Protein AF-A0AAF3J5X8-F1 (afdb_monomer)

InterPro domains:
  IPR011084 DNA repair metallo-beta-lactamase [PF07522] (373-407)
  IPR036866 Ribonuclease Z/Hydroxyacylglutathione hydrolase-like [G3DSA:3.60.15.10] (97-407)
  IPR036866 Ribonuclease Z/Hydroxyacylglutathione hydrolase-like [SSF56281] (106-408)

Structure (mmCIF, N/CA/C/O backbone):
data_AF-A0AAF3J5X8-F1
#
_entry.id   AF-A0AAF3J5X8-F1
#
loop_
_atom_site.group_PDB
_atom_site.id
_atom_site.type_symbol
_atom_site.label_atom_id
_atom_site.label_alt_id
_atom_site.label_comp_id
_atom_site.label_asym_id
_atom_site.label_entity_id
_atom_site.label_seq_id
_atom_site.pdbx_PDB_ins_code
_atom_site.Cartn_x
_atom_site.Cartn_y
_atom_site.Cartn_z
_atom_site.occupancy
_atom_site.B_iso_or_equiv
_atom_site.auth_seq_id
_atom_site.auth_comp_id
_atom_site.auth_asym_id
_atom_site.auth_atom_id
_atom_site.pdbx_PDB_model_num
ATOM 1 N N . MET A 1 1 ? 16.297 60.019 14.787 1.00 38.19 1 MET A N 1
ATOM 2 C CA . MET A 1 1 ? 15.269 59.016 15.141 1.00 38.19 1 MET A CA 1
ATOM 3 C C . MET A 1 1 ? 14.040 59.343 14.317 1.00 38.19 1 MET A C 1
ATOM 5 O O . MET A 1 1 ? 13.458 60.397 14.514 1.00 38.19 1 MET A O 1
ATOM 9 N N . SER A 1 2 ? 13.823 58.562 13.260 1.00 30.33 2 SER A N 1
ATOM 10 C CA . SER A 1 2 ? 13.188 58.989 12.009 1.00 30.33 2 SER A CA 1
ATOM 11 C C . SER A 1 2 ? 11.674 58.804 11.974 1.00 30.33 2 SER A C 1
ATOM 13 O O . SER A 1 2 ? 11.161 57.719 12.242 1.00 30.33 2 SER A O 1
ATOM 15 N N . GLU A 1 3 ? 11.017 59.877 11.551 1.00 29.19 3 GLU A N 1
ATOM 16 C CA . GLU A 1 3 ? 9.594 60.039 11.285 1.00 29.19 3 GLU A CA 1
ATOM 17 C C . GLU A 1 3 ? 9.043 59.167 10.146 1.00 29.19 3 GLU A C 1
ATOM 19 O O . GLU A 1 3 ? 9.672 58.927 9.114 1.00 29.19 3 GLU A O 1
ATOM 24 N N . THR A 1 4 ? 7.774 58.811 10.329 1.00 38.28 4 THR A N 1
ATOM 25 C CA . THR A 1 4 ? 6.735 58.576 9.320 1.00 38.28 4 THR A CA 1
ATOM 26 C C . THR A 1 4 ? 6.914 59.355 8.012 1.00 38.28 4 THR A C 1
ATOM 28 O O . THR A 1 4 ? 6.941 60.585 8.013 1.00 38.28 4 THR A O 1
ATOM 31 N N . ARG A 1 5 ? 6.844 58.665 6.862 1.00 30.94 5 ARG A N 1
ATOM 32 C CA . ARG A 1 5 ? 6.510 59.313 5.582 1.00 30.94 5 ARG A CA 1
ATOM 33 C C . ARG A 1 5 ? 5.699 58.419 4.642 1.00 30.94 5 ARG A C 1
ATOM 35 O O . ARG A 1 5 ? 6.165 57.403 4.139 1.00 30.94 5 ARG A O 1
ATOM 42 N N . LYS A 1 6 ? 4.474 58.892 4.385 1.00 34.12 6 LYS A N 1
ATOM 43 C CA . LYS A 1 6 ? 3.586 58.566 3.260 1.00 34.12 6 LYS A CA 1
ATOM 44 C C . LYS A 1 6 ? 4.365 58.521 1.937 1.00 34.12 6 LYS A C 1
ATOM 46 O O . LYS A 1 6 ? 5.122 59.450 1.652 1.00 34.12 6 LYS A O 1
ATOM 51 N N . ARG A 1 7 ? 4.078 57.544 1.071 1.00 29.84 7 ARG A N 1
ATOM 52 C CA . ARG A 1 7 ? 4.354 57.650 -0.371 1.00 29.84 7 ARG A CA 1
ATOM 53 C C . ARG A 1 7 ? 3.063 57.564 -1.180 1.00 29.84 7 ARG A C 1
ATOM 55 O O . ARG A 1 7 ? 2.207 56.718 -0.947 1.00 29.84 7 ARG A O 1
ATOM 62 N N . LYS A 1 8 ? 2.947 58.557 -2.062 1.00 28.30 8 LYS A N 1
ATOM 63 C CA . LYS A 1 8 ? 1.851 58.876 -2.973 1.00 28.30 8 LYS A CA 1
ATOM 64 C C . LYS A 1 8 ? 1.726 57.834 -4.086 1.00 28.30 8 LYS A C 1
ATOM 66 O O . LYS A 1 8 ? 2.724 57.306 -4.563 1.00 28.30 8 LYS A O 1
ATOM 71 N N . ARG A 1 9 ? 0.478 57.647 -4.521 1.00 28.97 9 ARG A N 1
ATOM 72 C CA . ARG A 1 9 ? 0.075 57.108 -5.824 1.00 28.97 9 ARG A CA 1
ATOM 73 C C . ARG A 1 9 ? 0.667 57.933 -6.970 1.00 28.97 9 ARG A C 1
ATOM 75 O O . ARG A 1 9 ? 0.574 59.157 -6.931 1.00 28.97 9 ARG A O 1
ATOM 82 N N . THR A 1 10 ? 1.057 57.242 -8.032 1.00 26.69 10 THR A N 1
ATOM 83 C CA . THR A 1 10 ? 0.904 57.692 -9.420 1.00 26.69 10 THR A CA 1
ATOM 84 C C . THR A 1 10 ? 0.449 56.490 -10.250 1.00 26.69 10 THR A C 1
ATOM 86 O O . THR A 1 10 ? 1.137 55.478 -10.326 1.00 26.69 10 THR A O 1
ATOM 89 N N . ARG A 1 11 ? -0.767 56.588 -10.797 1.00 29.30 11 ARG A N 1
ATOM 90 C CA . ARG A 1 11 ? -1.261 55.802 -11.934 1.00 29.30 11 ARG A CA 1
ATOM 91 C C . ARG A 1 11 ? -0.995 56.651 -13.171 1.00 29.30 11 ARG A C 1
ATOM 93 O O . ARG A 1 11 ? -1.380 57.814 -13.137 1.00 29.30 11 ARG A O 1
ATOM 100 N N . PHE A 1 12 ? -0.448 56.060 -14.221 1.00 25.45 12 PHE A N 1
ATOM 101 C CA . PHE A 1 12 ? -0.810 56.393 -15.595 1.00 25.45 12 PHE A CA 1
ATOM 102 C C . PHE A 1 12 ? -0.823 55.095 -16.403 1.00 25.45 12 PHE A C 1
ATOM 104 O O . PHE A 1 12 ? 0.057 54.250 -16.250 1.00 25.45 12 PHE A O 1
ATOM 111 N N . SER A 1 13 ? -1.932 54.922 -17.112 1.00 28.53 13 SER A N 1
ATOM 112 C CA . SER A 1 13 ? -2.243 53.889 -18.093 1.00 28.53 13 SER A CA 1
ATOM 113 C C . SER A 1 13 ? -1.417 54.077 -19.355 1.00 28.53 13 SER A C 1
ATOM 115 O O . SER A 1 13 ? -1.148 55.225 -19.685 1.00 28.53 13 SER A O 1
ATOM 117 N N . GLU A 1 14 ? -1.146 52.992 -20.079 1.00 27.33 14 GLU A N 1
ATOM 118 C CA . GLU A 1 14 ? -1.367 52.905 -21.529 1.00 27.33 14 GLU A CA 1
ATOM 119 C C . GLU A 1 14 ? -1.200 51.447 -21.999 1.00 27.33 14 GLU A C 1
ATOM 121 O O . GLU A 1 14 ? -0.239 50.763 -21.656 1.00 27.33 14 GLU A O 1
ATOM 126 N N . ASP A 1 15 ? -2.249 51.011 -22.690 1.00 25.41 15 ASP A N 1
ATOM 127 C CA . ASP A 1 15 ? -2.331 50.113 -23.838 1.00 25.41 15 ASP A CA 1
ATOM 128 C C . ASP A 1 15 ? -1.997 48.615 -23.737 1.00 25.41 15 ASP A C 1
ATOM 130 O O . ASP A 1 15 ? -0.882 48.143 -23.532 1.00 25.41 15 ASP A O 1
ATOM 134 N N . VAL A 1 16 ? -3.085 47.870 -23.946 1.00 28.53 16 VAL A N 1
ATOM 135 C CA . VAL A 1 16 ? -3.204 46.435 -24.155 1.00 28.53 16 VAL A CA 1
ATOM 136 C C . VAL A 1 16 ? -3.114 46.197 -25.662 1.00 28.53 16 VAL A C 1
ATOM 138 O O . VAL A 1 16 ? -4.064 46.501 -26.378 1.00 28.53 16 VAL A O 1
ATOM 141 N N . GLU A 1 17 ? -2.016 45.614 -26.135 1.00 25.47 17 GLU A N 1
ATOM 142 C CA . GLU A 1 17 ? -1.996 44.910 -27.420 1.00 25.47 17 GLU A CA 1
ATOM 143 C C . GLU A 1 17 ? -2.057 43.402 -27.165 1.00 25.47 17 GLU A C 1
ATOM 145 O O . GLU A 1 17 ? -1.186 42.801 -26.532 1.00 25.47 17 GLU A O 1
ATOM 150 N N . PHE A 1 18 ? -3.145 42.805 -27.646 1.00 27.53 18 PHE A N 1
ATOM 151 C CA . PHE A 1 18 ? -3.304 41.370 -27.808 1.00 27.53 18 PHE A CA 1
ATOM 152 C C . PHE A 1 18 ? -2.342 40.887 -28.898 1.00 27.53 18 PHE A C 1
ATOM 154 O O . PHE A 1 18 ? -2.490 41.270 -30.054 1.00 27.53 18 PHE A O 1
ATOM 161 N N . TYR A 1 19 ? -1.424 39.988 -28.548 1.00 24.09 19 TYR A N 1
ATOM 162 C CA . TYR A 1 19 ? -0.856 39.044 -29.506 1.00 24.09 19 TYR A CA 1
ATOM 163 C C . TYR A 1 19 ? -1.231 37.632 -29.063 1.00 24.09 19 TYR A C 1
ATOM 165 O O . TYR A 1 19 ? -0.707 37.098 -28.085 1.00 24.09 19 TYR A O 1
ATOM 173 N N . GLU A 1 20 ? -2.184 37.051 -29.791 1.00 28.33 20 GLU A N 1
ATOM 174 C CA . GLU A 1 20 ? -2.318 35.606 -29.932 1.00 28.33 20 GLU A CA 1
ATOM 175 C C . GLU A 1 20 ? -0.970 35.049 -30.400 1.00 28.33 20 GLU A C 1
ATOM 177 O O . GLU A 1 20 ? -0.498 35.384 -31.485 1.00 28.33 20 GLU A O 1
ATOM 182 N N . TYR A 1 21 ? -0.347 34.195 -29.588 1.00 24.34 21 TYR A N 1
ATOM 183 C CA . TYR A 1 21 ? 0.696 33.303 -30.076 1.00 24.34 21 TYR A CA 1
ATOM 184 C C . TYR A 1 21 ? 0.126 31.892 -30.066 1.00 24.34 21 TYR A C 1
ATOM 186 O O . TYR A 1 21 ? 0.015 31.246 -29.020 1.00 24.34 21 TYR A O 1
ATOM 194 N N . GLN A 1 22 ? -0.313 31.471 -31.251 1.00 25.97 22 GLN A N 1
ATOM 195 C CA . GLN A 1 22 ? -0.616 30.084 -31.551 1.00 25.97 22 GLN A CA 1
ATOM 196 C C . GLN A 1 22 ? 0.615 29.210 -31.297 1.00 25.97 22 GLN A C 1
ATOM 198 O O . GLN A 1 22 ? 1.767 29.614 -31.444 1.00 25.97 22 GLN A O 1
ATOM 203 N N . SER A 1 23 ? 0.300 28.004 -30.854 1.00 38.03 23 SER A N 1
ATOM 204 C CA . SER A 1 23 ? 1.177 26.893 -30.546 1.00 38.03 23 SER A CA 1
ATOM 205 C C . SER A 1 23 ? 2.068 26.492 -31.721 1.00 38.03 23 SER A C 1
ATOM 207 O O . SER A 1 23 ? 1.571 25.907 -32.674 1.00 38.03 23 SER A O 1
ATOM 209 N N . ASP A 1 24 ? 3.373 26.686 -31.561 1.00 27.28 24 ASP A N 1
ATOM 210 C CA . ASP A 1 24 ? 4.403 25.829 -32.152 1.00 27.28 24 ASP A CA 1
ATOM 211 C C . ASP A 1 24 ? 5.335 25.390 -31.014 1.00 27.28 24 ASP A C 1
ATOM 213 O O . ASP A 1 24 ? 6.405 25.944 -30.756 1.00 27.28 24 ASP A O 1
ATOM 217 N N . PHE A 1 25 ? 4.851 24.421 -30.244 1.00 36.12 25 PHE A N 1
ATOM 218 C CA . PHE A 1 25 ? 5.665 23.603 -29.358 1.00 36.12 25 PHE A CA 1
ATOM 219 C C . P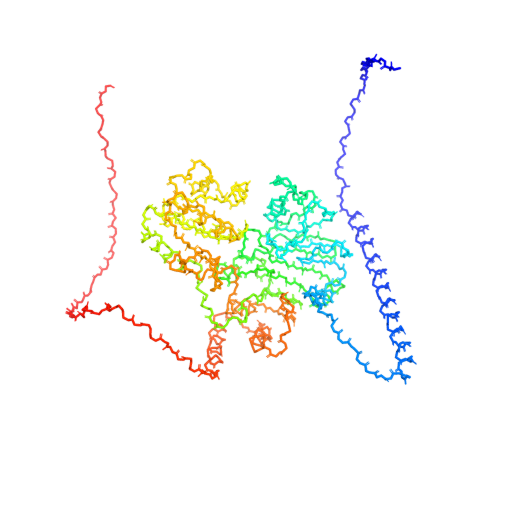HE A 1 25 ? 5.667 22.200 -29.955 1.00 36.12 25 PHE A C 1
ATOM 221 O O . PHE A 1 25 ? 4.598 21.716 -30.313 1.00 36.12 25 PHE A O 1
ATOM 228 N N . ASP A 1 26 ? 6.842 21.567 -29.975 1.00 45.47 26 ASP A N 1
ATOM 229 C CA . ASP A 1 26 ? 7.049 20.202 -29.454 1.00 45.47 26 ASP A CA 1
ATOM 230 C C . ASP A 1 26 ? 7.925 19.285 -30.325 1.00 45.47 26 ASP A C 1
ATOM 232 O O . ASP A 1 26 ? 7.467 18.274 -30.834 1.00 45.47 26 ASP A O 1
ATOM 236 N N . GLU A 1 27 ? 9.221 19.598 -30.449 1.00 35.16 27 GLU A N 1
ATOM 237 C CA . GLU A 1 27 ? 10.224 18.578 -30.828 1.00 35.16 27 GLU A CA 1
ATOM 238 C C . GLU A 1 27 ? 11.638 18.980 -30.359 1.00 35.16 27 GLU A C 1
ATOM 240 O O . GLU A 1 27 ? 12.339 18.226 -29.684 1.00 35.16 27 GLU A O 1
ATOM 245 N N . SER A 1 28 ? 12.025 20.247 -30.553 1.00 33.44 28 SER A N 1
ATOM 246 C CA . SER A 1 28 ? 13.399 20.712 -30.282 1.00 33.44 28 SER A CA 1
ATOM 247 C C . SER A 1 28 ? 13.811 20.743 -28.799 1.00 33.44 28 SER A C 1
ATOM 249 O O . SER A 1 28 ? 14.988 20.560 -28.478 1.00 33.44 28 SER A O 1
ATOM 251 N N . ARG A 1 29 ? 12.870 20.947 -27.862 1.00 37.72 29 ARG A N 1
ATOM 252 C CA . ARG A 1 29 ? 13.153 20.921 -26.409 1.00 37.72 29 ARG A CA 1
ATOM 253 C C . ARG A 1 29 ? 13.337 19.502 -25.868 1.00 37.72 29 ARG A C 1
ATOM 255 O O . ARG A 1 29 ? 14.165 19.314 -24.976 1.00 37.72 29 ARG A O 1
ATOM 262 N N . GLY A 1 30 ? 12.610 18.525 -26.413 1.00 38.06 30 GLY A N 1
ATOM 263 C CA . GLY A 1 30 ? 12.768 17.111 -26.069 1.00 38.06 30 GLY A CA 1
ATOM 264 C C . GLY A 1 30 ? 14.147 16.596 -26.472 1.00 38.06 30 GLY A C 1
ATOM 265 O O . GLY A 1 30 ? 14.839 15.981 -25.661 1.00 38.06 30 GLY A O 1
ATOM 266 N N . ASP A 1 31 ? 14.604 16.958 -27.669 1.00 38.00 31 ASP A N 1
ATOM 267 C CA . ASP A 1 31 ? 15.909 16.544 -28.190 1.00 38.00 31 ASP A CA 1
ATOM 268 C C . ASP A 1 31 ? 17.088 17.203 -27.469 1.00 38.00 31 ASP A C 1
ATOM 270 O O . ASP A 1 31 ? 18.079 16.538 -27.168 1.00 38.00 31 ASP A O 1
ATOM 274 N N . LEU A 1 32 ? 16.971 18.479 -27.087 1.00 37.12 32 LEU A N 1
ATOM 275 C CA . LEU A 1 32 ? 17.969 19.156 -26.249 1.00 37.12 32 LEU A CA 1
ATOM 276 C C . LEU A 1 32 ? 18.082 18.521 -24.854 1.00 37.12 32 LEU A C 1
ATOM 278 O O . LEU A 1 32 ? 19.190 18.371 -24.332 1.00 37.12 32 LEU A O 1
ATOM 282 N N . GLN A 1 33 ? 16.961 18.104 -24.260 1.00 41.09 33 GLN A N 1
ATOM 283 C CA . GLN A 1 33 ? 16.954 17.440 -22.956 1.00 41.09 33 GLN A CA 1
ATOM 284 C C . GLN A 1 33 ? 17.479 15.998 -23.044 1.00 41.09 33 GLN A C 1
ATOM 286 O O . GLN A 1 33 ? 18.269 15.587 -22.187 1.00 41.09 33 GLN A O 1
ATOM 291 N N . ARG A 1 34 ? 17.126 15.255 -24.105 1.00 43.41 34 ARG A N 1
ATOM 292 C CA . ARG A 1 34 ? 17.665 13.920 -24.425 1.00 43.41 34 ARG A CA 1
ATOM 293 C C . ARG A 1 34 ? 19.176 13.975 -24.659 1.00 43.41 34 ARG A C 1
ATOM 295 O O . ARG A 1 34 ? 19.918 13.248 -24.001 1.00 43.41 34 ARG A O 1
ATOM 302 N N . TYR A 1 35 ? 19.653 14.899 -25.493 1.00 39.81 35 TYR A N 1
ATOM 303 C CA . TYR A 1 35 ? 21.077 15.083 -25.790 1.00 39.81 35 TYR A CA 1
ATOM 304 C C . TYR A 1 35 ? 21.878 15.516 -24.554 1.00 39.81 35 TYR A C 1
ATOM 306 O O . TYR A 1 35 ? 22.894 14.900 -24.228 1.00 39.81 35 TYR A O 1
ATOM 314 N N . SER A 1 36 ? 21.393 16.507 -23.794 1.00 42.22 36 SER A N 1
ATOM 315 C CA . SER A 1 36 ? 22.040 16.949 -22.549 1.00 42.22 36 SER A CA 1
ATOM 316 C C . SER A 1 36 ? 22.119 15.830 -21.508 1.00 42.22 36 SER A C 1
ATOM 318 O O . SER A 1 36 ? 23.104 15.740 -20.773 1.00 42.22 36 SER A O 1
ATOM 320 N N . THR A 1 37 ? 21.100 14.973 -21.435 1.00 45.34 37 THR A N 1
ATOM 321 C CA . THR A 1 37 ? 21.064 13.853 -20.488 1.00 45.34 37 THR A CA 1
ATOM 322 C C . THR A 1 37 ? 21.961 12.706 -20.951 1.00 45.34 37 THR A C 1
ATOM 324 O O . THR A 1 37 ? 22.679 12.144 -20.131 1.00 45.34 37 THR A O 1
ATOM 327 N N . MET A 1 38 ? 22.007 12.390 -22.251 1.00 47.78 38 MET A N 1
ATOM 328 C CA . MET A 1 38 ? 22.928 11.385 -22.797 1.00 47.78 38 MET A CA 1
ATOM 329 C C . MET A 1 38 ? 24.396 11.783 -22.627 1.00 47.78 38 MET A C 1
ATOM 331 O O . MET A 1 38 ? 25.211 10.957 -22.217 1.00 47.78 38 MET A O 1
ATOM 335 N N . VAL A 1 39 ? 24.737 13.052 -22.875 1.00 49.22 39 VAL A N 1
ATOM 336 C CA . VAL A 1 39 ? 26.092 13.574 -22.643 1.00 49.22 39 VAL A CA 1
ATOM 337 C C . VAL A 1 39 ? 26.448 13.496 -21.157 1.00 49.22 39 VAL A C 1
ATOM 339 O O . VAL A 1 39 ? 27.537 13.034 -20.821 1.00 49.22 39 VAL A O 1
ATOM 342 N N . ALA A 1 40 ? 25.516 13.847 -20.265 1.00 46.38 40 ALA A N 1
ATOM 343 C CA . ALA A 1 40 ? 25.712 13.702 -18.825 1.00 46.38 40 ALA A CA 1
ATOM 344 C C . ALA A 1 40 ? 25.894 12.230 -18.407 1.00 46.38 40 ALA A C 1
ATOM 346 O O . ALA A 1 40 ? 26.815 11.927 -17.656 1.00 46.38 40 ALA A O 1
ATOM 347 N N . ILE A 1 41 ? 25.086 11.297 -18.927 1.00 47.06 41 ILE A N 1
ATOM 348 C CA . ILE A 1 41 ? 25.211 9.855 -18.648 1.00 47.06 41 ILE A CA 1
ATOM 349 C C . ILE A 1 41 ? 26.560 9.323 -19.143 1.00 47.06 41 ILE A C 1
ATOM 351 O O . ILE A 1 41 ? 27.217 8.576 -18.418 1.00 47.06 41 ILE A O 1
ATOM 355 N N . ARG A 1 42 ? 27.003 9.721 -20.341 1.00 52.69 42 ARG A N 1
ATOM 356 C CA . ARG A 1 42 ? 28.296 9.313 -20.903 1.00 52.69 42 ARG A CA 1
ATOM 357 C C . ARG A 1 42 ? 29.465 9.838 -20.070 1.00 52.69 42 ARG A C 1
ATOM 359 O O . ARG A 1 42 ? 30.300 9.046 -19.646 1.00 52.69 42 ARG A O 1
ATOM 366 N N . GLN A 1 43 ? 29.473 11.133 -19.753 1.00 51.59 43 GLN A N 1
ATOM 367 C CA . GLN A 1 43 ? 30.499 11.745 -18.900 1.00 51.59 43 GLN A CA 1
ATOM 368 C C . GLN A 1 43 ? 30.526 11.115 -17.498 1.00 51.59 43 GLN A C 1
ATOM 370 O O . GLN A 1 43 ? 31.596 10.889 -16.937 1.00 51.59 43 GLN A O 1
ATOM 375 N N . MET A 1 44 ? 29.361 10.765 -16.944 1.00 54.69 44 MET A N 1
ATOM 376 C CA . MET A 1 44 ? 29.263 10.121 -15.632 1.00 54.69 44 MET A CA 1
ATOM 377 C C . MET A 1 44 ? 29.692 8.648 -15.651 1.00 54.69 44 MET A C 1
ATOM 379 O O . MET A 1 44 ? 30.311 8.201 -14.687 1.00 54.69 44 MET A O 1
ATOM 383 N N . ARG A 1 45 ? 29.411 7.893 -16.727 1.00 50.97 45 ARG A N 1
ATOM 384 C CA . ARG A 1 45 ? 29.924 6.521 -16.922 1.00 50.97 45 ARG A CA 1
ATOM 385 C C . ARG A 1 45 ? 31.451 6.524 -17.019 1.00 50.97 45 ARG A C 1
ATOM 387 O O . ARG A 1 45 ? 32.101 5.713 -16.364 1.00 50.97 45 ARG A O 1
ATOM 394 N N . GLU A 1 46 ? 32.017 7.478 -17.754 1.00 57.12 46 GLU A N 1
ATOM 395 C CA . GLU A 1 46 ? 33.468 7.662 -17.868 1.00 57.12 46 GLU A CA 1
ATOM 396 C C . GLU A 1 46 ? 34.105 8.057 -16.518 1.00 57.12 46 GLU A C 1
ATOM 398 O O . GLU A 1 46 ? 35.169 7.551 -16.161 1.00 57.12 46 GLU A O 1
ATOM 403 N N . GLU A 1 47 ? 33.448 8.905 -15.715 1.00 55.44 47 GLU A N 1
ATOM 404 C CA . GLU A 1 47 ? 33.928 9.276 -14.374 1.00 55.44 47 GLU A CA 1
ATOM 405 C C . GLU A 1 47 ? 33.843 8.108 -13.372 1.00 55.44 47 GLU A C 1
ATOM 407 O O . GLU A 1 47 ? 34.747 7.930 -12.552 1.00 55.44 47 GLU A O 1
ATOM 412 N N . ALA A 1 48 ? 32.788 7.289 -13.442 1.00 49.16 48 ALA A N 1
ATOM 413 C CA . ALA A 1 48 ? 32.632 6.099 -12.605 1.00 49.16 48 ALA A CA 1
ATOM 414 C C . ALA A 1 48 ? 33.708 5.046 -12.914 1.00 49.16 48 ALA A C 1
ATOM 416 O O . ALA A 1 48 ? 34.385 4.587 -11.995 1.00 49.16 48 ALA A O 1
ATOM 417 N N . GLN A 1 49 ? 33.952 4.758 -14.198 1.00 57.84 49 GLN A N 1
ATOM 418 C CA . GLN A 1 49 ? 35.019 3.848 -14.630 1.00 57.84 49 GLN A CA 1
ATOM 419 C C . GLN A 1 49 ? 36.409 4.348 -14.215 1.00 57.84 49 GLN A C 1
ATOM 421 O O . GLN A 1 49 ? 37.243 3.562 -13.767 1.00 57.84 49 GLN A O 1
ATOM 426 N N . ARG A 1 50 ? 36.663 5.664 -14.294 1.00 66.38 50 ARG A N 1
ATOM 427 C CA . ARG A 1 50 ? 37.919 6.258 -13.803 1.00 66.38 50 ARG A CA 1
ATOM 428 C C . ARG A 1 50 ? 38.106 6.058 -12.300 1.00 66.38 50 ARG A C 1
ATOM 430 O O . ARG A 1 50 ? 39.214 5.746 -11.878 1.00 66.38 50 ARG A O 1
ATOM 437 N N . LYS A 1 51 ? 37.048 6.205 -11.498 1.00 55.19 51 LYS A N 1
ATOM 438 C CA . LYS A 1 51 ? 37.121 6.021 -10.039 1.00 55.19 51 LYS A CA 1
ATOM 439 C C . LYS A 1 51 ? 37.250 4.558 -9.635 1.00 55.19 51 LYS A C 1
ATOM 441 O O . LYS A 1 51 ? 37.984 4.270 -8.697 1.00 55.19 51 LYS A O 1
ATOM 446 N N . GLU A 1 52 ? 36.606 3.636 -10.344 1.00 59.47 52 GLU A N 1
ATOM 447 C CA . GLU A 1 52 ? 36.829 2.199 -10.146 1.00 59.47 52 GLU A CA 1
ATOM 448 C C . GLU A 1 52 ? 38.266 1.806 -10.491 1.00 59.47 52 GLU A C 1
ATOM 450 O O . GLU A 1 52 ? 38.907 1.091 -9.722 1.00 59.47 52 GLU A O 1
ATOM 455 N N . ALA A 1 53 ? 38.818 2.345 -11.582 1.00 61.47 53 ALA A N 1
ATOM 456 C CA . ALA A 1 53 ? 40.223 2.157 -11.927 1.00 61.47 53 ALA A CA 1
ATOM 457 C C . ALA A 1 53 ? 41.166 2.762 -10.869 1.00 61.47 53 ALA A C 1
ATOM 459 O O . ALA A 1 53 ? 42.172 2.144 -10.527 1.00 61.47 53 ALA A O 1
ATOM 460 N N . GLU A 1 54 ? 40.828 3.927 -10.305 1.00 64.94 54 GLU A N 1
ATOM 461 C CA . GLU A 1 54 ? 41.598 4.582 -9.241 1.00 64.94 54 GLU A CA 1
ATOM 462 C C . GLU A 1 54 ? 41.559 3.783 -7.930 1.00 64.94 54 GLU A C 1
ATOM 464 O O . GLU A 1 54 ? 42.598 3.582 -7.307 1.00 64.94 54 GLU A O 1
ATOM 469 N N . VAL A 1 55 ? 40.394 3.257 -7.532 1.00 60.62 55 VAL A N 1
ATOM 470 C CA . VAL A 1 55 ? 40.243 2.383 -6.354 1.00 60.62 55 VAL A CA 1
ATOM 471 C C . VAL A 1 55 ? 40.966 1.053 -6.565 1.00 60.62 55 VAL A C 1
ATOM 473 O O . VAL A 1 55 ? 41.685 0.604 -5.675 1.00 60.62 55 VAL A O 1
ATOM 476 N N . ALA A 1 56 ? 40.869 0.454 -7.753 1.00 63.09 56 ALA A N 1
ATOM 477 C CA . ALA A 1 56 ? 41.603 -0.762 -8.097 1.00 63.09 56 ALA A CA 1
ATOM 478 C C . ALA A 1 56 ? 43.126 -0.536 -8.155 1.00 63.09 56 ALA A C 1
ATOM 480 O O . ALA A 1 56 ? 43.895 -1.450 -7.865 1.00 63.09 56 ALA A O 1
ATOM 481 N N . ALA A 1 57 ? 43.590 0.662 -8.522 1.00 65.81 57 ALA A N 1
ATOM 482 C CA . ALA A 1 57 ? 45.003 1.035 -8.453 1.00 65.81 57 ALA A CA 1
ATOM 483 C C . ALA A 1 57 ? 45.460 1.264 -7.002 1.00 65.81 57 ALA A C 1
ATOM 485 O O . ALA A 1 57 ? 46.539 0.818 -6.618 1.00 65.81 57 ALA A O 1
ATOM 486 N N . ARG A 1 58 ? 44.614 1.888 -6.172 1.00 64.06 58 ARG A N 1
ATOM 487 C CA . ARG A 1 58 ? 44.871 2.112 -4.740 1.00 64.06 58 ARG A CA 1
ATOM 488 C C . ARG A 1 58 ? 44.936 0.808 -3.951 1.00 64.06 58 ARG A C 1
ATOM 490 O O . ARG A 1 58 ? 45.814 0.663 -3.109 1.00 64.06 58 ARG A O 1
ATOM 497 N N . ASN A 1 59 ? 44.058 -0.144 -4.260 1.00 56.41 59 ASN A N 1
ATOM 498 C CA . ASN A 1 59 ? 44.054 -1.467 -3.637 1.00 56.41 59 ASN A CA 1
ATOM 499 C C . ASN A 1 59 ? 45.273 -2.290 -4.073 1.00 56.41 59 ASN A C 1
ATOM 501 O O . ASN A 1 59 ? 45.910 -2.896 -3.222 1.00 56.41 59 ASN A O 1
ATOM 505 N N . ARG A 1 60 ? 45.689 -2.198 -5.345 1.00 57.94 60 ARG A N 1
ATOM 506 C CA . ARG A 1 60 ? 46.949 -2.803 -5.816 1.00 57.94 60 ARG A CA 1
ATOM 507 C C . ARG A 1 60 ? 48.190 -2.200 -5.148 1.00 57.94 60 ARG A C 1
ATOM 509 O O . ARG A 1 60 ? 49.104 -2.937 -4.804 1.00 57.94 60 ARG A O 1
ATOM 516 N N . MET A 1 61 ? 48.209 -0.886 -4.901 1.00 53.09 61 MET A N 1
ATOM 517 C CA . MET A 1 61 ? 49.274 -0.241 -4.114 1.00 53.09 61 MET A CA 1
ATOM 518 C C . MET A 1 61 ? 49.236 -0.634 -2.628 1.00 53.09 61 MET A C 1
ATOM 520 O O . MET A 1 61 ? 50.286 -0.728 -1.996 1.00 53.09 61 MET A O 1
ATOM 524 N N . SER A 1 62 ? 48.044 -0.868 -2.070 1.00 49.78 62 SER A N 1
ATOM 525 C CA . SER A 1 62 ? 47.863 -1.333 -0.690 1.00 49.78 62 SER A CA 1
ATOM 526 C C . SER A 1 62 ? 48.341 -2.775 -0.511 1.00 49.78 62 SER A C 1
ATOM 528 O O . SER A 1 62 ? 49.009 -3.057 0.475 1.00 49.78 62 SER A O 1
ATOM 530 N N . GLU A 1 63 ? 48.075 -3.664 -1.471 1.00 48.75 63 GLU A N 1
ATOM 531 C CA . GLU A 1 63 ? 48.549 -5.057 -1.452 1.00 48.75 63 GLU A CA 1
ATOM 532 C C . GLU A 1 63 ? 50.079 -5.142 -1.568 1.00 48.75 63 GLU A C 1
ATOM 534 O O . GLU A 1 63 ? 50.701 -5.919 -0.851 1.00 48.75 63 GLU A O 1
ATOM 539 N N . THR A 1 64 ? 50.722 -4.257 -2.344 1.00 47.03 64 THR A N 1
ATOM 540 C CA . THR A 1 64 ? 52.198 -4.165 -2.381 1.00 47.03 64 THR A CA 1
ATOM 541 C C . THR A 1 64 ? 52.832 -3.597 -1.104 1.00 47.03 64 THR A C 1
ATOM 543 O O . THR A 1 64 ? 54.041 -3.708 -0.922 1.00 47.03 64 THR A O 1
ATOM 546 N N . LEU A 1 65 ? 52.046 -2.975 -0.218 1.00 44.69 65 LEU A N 1
ATOM 547 C CA . LEU A 1 65 ? 52.518 -2.422 1.059 1.00 44.69 65 LEU A CA 1
ATOM 548 C C . LEU A 1 65 ? 52.203 -3.331 2.262 1.00 44.69 65 LEU A C 1
ATOM 550 O O . LEU A 1 65 ? 52.774 -3.116 3.332 1.00 44.69 65 LEU A O 1
ATOM 554 N N . ASP A 1 66 ? 51.351 -4.349 2.091 1.00 38.03 66 ASP A N 1
ATOM 555 C CA . ASP A 1 66 ? 50.870 -5.222 3.175 1.00 38.03 66 ASP A CA 1
ATOM 556 C C . ASP A 1 66 ? 51.533 -6.617 3.206 1.00 38.03 66 ASP A C 1
ATOM 558 O O . ASP A 1 66 ? 51.396 -7.351 4.182 1.00 38.03 66 ASP A O 1
ATOM 562 N N . GLU A 1 67 ? 52.390 -6.954 2.231 1.00 38.16 67 GLU A N 1
ATOM 563 C CA . GLU A 1 67 ? 53.278 -8.137 2.310 1.00 38.16 67 GLU A CA 1
ATOM 564 C C . GLU A 1 67 ? 54.385 -8.008 3.383 1.00 38.16 67 GLU A C 1
ATOM 566 O O . GLU A 1 67 ? 55.186 -8.920 3.578 1.00 38.16 67 GLU A O 1
ATOM 571 N N . SER A 1 68 ? 54.441 -6.895 4.125 1.00 40.25 68 SER A N 1
ATOM 572 C CA . SER A 1 68 ? 55.485 -6.640 5.129 1.00 40.25 68 SER A CA 1
ATOM 573 C C . SER A 1 68 ? 55.032 -6.696 6.592 1.00 40.25 68 SER A C 1
ATOM 575 O O . SER A 1 68 ? 55.896 -6.610 7.468 1.00 40.25 68 SER A O 1
ATOM 577 N N . ARG A 1 69 ? 53.735 -6.809 6.927 1.00 32.69 69 ARG A N 1
ATOM 578 C CA . ARG A 1 69 ? 53.300 -6.751 8.341 1.00 32.69 69 ARG A CA 1
ATOM 579 C C . ARG A 1 69 ? 52.055 -7.580 8.661 1.00 32.69 69 ARG A C 1
ATOM 581 O O . ARG A 1 69 ? 50.986 -7.053 8.946 1.00 32.69 69 ARG A O 1
ATOM 588 N N . THR A 1 70 ? 52.226 -8.890 8.806 1.00 35.84 70 THR A N 1
ATOM 589 C CA . THR A 1 70 ? 51.289 -9.683 9.613 1.00 35.84 70 THR A CA 1
ATOM 590 C C . THR A 1 70 ? 51.436 -9.371 11.108 1.00 35.84 70 THR A C 1
ATOM 592 O O . THR A 1 70 ? 52.543 -9.458 11.644 1.00 35.84 70 THR A O 1
ATOM 595 N N . SER A 1 71 ? 50.313 -9.122 11.799 1.00 30.16 71 SER A N 1
ATOM 596 C CA . SER A 1 71 ? 49.830 -9.900 12.966 1.00 30.16 71 SER A CA 1
ATOM 597 C C . SER A 1 71 ? 49.141 -9.080 14.095 1.00 30.16 71 SER A C 1
ATOM 599 O O . SER A 1 71 ? 49.673 -8.106 14.616 1.00 30.16 71 SER A O 1
ATOM 601 N N . VAL A 1 72 ? 47.964 -9.589 14.504 1.00 29.86 72 VAL A N 1
ATOM 602 C CA . VAL A 1 72 ? 47.288 -9.529 15.829 1.00 29.86 72 VAL A CA 1
ATOM 603 C C . VAL A 1 72 ? 46.456 -8.287 16.268 1.00 29.86 72 VAL A C 1
ATOM 605 O O . VAL A 1 72 ? 46.973 -7.250 16.662 1.00 29.86 72 VAL A O 1
ATOM 608 N N . ASN A 1 73 ? 45.136 -8.545 16.380 1.00 28.33 73 ASN A N 1
ATOM 609 C CA . ASN A 1 73 ? 44.070 -8.023 17.275 1.00 28.33 73 ASN A CA 1
ATOM 610 C C . ASN A 1 73 ? 43.694 -6.523 17.341 1.00 28.33 73 ASN A C 1
ATOM 612 O O . ASN A 1 73 ? 44.398 -5.735 17.964 1.00 28.33 73 ASN A O 1
ATOM 616 N N . LYS A 1 74 ? 42.421 -6.205 17.018 1.00 26.95 74 LYS A N 1
ATOM 617 C CA . LYS A 1 74 ? 41.364 -5.864 18.016 1.00 26.95 74 LYS A CA 1
ATOM 618 C C . LYS A 1 74 ? 40.006 -5.497 17.379 1.00 26.95 74 LYS A C 1
ATOM 620 O O . LYS A 1 74 ? 39.885 -4.500 16.687 1.00 26.95 74 LYS A O 1
ATOM 625 N N . SER A 1 75 ? 38.995 -6.289 17.736 1.00 25.55 75 SER A N 1
ATOM 626 C CA . SER A 1 75 ? 37.726 -5.911 18.389 1.00 25.55 75 SER A CA 1
ATOM 627 C C . SER A 1 75 ? 36.911 -4.675 17.943 1.00 25.55 75 SER A C 1
ATOM 629 O O . SER A 1 75 ? 37.374 -3.541 18.010 1.00 25.55 75 SER A O 1
ATOM 631 N N . LEU A 1 76 ? 35.612 -4.947 17.733 1.00 32.31 76 LEU A N 1
ATOM 632 C CA . LEU A 1 76 ? 34.426 -4.092 17.921 1.00 32.31 76 LEU A CA 1
ATOM 633 C C . LEU A 1 76 ? 34.270 -2.851 17.027 1.00 32.31 76 LEU A C 1
ATOM 635 O O . LEU A 1 76 ? 34.736 -1.764 17.355 1.00 32.31 76 LEU A O 1
ATOM 639 N N . LYS A 1 77 ? 33.410 -2.992 16.010 1.00 25.33 77 LYS A N 1
ATOM 640 C CA . LYS A 1 77 ? 32.366 -2.015 15.655 1.00 25.33 77 LYS A CA 1
ATOM 641 C C . LYS A 1 77 ? 31.231 -2.741 14.932 1.00 25.33 77 LYS A C 1
ATOM 643 O O . LYS A 1 77 ? 31.424 -3.340 13.884 1.00 25.33 77 LYS A O 1
ATOM 648 N N . THR A 1 78 ? 30.058 -2.731 15.550 1.00 25.05 78 THR A N 1
ATOM 649 C CA . THR A 1 78 ? 28.804 -3.211 14.970 1.00 25.05 78 THR A CA 1
ATOM 650 C C . THR A 1 78 ? 28.301 -2.171 13.975 1.00 25.05 78 THR A C 1
ATOM 652 O O . THR A 1 78 ? 27.842 -1.102 14.389 1.00 25.05 78 THR A O 1
ATOM 655 N N . ASP A 1 79 ? 28.392 -2.472 12.684 1.00 25.27 79 ASP A N 1
ATOM 656 C CA . ASP A 1 79 ? 27.794 -1.649 11.639 1.00 25.27 79 ASP A CA 1
ATOM 657 C C . ASP A 1 79 ? 26.289 -1.918 11.514 1.00 25.27 79 ASP A C 1
ATOM 659 O O . ASP A 1 79 ? 25.806 -3.049 11.494 1.00 25.27 79 ASP A O 1
ATOM 663 N N . SER A 1 80 ? 25.535 -0.824 11.450 1.00 25.12 80 SER A N 1
ATOM 664 C CA . SER A 1 80 ? 24.085 -0.781 11.258 1.00 25.12 80 SER A CA 1
ATOM 665 C C . SER A 1 80 ? 23.642 -1.330 9.883 1.00 25.12 80 SER A C 1
ATOM 667 O O . SER A 1 80 ? 24.298 -1.029 8.883 1.00 25.12 80 SER A O 1
ATOM 669 N N . PRO A 1 81 ? 22.481 -2.008 9.764 1.00 25.91 81 PRO A N 1
ATOM 670 C CA . PRO A 1 81 ? 22.088 -2.791 8.581 1.00 25.91 81 PRO A CA 1
ATOM 671 C C . PRO A 1 81 ? 21.479 -1.962 7.423 1.00 25.91 81 PRO A C 1
ATOM 673 O O . PRO A 1 81 ? 20.508 -2.372 6.798 1.00 25.91 81 PRO A O 1
ATOM 676 N N . SER A 1 82 ? 22.011 -0.770 7.118 1.00 31.03 82 SER A N 1
ATOM 677 C CA . SER A 1 82 ? 21.444 0.135 6.087 1.00 31.03 82 SER A CA 1
ATOM 678 C C . SER A 1 82 ? 22.242 0.220 4.773 1.00 31.03 82 SER A C 1
ATOM 680 O O . SER A 1 82 ? 21.924 1.029 3.892 1.00 31.03 82 SER A O 1
ATOM 682 N N . SER A 1 83 ? 23.300 -0.582 4.627 1.00 33.62 83 SER A N 1
ATOM 683 C CA . SER A 1 83 ? 24.227 -0.540 3.487 1.00 33.62 83 SER A CA 1
ATOM 684 C C . SER A 1 83 ? 23.986 -1.621 2.427 1.00 33.62 83 SER A C 1
ATOM 686 O O . SER A 1 83 ? 24.463 -1.452 1.308 1.00 33.62 83 SER A O 1
ATOM 688 N N . SER A 1 84 ? 23.219 -2.678 2.719 1.00 40.41 84 SER A N 1
ATOM 689 C CA . SER A 1 84 ? 23.124 -3.857 1.844 1.00 40.41 84 SER A CA 1
ATOM 690 C C . SER A 1 84 ? 22.135 -3.733 0.683 1.00 40.41 84 SER A C 1
ATOM 692 O O . SER A 1 84 ? 22.374 -4.348 -0.343 1.00 40.41 84 SER A O 1
ATOM 694 N N . LYS A 1 85 ? 21.080 -2.904 0.755 1.00 45.56 85 LYS A N 1
ATOM 695 C CA . LYS A 1 85 ? 20.100 -2.734 -0.351 1.00 45.56 85 LYS A CA 1
ATOM 696 C C . LYS A 1 85 ? 20.685 -2.120 -1.644 1.00 45.56 85 LYS A C 1
ATOM 698 O O . LYS A 1 85 ? 19.977 -1.989 -2.633 1.00 45.56 85 LYS A O 1
ATOM 703 N N . ARG A 1 86 ? 21.947 -1.672 -1.627 1.00 50.84 86 ARG A N 1
ATOM 704 C CA . ARG A 1 86 ? 22.521 -0.758 -2.631 1.00 50.84 86 ARG A CA 1
ATOM 705 C C . ARG A 1 86 ? 23.136 -1.432 -3.862 1.00 50.84 86 ARG A C 1
ATOM 707 O O . ARG A 1 86 ? 23.239 -0.758 -4.869 1.00 50.84 86 ARG A O 1
ATOM 714 N N . SER A 1 87 ? 23.549 -2.704 -3.839 1.00 58.88 87 SER A N 1
ATOM 715 C CA . SER A 1 87 ? 24.399 -3.226 -4.932 1.00 58.88 87 SER A CA 1
ATOM 716 C C . SER A 1 87 ? 23.638 -3.669 -6.188 1.00 58.88 87 SER A C 1
ATOM 718 O O . SER A 1 87 ? 24.100 -3.403 -7.291 1.00 58.88 87 SER A O 1
ATOM 720 N N . LEU A 1 88 ? 22.477 -4.314 -6.048 1.00 59.56 88 LEU A N 1
ATOM 721 C CA . LEU A 1 88 ? 21.796 -4.977 -7.167 1.00 59.56 88 LEU A CA 1
ATOM 722 C C . LEU A 1 88 ? 20.957 -4.013 -8.013 1.00 59.56 88 LEU A C 1
ATOM 724 O O . LEU A 1 88 ? 21.066 -3.996 -9.236 1.00 59.56 88 LEU A O 1
ATOM 728 N N . LEU A 1 89 ? 20.167 -3.157 -7.360 1.00 63.00 89 LEU A N 1
ATOM 729 C CA . LEU A 1 89 ? 19.378 -2.135 -8.047 1.00 63.00 89 LEU A CA 1
ATOM 730 C C . LEU A 1 89 ? 20.278 -1.112 -8.753 1.00 63.00 89 LEU A C 1
ATOM 732 O O . LEU A 1 89 ? 19.995 -0.717 -9.881 1.00 63.00 89 LEU A O 1
ATOM 736 N N . ASP A 1 90 ? 21.388 -0.724 -8.117 1.00 63.56 90 ASP A N 1
ATOM 737 C CA . ASP A 1 90 ? 22.370 0.173 -8.729 1.00 63.56 90 ASP A CA 1
ATOM 738 C C . ASP A 1 90 ? 23.128 -0.511 -9.879 1.00 63.56 90 ASP A C 1
ATOM 740 O O . ASP A 1 90 ? 23.466 0.170 -10.844 1.00 63.56 90 ASP A O 1
ATOM 744 N N . ALA A 1 91 ? 23.343 -1.832 -9.830 1.00 61.69 91 ALA A N 1
ATOM 745 C CA . ALA A 1 91 ? 23.935 -2.588 -10.936 1.00 61.69 91 ALA A CA 1
ATOM 746 C C . ALA A 1 91 ? 22.989 -2.716 -12.143 1.00 61.69 91 ALA A C 1
ATOM 748 O O . ALA A 1 91 ? 23.433 -2.581 -13.279 1.00 61.69 91 ALA A O 1
ATOM 749 N N . VAL A 1 92 ? 21.691 -2.942 -11.910 1.00 62.16 92 VAL A N 1
ATOM 750 C CA . VAL A 1 92 ? 20.690 -3.124 -12.979 1.00 62.16 92 VAL A CA 1
ATOM 751 C C . VAL A 1 92 ? 20.232 -1.787 -13.571 1.00 62.16 92 VAL A C 1
ATOM 753 O O . VAL A 1 92 ? 20.138 -1.648 -14.785 1.00 62.16 92 VAL A O 1
ATOM 756 N N . CYS A 1 93 ? 19.953 -0.789 -12.729 1.00 64.62 93 CYS A N 1
ATOM 757 C CA . CYS A 1 93 ? 19.379 0.496 -13.155 1.00 64.62 93 CYS A CA 1
ATOM 758 C C . CYS A 1 93 ? 20.422 1.625 -13.260 1.00 64.62 93 CYS A C 1
ATOM 760 O O . CYS A 1 93 ? 20.101 2.741 -13.683 1.00 64.62 93 CYS A O 1
ATOM 762 N N . GLY A 1 94 ? 21.679 1.370 -12.877 1.00 64.25 94 GLY A N 1
ATOM 763 C CA . GLY A 1 94 ? 22.771 2.339 -12.964 1.00 64.25 94 GLY A CA 1
ATOM 764 C C . GLY A 1 94 ? 22.467 3.644 -12.226 1.00 64.25 94 GLY A C 1
ATOM 765 O O . GLY A 1 94 ? 21.710 3.691 -11.262 1.00 64.25 94 GLY A O 1
ATOM 766 N N . MET A 1 95 ? 23.029 4.755 -12.703 1.00 62.28 95 MET A N 1
ATOM 767 C CA . MET A 1 95 ? 22.767 6.113 -12.201 1.00 62.28 95 MET A CA 1
ATOM 768 C C . MET A 1 95 ? 21.403 6.702 -12.624 1.00 62.28 95 MET A C 1
ATOM 770 O O . MET A 1 95 ? 21.124 7.855 -12.297 1.00 62.28 95 MET A O 1
ATOM 774 N N . LEU A 1 96 ? 20.551 5.960 -13.341 1.00 77.88 96 LEU A N 1
ATOM 775 C CA . LEU A 1 96 ? 19.376 6.527 -14.006 1.00 77.88 96 LEU A CA 1
ATOM 776 C C . LEU A 1 96 ? 18.260 6.884 -13.017 1.00 77.88 96 LEU A C 1
ATOM 778 O O . LEU A 1 96 ? 17.846 8.042 -12.944 1.00 77.88 96 LEU A O 1
ATOM 782 N N . PHE A 1 97 ? 17.811 5.929 -12.205 1.00 86.88 97 PHE A N 1
ATOM 783 C CA . PHE A 1 97 ? 16.722 6.167 -11.261 1.00 86.88 97 PHE A CA 1
ATOM 784 C C . PHE A 1 97 ? 16.866 5.414 -9.938 1.00 86.88 97 PHE A C 1
ATOM 786 O O . PHE A 1 97 ? 17.724 4.551 -9.773 1.00 86.88 97 PHE A O 1
ATOM 793 N N . SER A 1 98 ? 16.041 5.813 -8.973 1.00 89.69 98 SER A N 1
ATOM 794 C CA . SER A 1 98 ? 15.862 5.179 -7.668 1.00 89.69 98 SER A CA 1
ATOM 795 C C . SER A 1 98 ? 14.392 4.817 -7.490 1.00 89.69 98 SER A C 1
ATOM 797 O O . SER A 1 98 ? 13.539 5.627 -7.847 1.00 89.69 98 SER A O 1
ATOM 799 N N . VAL A 1 99 ? 14.096 3.666 -6.891 1.00 92.81 99 VAL A N 1
ATOM 800 C CA . VAL A 1 99 ? 12.738 3.277 -6.480 1.00 92.81 99 VAL A CA 1
ATOM 801 C C . VAL A 1 99 ? 12.734 3.134 -4.960 1.00 92.81 99 VAL A C 1
ATOM 803 O O . VAL A 1 99 ? 13.617 2.476 -4.413 1.00 92.81 99 VAL A O 1
ATOM 806 N N . ASP A 1 100 ? 11.807 3.808 -4.274 1.00 94.19 100 ASP A N 1
ATOM 807 C CA . ASP A 1 100 ? 11.612 3.767 -2.809 1.00 94.19 100 ASP A CA 1
ATOM 808 C C . ASP A 1 100 ? 12.870 4.053 -1.969 1.00 94.19 100 ASP A C 1
ATOM 810 O O . ASP A 1 100 ? 13.001 3.673 -0.805 1.00 94.19 100 ASP A O 1
ATOM 814 N N . ASN A 1 101 ? 13.834 4.754 -2.559 1.00 90.00 101 ASN A N 1
ATOM 815 C CA . ASN A 1 101 ? 15.078 5.111 -1.900 1.00 90.00 101 ASN A CA 1
ATOM 816 C C . ASN A 1 101 ? 15.406 6.582 -2.157 1.00 90.00 101 ASN A C 1
ATOM 818 O O . ASN A 1 101 ? 15.911 6.981 -3.211 1.00 90.00 101 ASN A O 1
ATOM 822 N N . PHE A 1 102 ? 15.141 7.397 -1.139 1.00 90.81 102 PHE A N 1
ATOM 823 C CA . PHE A 1 102 ? 15.263 8.854 -1.177 1.00 90.81 102 PHE A CA 1
ATOM 824 C C . PHE A 1 102 ? 16.527 9.330 -0.462 1.00 90.81 102 PHE A C 1
ATOM 826 O O . PHE A 1 102 ? 16.491 10.117 0.489 1.00 90.81 102 PHE A O 1
ATOM 833 N N . ASN A 1 103 ? 17.682 8.841 -0.915 1.00 87.06 103 ASN A N 1
ATOM 834 C CA . ASN A 1 103 ? 18.970 9.348 -0.459 1.00 87.06 103 ASN A CA 1
ATOM 835 C C . ASN A 1 103 ? 19.265 10.718 -1.098 1.00 87.06 103 ASN A C 1
ATOM 837 O O . ASN A 1 103 ? 19.514 10.816 -2.301 1.00 87.06 103 ASN A O 1
ATOM 841 N N . ARG A 1 104 ? 19.297 11.769 -0.269 1.00 84.25 104 ARG A N 1
ATOM 842 C CA . ARG A 1 104 ? 19.570 13.158 -0.687 1.00 84.25 104 ARG A CA 1
ATOM 843 C C . ARG A 1 104 ? 20.960 13.375 -1.295 1.00 84.25 104 ARG A C 1
ATOM 845 O O . ARG A 1 104 ? 21.159 14.358 -1.995 1.00 84.25 104 ARG A O 1
ATOM 852 N N . TYR A 1 105 ? 21.911 12.492 -0.991 1.00 85.62 105 TYR A N 1
ATOM 853 C CA . TYR A 1 105 ? 23.280 12.550 -1.508 1.00 85.62 105 TYR A CA 1
ATOM 854 C C . TYR A 1 105 ? 23.441 11.762 -2.811 1.00 85.62 105 TYR A C 1
ATOM 856 O O . TYR A 1 105 ? 24.492 11.827 -3.444 1.00 85.62 105 TYR A O 1
ATOM 864 N N . SER A 1 106 ? 22.417 11.005 -3.210 1.00 82.44 106 SER A N 1
ATOM 865 C CA . SER A 1 106 ? 22.442 10.264 -4.462 1.00 82.44 106 SER A CA 1
ATOM 866 C C . SER A 1 106 ? 22.296 11.204 -5.656 1.00 82.44 106 SER A C 1
ATOM 868 O O . SER A 1 106 ? 21.518 12.159 -5.620 1.00 82.44 106 SER A O 1
ATOM 870 N N . ARG A 1 107 ? 23.022 10.904 -6.736 1.00 77.75 107 ARG A N 1
ATOM 871 C CA . ARG A 1 107 ? 22.970 11.642 -8.006 1.00 77.75 107 ARG A CA 1
ATOM 872 C C . ARG A 1 107 ? 22.023 11.002 -9.035 1.00 77.75 107 ARG A C 1
ATOM 874 O O . ARG A 1 107 ? 22.139 11.329 -10.208 1.00 77.75 107 ARG A O 1
ATOM 881 N N . LYS A 1 108 ? 21.101 10.103 -8.635 1.00 85.69 108 LYS A N 1
ATOM 882 C CA . LYS A 1 108 ? 20.114 9.517 -9.577 1.00 85.69 108 LYS A CA 1
ATOM 883 C C . LYS A 1 108 ? 19.326 10.610 -10.287 1.00 85.69 108 LYS A C 1
ATOM 885 O O . LYS A 1 108 ? 19.045 11.613 -9.639 1.00 85.69 108 LYS A O 1
ATOM 890 N N . ALA A 1 109 ? 18.949 10.439 -11.552 1.00 85.12 109 ALA A N 1
ATOM 891 C CA . ALA A 1 109 ? 18.163 11.441 -12.278 1.00 85.12 109 ALA A CA 1
ATOM 892 C C . ALA A 1 109 ? 16.687 11.438 -11.842 1.00 85.12 109 ALA A C 1
ATOM 894 O O . ALA A 1 109 ? 16.152 12.499 -11.517 1.00 85.12 109 ALA A O 1
ATOM 895 N N . PHE A 1 110 ? 16.077 10.254 -11.730 1.00 91.12 110 PHE A N 1
ATOM 896 C CA . PHE A 1 110 ? 14.666 10.090 -11.362 1.00 91.12 110 PHE A CA 1
ATOM 897 C C . PHE A 1 110 ? 14.495 9.386 -10.008 1.00 91.12 110 PHE A C 1
ATOM 899 O O . PHE A 1 110 ? 15.300 8.537 -9.624 1.00 91.12 110 PHE A O 1
ATOM 906 N N . TYR A 1 111 ? 13.430 9.735 -9.285 1.00 94.56 111 TYR A N 1
ATOM 907 C CA . TYR A 1 111 ? 13.033 9.078 -8.038 1.00 94.56 111 TYR A CA 1
ATOM 908 C C . TYR A 1 111 ? 11.582 8.651 -8.146 1.00 94.56 111 TYR A C 1
ATOM 910 O O . TYR A 1 111 ? 10.705 9.502 -8.273 1.00 94.56 111 TYR A O 1
ATOM 918 N N . PHE A 1 112 ? 11.341 7.354 -8.054 1.00 96.75 112 PHE A N 1
ATOM 919 C CA . PHE A 1 112 ? 10.014 6.770 -8.070 1.00 96.75 112 PHE A CA 1
ATOM 920 C C . PHE A 1 112 ? 9.614 6.336 -6.662 1.00 96.75 112 PHE A C 1
ATOM 922 O O . PHE A 1 112 ? 10.448 5.844 -5.897 1.00 96.75 112 PHE A O 1
ATOM 929 N N . LEU A 1 113 ? 8.345 6.541 -6.320 1.00 98.25 113 LEU A N 1
ATOM 930 C CA . LEU A 1 113 ? 7.731 6.031 -5.098 1.00 98.25 113 LEU A CA 1
ATOM 931 C C . LEU A 1 113 ? 6.595 5.083 -5.483 1.00 98.25 113 LEU A C 1
ATOM 933 O O . LEU A 1 113 ? 5.645 5.512 -6.140 1.00 98.25 113 LEU A O 1
ATOM 937 N N . THR A 1 114 ? 6.682 3.828 -5.050 1.00 98.19 114 THR A N 1
ATOM 938 C CA . THR A 1 114 ? 5.654 2.811 -5.312 1.00 98.19 114 THR A CA 1
ATOM 939 C C . THR A 1 114 ? 4.377 3.113 -4.534 1.00 98.19 114 THR A C 1
ATOM 941 O O . THR A 1 114 ? 3.283 3.016 -5.089 1.00 98.19 114 THR A O 1
ATOM 944 N N . HIS A 1 115 ? 4.496 3.505 -3.258 1.00 97.94 115 HIS A N 1
ATOM 945 C CA . HIS A 1 115 ? 3.348 3.766 -2.390 1.00 97.94 115 HIS A CA 1
ATOM 946 C C . HIS A 1 115 ? 3.681 4.563 -1.111 1.00 97.94 115 HIS A C 1
ATOM 948 O O . HIS A 1 115 ? 4.827 4.882 -0.796 1.00 97.94 115 HIS A O 1
ATOM 954 N N . GLY A 1 116 ? 2.639 4.902 -0.347 1.00 96.50 116 GLY A N 1
ATOM 955 C CA . GLY A 1 116 ? 2.697 5.788 0.817 1.00 96.50 116 GLY A CA 1
ATOM 956 C C . GLY A 1 116 ? 3.032 5.149 2.176 1.00 96.50 116 GLY A C 1
ATOM 957 O O . GLY A 1 116 ? 2.565 5.673 3.191 1.00 96.50 116 GLY A O 1
ATOM 958 N N . HIS A 1 117 ? 3.793 4.050 2.264 1.00 95.56 117 HIS A N 1
ATOM 959 C CA . HIS A 1 117 ? 4.257 3.529 3.568 1.00 95.56 117 HIS A CA 1
ATOM 960 C C . HIS A 1 117 ? 5.634 4.058 3.968 1.00 95.56 117 HIS A C 1
ATOM 962 O O . HIS A 1 117 ? 6.469 4.444 3.149 1.00 95.56 117 HIS A O 1
ATOM 968 N N . SER A 1 118 ? 5.854 4.137 5.283 1.00 92.69 118 SER A N 1
ATOM 969 C CA . SER A 1 118 ? 6.978 4.872 5.875 1.00 92.69 118 SER A CA 1
ATOM 970 C C . SER A 1 118 ? 8.350 4.266 5.646 1.00 92.69 118 SER A C 1
ATOM 972 O O . SER A 1 118 ? 9.345 4.979 5.699 1.00 92.69 118 SER A O 1
ATOM 974 N N . ASP A 1 119 ? 8.410 2.968 5.427 1.00 91.06 119 ASP A N 1
ATOM 975 C CA . ASP A 1 119 ? 9.598 2.207 5.070 1.00 91.06 119 ASP A CA 1
ATOM 976 C C . ASP A 1 119 ? 9.995 2.373 3.596 1.00 91.06 119 ASP A C 1
ATOM 978 O O . ASP A 1 119 ? 11.170 2.188 3.284 1.00 91.06 119 ASP A O 1
ATOM 982 N N . HIS A 1 120 ? 9.082 2.855 2.744 1.00 93.81 120 HIS A N 1
ATOM 983 C CA . HIS A 1 120 ? 9.329 3.156 1.327 1.00 93.81 120 HIS A CA 1
ATOM 984 C C . HIS A 1 120 ? 9.624 4.641 1.104 1.00 93.81 120 HIS A C 1
ATOM 986 O O . HIS A 1 120 ? 10.659 5.010 0.554 1.00 93.81 120 HIS A O 1
ATOM 992 N N . TYR A 1 121 ? 8.782 5.545 1.620 1.00 93.44 121 TYR A N 1
ATOM 993 C CA . TYR A 1 121 ? 9.084 6.982 1.544 1.00 93.44 121 TYR A CA 1
ATOM 994 C C . TYR A 1 121 ? 10.198 7.403 2.521 1.00 93.44 121 TYR A C 1
ATOM 996 O O . TYR A 1 121 ? 10.765 8.495 2.411 1.00 93.44 121 TYR A O 1
ATOM 1004 N N . GLY A 1 122 ? 10.517 6.563 3.510 1.00 88.62 122 GLY A N 1
ATOM 1005 C CA . GLY A 1 122 ? 11.645 6.710 4.424 1.00 88.62 122 GLY A CA 1
ATOM 1006 C C . GLY A 1 122 ? 11.764 8.099 5.058 1.00 88.62 122 GLY A C 1
ATOM 1007 O O . GLY A 1 122 ? 10.955 8.545 5.880 1.00 88.62 122 GLY A O 1
ATOM 1008 N N . SER A 1 123 ? 12.838 8.800 4.690 1.00 83.44 123 SER A N 1
ATOM 1009 C CA . SER A 1 123 ? 13.190 10.106 5.259 1.00 83.44 123 SER A CA 1
ATOM 1010 C C . SER A 1 123 ? 12.582 11.311 4.533 1.00 83.44 123 SER A C 1
ATOM 1012 O O . SER A 1 123 ? 12.895 12.450 4.902 1.00 83.44 123 SER A O 1
ATOM 1014 N N . LEU A 1 124 ? 11.703 11.088 3.545 1.00 92.00 124 LEU A N 1
ATOM 1015 C CA . LEU A 1 124 ? 11.013 12.177 2.859 1.00 92.00 124 LEU A CA 1
ATOM 1016 C C . LEU A 1 124 ? 10.310 13.104 3.858 1.00 92.00 124 LEU A C 1
ATOM 1018 O O . LEU A 1 124 ? 9.705 12.688 4.851 1.00 92.00 124 LEU A O 1
ATOM 1022 N N . SER A 1 125 ? 10.479 14.397 3.607 1.00 89.81 125 SER A N 1
ATOM 1023 C CA . SER A 1 125 ? 9.986 15.501 4.427 1.00 89.81 125 SER A CA 1
ATOM 1024 C C . SER A 1 125 ? 10.001 16.790 3.603 1.00 89.81 125 SER A C 1
ATOM 1026 O O . SER A 1 125 ? 10.497 16.805 2.475 1.00 89.81 125 SER A O 1
ATOM 1028 N N . TYR A 1 126 ? 9.553 17.898 4.195 1.00 91.12 126 TYR A N 1
ATOM 1029 C CA . TYR A 1 126 ? 9.601 19.242 3.599 1.00 91.12 126 TYR A CA 1
ATOM 1030 C C . TYR A 1 126 ? 10.998 19.701 3.130 1.00 91.12 126 TYR A C 1
ATOM 1032 O O . TYR A 1 126 ? 11.127 20.668 2.376 1.00 91.12 126 TYR A O 1
ATOM 1040 N N . THR A 1 127 ? 12.064 19.038 3.590 1.00 91.44 127 THR A N 1
ATOM 1041 C CA . THR A 1 127 ? 13.446 19.356 3.204 1.00 91.44 127 THR A CA 1
ATOM 1042 C C . THR A 1 127 ? 13.864 18.751 1.866 1.00 91.44 127 THR A C 1
ATOM 1044 O O . THR A 1 127 ? 14.884 19.167 1.324 1.00 91.44 127 THR A O 1
ATOM 1047 N N . TRP A 1 128 ? 13.092 17.809 1.313 1.00 94.31 128 TRP A N 1
ATOM 1048 C CA . TRP A 1 128 ? 13.346 17.249 -0.013 1.00 94.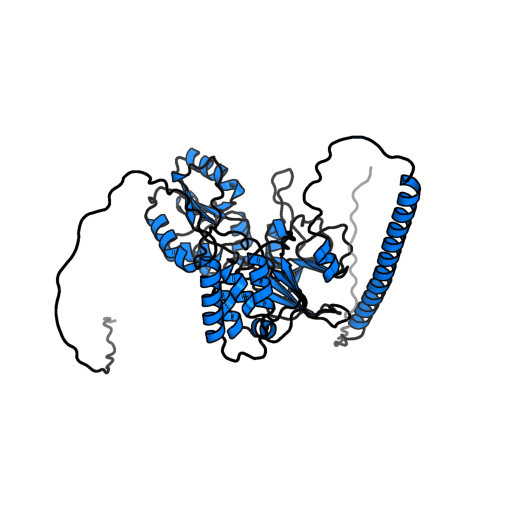31 128 TRP A CA 1
ATOM 1049 C C . TRP A 1 128 ? 13.206 18.325 -1.099 1.00 94.31 128 TRP A C 1
ATOM 1051 O O . TRP A 1 128 ? 12.379 19.228 -0.972 1.00 94.31 128 TRP A O 1
ATOM 1061 N N . LYS A 1 129 ? 14.039 18.255 -2.146 1.00 92.06 129 LYS A N 1
ATOM 1062 C CA . LYS A 1 129 ? 14.140 19.288 -3.201 1.00 92.06 129 LYS A CA 1
ATOM 1063 C C . LYS A 1 129 ? 14.102 18.745 -4.627 1.00 92.06 129 LYS A C 1
ATOM 1065 O O . LYS A 1 129 ? 14.278 19.513 -5.563 1.00 92.06 129 LYS A O 1
ATOM 1070 N N . ARG A 1 130 ? 13.920 17.437 -4.803 1.00 93.06 130 ARG A N 1
ATOM 1071 C CA . ARG A 1 130 ? 13.956 16.785 -6.119 1.00 93.06 130 ARG A CA 1
ATOM 1072 C C . ARG A 1 130 ? 12.567 16.286 -6.493 1.00 93.06 130 ARG A C 1
ATOM 1074 O O . ARG A 1 130 ? 11.749 16.048 -5.610 1.00 93.06 130 ARG A O 1
ATOM 1081 N N . GLN A 1 131 ? 12.311 16.133 -7.784 1.00 95.38 131 GLN A N 1
ATOM 1082 C CA . GLN A 1 131 ? 11.037 15.604 -8.252 1.00 95.38 131 GLN A CA 1
ATOM 1083 C C . GLN A 1 131 ? 10.870 14.133 -7.843 1.00 95.38 131 GLN A C 1
ATOM 1085 O O . GLN A 1 131 ? 11.855 13.392 -7.789 1.00 95.38 131 GLN A O 1
ATOM 1090 N N . ILE A 1 132 ? 9.638 13.735 -7.531 1.00 97.25 132 ILE A N 1
ATOM 1091 C CA . ILE A 1 132 ? 9.244 12.362 -7.207 1.00 97.25 132 ILE A CA 1
ATOM 1092 C C . ILE A 1 132 ? 8.101 11.963 -8.125 1.00 97.25 132 ILE A C 1
ATOM 1094 O O . ILE A 1 132 ? 7.099 12.667 -8.200 1.00 97.25 132 ILE A O 1
ATOM 1098 N N . TYR A 1 133 ? 8.256 10.821 -8.772 1.00 98.25 133 TYR A N 1
ATOM 1099 C CA . TYR A 1 133 ? 7.297 10.230 -9.688 1.00 98.25 133 TYR A CA 1
ATOM 1100 C C . TYR A 1 133 ? 6.516 9.146 -8.946 1.00 98.25 133 TYR A C 1
ATOM 1102 O O . TYR A 1 133 ? 7.109 8.256 -8.335 1.00 98.25 133 TYR A O 1
ATOM 1110 N N . CYS A 1 134 ? 5.192 9.241 -8.932 1.00 98.62 134 CYS A N 1
ATOM 1111 C CA . CYS A 1 134 ? 4.331 8.303 -8.209 1.00 98.62 134 CYS A CA 1
ATOM 1112 C C . CYS A 1 134 ? 2.906 8.338 -8.764 1.00 98.62 134 CYS A C 1
ATOM 1114 O O . CYS A 1 134 ? 2.598 9.169 -9.617 1.00 98.62 134 CYS A O 1
ATOM 1116 N N . SER A 1 135 ? 2.031 7.452 -8.288 1.00 98.69 135 SER A N 1
ATOM 1117 C CA . SER A 1 135 ? 0.619 7.482 -8.681 1.00 98.69 135 SER A CA 1
ATOM 1118 C C . SER A 1 135 ? -0.061 8.775 -8.222 1.00 98.69 135 SER A C 1
ATOM 1120 O O . SER A 1 135 ? 0.351 9.392 -7.236 1.00 98.69 135 SER A O 1
ATOM 1122 N N . GLU A 1 136 ? -1.145 9.168 -8.890 1.00 98.19 136 GLU A N 1
ATOM 1123 C CA . GLU A 1 136 ? -1.953 10.337 -8.506 1.00 98.19 136 GLU A CA 1
ATOM 1124 C C . GLU A 1 136 ? -2.395 10.282 -7.040 1.00 98.19 136 GLU A C 1
ATOM 1126 O O . GLU A 1 136 ? -2.238 11.249 -6.293 1.00 98.19 136 GLU A O 1
ATOM 1131 N N . LYS A 1 137 ? -2.862 9.111 -6.593 1.00 97.94 137 LYS A N 1
ATOM 1132 C CA . LYS A 1 137 ? -3.295 8.908 -5.209 1.00 97.94 137 LYS A CA 1
ATOM 1133 C C . LYS A 1 137 ? -2.134 9.034 -4.219 1.00 97.94 137 LYS A C 1
ATOM 1135 O O . LYS A 1 137 ? -2.290 9.643 -3.162 1.00 97.94 137 LYS A O 1
ATOM 1140 N N . THR A 1 138 ? -0.953 8.516 -4.559 1.00 98.25 138 THR A N 1
ATOM 1141 C CA . THR A 1 138 ? 0.240 8.711 -3.725 1.00 98.25 138 THR A CA 1
ATOM 1142 C C . THR A 1 138 ? 0.637 10.187 -3.686 1.00 98.25 138 THR A C 1
ATOM 1144 O O . THR A 1 138 ? 0.885 10.708 -2.600 1.00 98.25 138 THR A O 1
ATOM 1147 N N . ALA A 1 139 ? 0.624 10.898 -4.818 1.00 97.94 139 ALA A N 1
ATOM 1148 C CA . ALA A 1 139 ? 0.937 12.327 -4.877 1.00 97.94 139 ALA A CA 1
ATOM 1149 C C . ALA A 1 139 ? -0.024 13.180 -4.024 1.00 97.94 139 ALA A C 1
ATOM 1151 O O . ALA A 1 139 ? 0.392 14.132 -3.360 1.00 97.94 139 ALA A O 1
ATOM 1152 N N . GLU A 1 140 ? -1.302 12.810 -3.995 1.00 97.12 140 GLU A N 1
ATOM 1153 C CA . GLU A 1 140 ? -2.326 13.447 -3.171 1.00 97.12 140 GLU A CA 1
ATOM 1154 C C . GLU A 1 140 ? -2.052 13.277 -1.666 1.00 97.12 140 GLU A C 1
ATOM 1156 O O . GLU A 1 140 ? -2.103 14.247 -0.902 1.00 97.12 140 GLU A O 1
ATOM 1161 N N . LEU A 1 141 ? -1.711 12.055 -1.245 1.00 97.12 141 LEU A N 1
ATOM 1162 C CA . LEU A 1 141 ? -1.573 11.677 0.164 1.00 97.12 141 LEU A CA 1
ATOM 1163 C C . LEU A 1 141 ? -0.188 11.991 0.754 1.00 97.12 141 LEU A C 1
ATOM 1165 O O . LEU A 1 141 ? -0.061 12.238 1.958 1.00 97.12 141 LEU A O 1
ATOM 1169 N N . LEU A 1 142 ? 0.873 11.993 -0.058 1.00 96.69 142 LEU A N 1
ATOM 1170 C CA . LEU A 1 142 ? 2.260 12.064 0.414 1.00 96.69 142 LEU A CA 1
ATOM 1171 C C . LEU A 1 142 ? 2.597 13.311 1.256 1.00 96.69 142 LEU A C 1
ATOM 1173 O O . LEU A 1 142 ? 3.314 13.157 2.256 1.00 96.69 142 LEU A O 1
ATOM 1177 N N . PRO A 1 143 ? 2.092 14.528 0.954 1.00 95.56 143 PRO A N 1
ATOM 1178 C CA . PRO A 1 143 ? 2.285 15.693 1.819 1.00 95.56 143 PRO A CA 1
ATOM 1179 C C . PRO A 1 143 ? 1.787 15.442 3.246 1.00 95.56 143 PRO A C 1
ATOM 1181 O O . PRO A 1 143 ? 2.475 15.756 4.216 1.00 95.56 143 PRO A O 1
ATOM 1184 N N . TYR A 1 144 ? 0.629 14.804 3.402 1.00 93.50 144 TYR A N 1
ATOM 1185 C CA . TYR A 1 144 ? 0.102 14.442 4.713 1.00 93.50 144 TYR A CA 1
ATOM 1186 C C . TYR A 1 144 ? 0.933 13.323 5.371 1.00 93.50 144 TYR A C 1
ATOM 1188 O O . TYR A 1 144 ? 1.360 13.442 6.523 1.00 93.50 144 TYR A O 1
ATOM 1196 N N . LEU A 1 145 ? 1.243 12.252 4.635 1.00 94.25 145 LEU A N 1
ATOM 1197 C CA . LEU A 1 145 ? 1.949 11.082 5.174 1.00 94.25 145 LEU A CA 1
ATOM 1198 C C . LEU A 1 145 ? 3.355 11.424 5.693 1.00 94.25 145 LEU A C 1
ATOM 1200 O O . LEU A 1 145 ? 3.779 10.918 6.742 1.00 94.25 145 LEU A O 1
ATOM 1204 N N . THR A 1 146 ? 4.037 12.345 5.009 1.00 94.69 146 THR A N 1
ATOM 1205 C CA . THR A 1 146 ? 5.382 12.835 5.354 1.00 94.69 146 THR A CA 1
ATOM 1206 C C . THR A 1 146 ? 5.379 14.002 6.344 1.00 94.69 146 THR A C 1
ATOM 1208 O O . THR A 1 146 ? 6.449 14.417 6.801 1.00 94.69 146 THR A O 1
ATOM 1211 N N . SER A 1 147 ? 4.203 14.504 6.733 1.00 91.56 147 SER A N 1
ATOM 1212 C CA . SER A 1 147 ? 4.079 15.529 7.768 1.00 91.56 147 SER A CA 1
ATOM 1213 C C . SER A 1 147 ? 4.470 14.961 9.136 1.00 91.56 147 SER A C 1
ATOM 1215 O O . SER A 1 147 ? 4.100 13.843 9.524 1.00 91.56 147 SER A O 1
ATOM 1217 N N . ARG A 1 148 ? 5.253 15.737 9.888 1.00 85.56 148 ARG A N 1
ATOM 1218 C CA . ARG A 1 148 ? 5.776 15.358 11.209 1.00 85.56 148 ARG A CA 1
ATOM 1219 C C . ARG A 1 148 ? 5.460 16.453 12.208 1.00 85.56 148 ARG A C 1
ATOM 1221 O O . ARG A 1 148 ? 5.532 17.633 11.876 1.00 85.56 148 ARG A O 1
ATOM 1228 N N . LYS A 1 149 ? 5.138 16.067 13.443 1.00 83.81 149 LYS A N 1
ATOM 1229 C CA . LYS A 1 149 ? 5.008 17.040 14.529 1.00 83.81 149 LYS A CA 1
ATOM 1230 C C . LYS A 1 149 ? 6.359 17.714 14.760 1.00 83.81 149 LYS A C 1
ATOM 1232 O O . LYS A 1 149 ? 7.386 17.040 14.825 1.00 83.81 149 LYS A O 1
ATOM 1237 N N . ASN A 1 150 ? 6.350 19.036 14.848 1.00 78.06 150 ASN A N 1
ATOM 1238 C CA . ASN A 1 150 ? 7.515 19.817 15.230 1.00 78.06 150 ASN A CA 1
ATOM 1239 C C . ASN A 1 150 ? 7.756 19.710 16.754 1.00 78.06 150 ASN A C 1
ATOM 1241 O O . ASN A 1 150 ? 7.030 19.020 17.474 1.00 78.06 150 ASN A O 1
ATOM 1245 N N . ARG A 1 151 ? 8.770 20.422 17.263 1.00 76.25 151 ARG A N 1
ATOM 1246 C CA . ARG A 1 151 ? 9.114 20.428 18.698 1.00 76.25 151 ARG A CA 1
ATOM 1247 C C . ARG A 1 151 ? 7.993 20.954 19.606 1.00 76.25 151 ARG A C 1
ATOM 1249 O O . ARG A 1 151 ? 7.985 20.617 20.781 1.00 76.25 151 ARG A O 1
ATOM 1256 N N . THR A 1 152 ? 7.056 21.743 19.076 1.00 76.75 152 THR A N 1
ATOM 1257 C CA . THR A 1 152 ? 5.907 22.289 19.820 1.00 76.75 152 THR A CA 1
ATOM 1258 C C . THR A 1 152 ? 4.667 21.395 19.729 1.00 76.75 152 THR A C 1
ATOM 1260 O O . THR A 1 152 ? 3.609 21.761 20.224 1.00 76.75 152 THR A O 1
ATOM 1263 N N . GLY A 1 153 ? 4.769 20.224 19.088 1.00 74.00 153 GLY A N 1
ATOM 1264 C CA . GLY A 1 153 ? 3.661 19.280 18.923 1.00 74.00 153 GLY A CA 1
ATOM 1265 C C . GLY A 1 153 ? 2.698 19.610 17.776 1.00 74.00 153 GLY A C 1
ATOM 1266 O O . GLY A 1 153 ? 1.795 18.814 17.505 1.00 74.00 153 GLY A O 1
ATOM 1267 N N . THR A 1 154 ? 2.909 20.723 17.070 1.00 79.06 154 THR A N 1
ATOM 1268 C CA . THR A 1 154 ? 2.126 21.149 15.903 1.00 79.06 154 THR A CA 1
ATOM 1269 C C . THR A 1 154 ? 2.537 20.343 14.676 1.00 79.06 154 THR A C 1
ATOM 1271 O O . THR A 1 154 ? 3.723 20.072 14.475 1.00 79.06 154 THR A O 1
ATOM 1274 N N . LEU A 1 155 ? 1.578 19.943 13.839 1.00 80.62 155 LEU A N 1
ATOM 1275 C CA . LEU A 1 155 ? 1.881 19.235 12.598 1.00 80.62 155 LEU A CA 1
ATOM 1276 C C . LEU A 1 155 ? 2.623 20.180 11.639 1.00 80.62 155 LEU A C 1
ATOM 1278 O O . LEU A 1 155 ? 2.081 21.197 11.218 1.00 80.62 155 LEU A O 1
ATOM 1282 N N . GLY A 1 156 ? 3.885 19.870 11.350 1.00 82.75 156 GLY A N 1
ATOM 1283 C CA . GLY A 1 156 ? 4.686 20.591 10.369 1.00 82.75 156 GLY A CA 1
ATOM 1284 C C . GLY A 1 156 ? 4.377 20.137 8.947 1.00 82.75 156 GLY A C 1
ATOM 1285 O O . GLY A 1 156 ? 3.774 19.084 8.740 1.00 82.75 156 GLY A O 1
ATOM 1286 N N . ALA A 1 157 ? 4.840 20.916 7.970 1.00 88.38 157 ALA A N 1
ATOM 1287 C CA . ALA A 1 157 ? 4.682 20.589 6.560 1.00 88.38 157 ALA A CA 1
ATOM 1288 C C . ALA A 1 157 ? 5.363 19.256 6.204 1.00 88.38 157 ALA A C 1
ATOM 1290 O O . ALA A 1 157 ? 6.474 18.957 6.659 1.00 88.38 157 ALA A O 1
ATOM 1291 N N . GLY A 1 158 ? 4.703 18.467 5.361 1.00 93.31 158 GLY A N 1
ATOM 1292 C CA . GLY A 1 158 ? 5.332 17.363 4.650 1.00 93.31 158 GLY A CA 1
ATOM 1293 C C . GLY A 1 158 ? 6.016 17.829 3.372 1.00 93.31 158 GLY A C 1
ATOM 1294 O O . GLY A 1 158 ? 6.370 18.999 3.213 1.00 93.31 158 GLY A O 1
ATOM 1295 N N . ILE A 1 159 ? 6.232 16.893 2.457 1.00 95.25 159 ILE A N 1
ATOM 1296 C CA . ILE A 1 159 ? 6.801 17.191 1.147 1.00 95.25 159 ILE A CA 1
ATOM 1297 C C . ILE A 1 159 ? 5.925 18.179 0.360 1.00 95.25 159 ILE A C 1
ATOM 1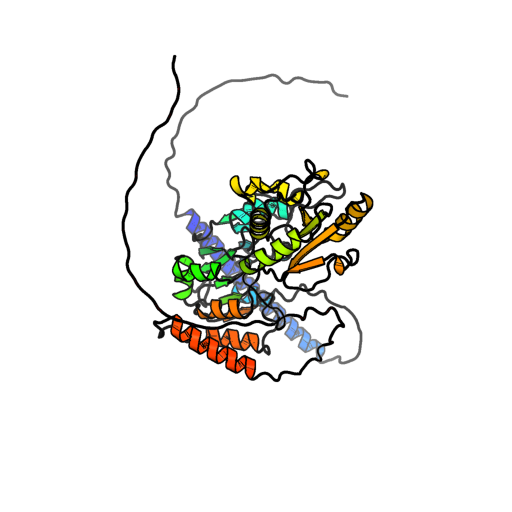299 O O . ILE A 1 159 ? 4.697 18.152 0.447 1.00 95.25 159 ILE A O 1
ATOM 1303 N N . SER A 1 160 ? 6.566 19.062 -0.410 1.00 95.31 160 SER A N 1
ATOM 1304 C CA . SER A 1 160 ? 5.858 20.014 -1.269 1.00 95.31 160 SER A CA 1
ATOM 1305 C C . SER A 1 160 ? 5.161 19.290 -2.418 1.00 95.31 160 SER A C 1
ATOM 1307 O O . SER A 1 160 ? 5.807 18.530 -3.138 1.00 95.31 160 SER A O 1
ATOM 1309 N N . LYS A 1 161 ? 3.877 19.602 -2.647 1.00 94.75 161 LYS A N 1
ATOM 1310 C CA . LYS A 1 161 ? 3.107 19.104 -3.800 1.00 94.75 161 LYS A CA 1
ATOM 1311 C C . LYS A 1 161 ? 3.764 19.440 -5.144 1.00 94.75 161 LYS A C 1
ATOM 1313 O O . LYS A 1 161 ? 3.670 18.655 -6.071 1.00 94.75 161 LYS A O 1
ATOM 1318 N N . GLN A 1 162 ? 4.489 20.557 -5.231 1.00 96.19 162 GLN A N 1
ATOM 1319 C CA . GLN A 1 162 ? 5.182 20.989 -6.456 1.00 96.19 162 GLN A CA 1
ATOM 1320 C C . GLN A 1 162 ? 6.328 20.057 -6.876 1.00 96.19 162 GLN A C 1
ATOM 1322 O O . GLN A 1 162 ? 6.784 20.114 -8.011 1.00 96.19 162 GLN A O 1
ATOM 1327 N N . LEU A 1 163 ? 6.824 19.222 -5.958 1.00 96.62 163 LEU A N 1
ATOM 1328 C CA . LEU A 1 163 ? 7.854 18.228 -6.256 1.00 96.62 163 LEU A CA 1
ATOM 1329 C C . LEU A 1 163 ? 7.257 16.893 -6.712 1.00 96.62 163 LEU A C 1
ATOM 1331 O O . LEU A 1 163 ? 8.015 15.985 -7.039 1.00 96.62 163 LEU A O 1
ATOM 1335 N N . LEU A 1 164 ? 5.933 16.746 -6.701 1.00 98.06 164 LEU A N 1
ATOM 1336 C CA . LEU A 1 164 ? 5.262 15.493 -7.020 1.00 98.06 164 LEU A CA 1
ATOM 1337 C C . LEU A 1 164 ? 4.828 15.522 -8.480 1.00 98.06 164 LEU A C 1
ATOM 1339 O O . LEU A 1 164 ? 4.057 16.380 -8.897 1.00 98.06 164 LEU A O 1
ATOM 1343 N N . HIS A 1 165 ? 5.357 14.579 -9.246 1.00 97.75 165 HIS A N 1
ATOM 1344 C CA . HIS A 1 165 ? 4.932 14.284 -10.598 1.00 97.75 165 HIS A CA 1
ATOM 1345 C C . HIS A 1 165 ? 4.018 13.061 -10.539 1.00 97.75 165 HIS A C 1
ATOM 1347 O O . HIS A 1 165 ? 4.474 11.938 -10.311 1.00 97.75 165 HIS A O 1
ATOM 1353 N N . SER A 1 166 ? 2.717 13.297 -10.662 1.00 97.81 166 SER A N 1
ATOM 1354 C CA . SER A 1 166 ? 1.712 12.242 -10.648 1.00 97.81 166 SER A CA 1
ATOM 1355 C C . SER A 1 166 ? 1.592 11.590 -12.021 1.00 97.81 166 SER A C 1
ATOM 1357 O O . SER A 1 166 ? 1.404 12.291 -13.011 1.00 97.81 166 SER A O 1
ATOM 1359 N N . ILE A 1 167 ? 1.650 10.261 -12.060 1.00 98.25 167 ILE A N 1
ATOM 1360 C CA . ILE A 1 167 ? 1.429 9.455 -13.262 1.00 98.25 167 ILE A CA 1
ATOM 1361 C C . ILE A 1 167 ? 0.114 8.680 -13.078 1.00 98.25 167 ILE A C 1
ATOM 1363 O O . ILE A 1 167 ? -0.013 7.959 -12.078 1.00 98.25 167 ILE A O 1
ATOM 1367 N N . PRO A 1 168 ? -0.867 8.823 -13.988 1.00 98.25 168 PRO A N 1
ATOM 1368 C CA . PRO A 1 168 ? -2.091 8.029 -13.952 1.00 98.25 168 PRO A CA 1
ATOM 1369 C C . PRO A 1 168 ? -1.803 6.531 -14.101 1.00 98.25 168 PRO A C 1
ATOM 1371 O O . PRO A 1 168 ? -0.886 6.119 -14.814 1.00 98.25 168 PRO A O 1
ATOM 1374 N N . LEU A 1 169 ? -2.598 5.699 -13.429 1.00 97.88 169 LEU A N 1
ATOM 1375 C CA . LEU A 1 169 ? -2.471 4.247 -13.546 1.00 97.88 169 LEU A CA 1
ATOM 1376 C C . LEU A 1 169 ? -2.817 3.784 -14.967 1.00 97.88 169 LEU A C 1
ATOM 1378 O O . LEU A 1 169 ? -3.774 4.267 -15.566 1.00 97.88 169 LEU A O 1
ATOM 1382 N N . GLY A 1 170 ? -2.048 2.831 -15.488 1.00 97.25 170 GLY A N 1
ATOM 1383 C CA . GLY A 1 170 ? -2.253 2.224 -16.803 1.00 97.25 170 GLY A CA 1
ATOM 1384 C C . GLY A 1 170 ? -1.912 3.121 -17.995 1.00 97.25 170 GLY A C 1
ATOM 1385 O O . GLY A 1 170 ? -2.107 2.693 -19.130 1.00 97.25 170 GLY A O 1
ATOM 1386 N N . ILE A 1 171 ? -1.401 4.337 -17.763 1.00 97.56 171 ILE A N 1
ATOM 1387 C CA . ILE A 1 171 ? -0.985 5.267 -18.817 1.00 97.56 171 ILE A CA 1
ATOM 1388 C C . ILE A 1 171 ? 0.541 5.312 -18.879 1.00 97.56 171 ILE A C 1
ATOM 1390 O O . ILE A 1 171 ? 1.211 5.589 -17.882 1.00 97.56 171 ILE A O 1
ATOM 1394 N N . ALA A 1 172 ? 1.091 5.041 -20.063 1.00 96.88 172 ALA A N 1
ATOM 1395 C CA . ALA A 1 172 ? 2.522 5.134 -20.305 1.00 96.88 172 ALA A CA 1
ATOM 1396 C C . ALA A 1 172 ? 2.969 6.604 -20.337 1.00 96.88 172 ALA A C 1
ATOM 1398 O O . ALA A 1 172 ? 2.473 7.402 -21.131 1.00 96.88 172 ALA A O 1
ATOM 1399 N N . GLN A 1 173 ? 3.937 6.947 -19.493 1.00 97.12 173 GLN A N 1
ATOM 1400 C CA . GLN A 1 173 ? 4.572 8.257 -19.434 1.00 97.12 173 GLN A CA 1
ATOM 1401 C C . GLN A 1 173 ? 5.968 8.178 -20.055 1.00 97.12 173 GLN A C 1
ATOM 1403 O O . GLN A 1 173 ? 6.825 7.448 -19.553 1.00 97.12 173 GLN A O 1
ATOM 1408 N N . ASP A 1 174 ? 6.216 8.950 -21.115 1.00 94.50 174 ASP A N 1
ATOM 1409 C CA . ASP A 1 174 ? 7.561 9.128 -21.670 1.00 94.50 174 ASP A CA 1
ATOM 1410 C C . ASP A 1 174 ? 8.381 10.067 -20.770 1.00 94.50 174 ASP A C 1
ATOM 1412 O O . ASP A 1 174 ? 7.925 11.156 -20.409 1.00 94.50 174 ASP A O 1
ATOM 1416 N N . LEU A 1 175 ? 9.580 9.623 -20.385 1.00 90.12 175 LEU A N 1
ATOM 1417 C CA . LEU A 1 175 ? 10.573 10.375 -19.612 1.00 90.12 175 LEU A CA 1
ATOM 1418 C C . LEU A 1 175 ? 11.859 10.619 -20.423 1.00 90.12 175 LEU A C 1
ATOM 1420 O O . LEU A 1 175 ? 12.943 10.829 -19.871 1.00 90.12 175 LEU A O 1
ATOM 1424 N N . GLY A 1 176 ? 11.739 10.596 -21.750 1.00 84.44 176 GLY A N 1
ATOM 1425 C CA . GLY A 1 176 ? 12.772 10.913 -22.724 1.00 84.44 176 GLY A CA 1
ATOM 1426 C C . GLY A 1 176 ? 13.439 9.664 -23.283 1.00 84.44 176 GLY A C 1
ATOM 1427 O O . GLY A 1 176 ? 13.306 9.387 -24.470 1.00 84.44 176 GLY A O 1
ATOM 1428 N N . ASN A 1 177 ? 14.181 8.942 -22.439 1.00 78.81 177 ASN A N 1
ATOM 1429 C CA . ASN A 1 177 ? 14.965 7.765 -22.849 1.00 78.81 177 ASN A CA 1
ATOM 1430 C C . ASN A 1 177 ? 14.255 6.434 -22.553 1.00 78.81 177 ASN A C 1
ATOM 1432 O O . ASN A 1 177 ? 14.697 5.372 -22.983 1.00 78.81 177 ASN A O 1
ATOM 1436 N N . PHE A 1 178 ? 13.191 6.482 -21.758 1.00 90.94 178 PHE A N 1
ATOM 1437 C CA . PHE A 1 178 ? 12.400 5.328 -21.371 1.00 90.94 178 PHE A CA 1
ATOM 1438 C C . PHE A 1 178 ? 10.981 5.781 -21.035 1.00 90.94 178 PHE A C 1
ATOM 1440 O O . PHE A 1 178 ? 10.760 6.920 -20.619 1.00 90.94 178 PHE A O 1
ATOM 1447 N N . THR A 1 179 ? 10.033 4.865 -21.169 1.00 95.25 179 THR A N 1
ATOM 1448 C CA . THR A 1 179 ? 8.657 5.041 -20.712 1.00 95.25 179 THR A CA 1
ATOM 1449 C C . THR A 1 179 ? 8.442 4.301 -19.401 1.00 95.25 179 THR A C 1
ATOM 1451 O O . THR A 1 179 ? 9.011 3.224 -19.195 1.00 95.25 179 THR A O 1
ATOM 1454 N N . ILE A 1 180 ? 7.580 4.837 -18.547 1.00 97.25 180 ILE A N 1
ATOM 1455 C CA . ILE A 1 180 ? 7.101 4.170 -17.338 1.00 97.25 180 ILE A CA 1
ATOM 1456 C C . ILE A 1 180 ? 5.577 4.051 -17.377 1.00 97.25 180 ILE A C 1
ATOM 1458 O O . ILE A 1 180 ? 4.887 5.004 -17.717 1.00 97.25 180 ILE A O 1
ATOM 1462 N N . THR A 1 181 ? 5.047 2.892 -16.996 1.00 98.50 181 THR A N 1
ATOM 1463 C CA . THR A 1 181 ? 3.614 2.680 -16.754 1.00 98.50 181 THR A CA 1
ATOM 1464 C C . THR A 1 181 ? 3.422 2.227 -15.311 1.00 98.50 181 THR A C 1
ATOM 1466 O O . THR A 1 181 ? 4.115 1.319 -14.850 1.00 98.50 181 THR A O 1
ATOM 1469 N N . LEU A 1 182 ? 2.509 2.867 -14.578 1.00 98.69 182 LEU A N 1
ATOM 1470 C CA . LEU A 1 182 ? 2.170 2.472 -13.209 1.00 98.69 182 LEU A CA 1
ATOM 1471 C C . LEU A 1 182 ? 0.970 1.528 -13.237 1.00 98.69 182 LEU A C 1
ATOM 1473 O O . LEU A 1 182 ? -0.091 1.902 -13.725 1.00 98.69 182 LEU A O 1
ATOM 1477 N N . LEU A 1 183 ? 1.117 0.326 -12.691 1.00 98.44 183 LEU A N 1
ATOM 1478 C CA . LEU A 1 183 ? 0.047 -0.672 -12.610 1.00 98.44 183 LEU A CA 1
ATOM 1479 C C . LEU A 1 183 ? -0.383 -0.799 -11.157 1.00 98.44 183 LEU A C 1
ATOM 1481 O O . LEU A 1 183 ? 0.473 -0.913 -10.292 1.00 98.44 183 LEU A O 1
ATOM 1485 N N . ASP A 1 184 ? -1.676 -0.784 -10.848 1.00 97.69 184 ASP A N 1
ATOM 1486 C CA . ASP A 1 184 ? -2.088 -0.886 -9.443 1.00 97.69 184 ASP A CA 1
ATOM 1487 C C . ASP A 1 184 ? -1.690 -2.243 -8.837 1.00 97.69 184 ASP A C 1
ATOM 1489 O O . ASP A 1 184 ? -1.930 -3.297 -9.428 1.00 97.69 184 ASP A O 1
ATOM 1493 N N . ALA A 1 185 ? -1.026 -2.167 -7.680 1.00 97.94 185 ALA A N 1
ATOM 1494 C CA . ALA A 1 185 ? -0.388 -3.275 -6.971 1.00 97.94 185 ALA A CA 1
ATOM 1495 C C . ALA A 1 185 ? -1.324 -4.006 -5.991 1.00 97.94 185 ALA A C 1
ATOM 1497 O O . ALA A 1 185 ? -0.921 -4.975 -5.347 1.00 97.94 185 ALA A O 1
ATOM 1498 N N . ASN A 1 186 ? -2.575 -3.555 -5.840 1.00 97.38 186 ASN A N 1
ATOM 1499 C CA . ASN A 1 186 ? -3.565 -4.167 -4.954 1.00 97.38 186 ASN A CA 1
ATOM 1500 C C . ASN A 1 186 ? -3.084 -4.286 -3.486 1.00 97.38 186 ASN A C 1
ATOM 1502 O O . ASN A 1 186 ? -3.425 -5.239 -2.781 1.00 97.38 186 ASN A O 1
ATOM 1506 N N . HIS A 1 187 ? -2.282 -3.327 -3.009 1.00 97.25 187 HIS A N 1
ATOM 1507 C CA . HIS A 1 187 ? -1.696 -3.322 -1.664 1.00 97.25 187 HIS A CA 1
ATOM 1508 C C . HIS A 1 187 ? -2.333 -2.261 -0.750 1.00 97.25 187 HIS A C 1
ATOM 1510 O O . HIS A 1 187 ? -2.943 -2.587 0.269 1.00 97.25 187 HIS A O 1
ATOM 1516 N N . CYS A 1 188 ? -2.254 -0.980 -1.119 1.00 97.31 188 CYS A N 1
ATOM 1517 C CA . CYS A 1 188 ? -2.915 0.118 -0.406 1.00 97.31 188 CYS A CA 1
ATOM 1518 C C . CYS A 1 188 ? -3.332 1.241 -1.376 1.00 97.31 188 CYS A C 1
ATOM 1520 O O . CYS A 1 188 ? -2.925 1.217 -2.537 1.00 97.31 188 CYS A O 1
ATOM 1522 N N . PRO A 1 189 ? -4.144 2.237 -0.964 1.00 97.62 189 PRO A N 1
ATOM 1523 C CA . PRO A 1 189 ? -4.547 3.308 -1.873 1.00 97.62 189 PRO A CA 1
ATOM 1524 C C . PRO A 1 189 ? -3.341 4.017 -2.500 1.00 97.62 189 PRO A C 1
ATOM 1526 O O . PRO A 1 189 ? -2.520 4.615 -1.805 1.00 97.62 189 PRO A O 1
ATOM 1529 N N . GLY A 1 190 ? -3.249 3.949 -3.828 1.00 97.56 190 GLY A N 1
ATOM 1530 C CA . GLY A 1 190 ? -2.150 4.524 -4.601 1.00 97.56 190 GLY A CA 1
ATOM 1531 C C . GLY A 1 190 ? -0.916 3.642 -4.762 1.00 97.56 190 GLY A C 1
ATOM 1532 O O . GLY A 1 190 ? 0.033 4.103 -5.396 1.00 97.56 190 GLY A O 1
ATOM 1533 N N . SER A 1 191 ? -0.906 2.410 -4.246 1.00 98.50 191 SER A N 1
ATOM 1534 C CA . SER A 1 191 ? 0.195 1.478 -4.490 1.00 98.50 191 SER A CA 1
ATOM 1535 C C . SER A 1 191 ? 0.279 1.075 -5.955 1.00 98.50 191 SER A C 1
ATOM 1537 O O . SER A 1 191 ? -0.724 0.638 -6.523 1.00 98.50 191 SER A O 1
ATOM 1539 N N . ALA A 1 192 ? 1.468 1.183 -6.542 1.00 98.56 192 ALA A N 1
ATOM 1540 C CA . ALA A 1 192 ? 1.699 0.830 -7.932 1.00 98.56 192 ALA A CA 1
ATOM 1541 C C . ALA A 1 192 ? 2.969 -0.006 -8.125 1.00 98.56 192 ALA A C 1
ATOM 1543 O O . ALA A 1 192 ? 4.033 0.325 -7.596 1.00 98.56 192 ALA A O 1
ATOM 1544 N N . MET A 1 193 ? 2.849 -1.032 -8.965 1.00 98.62 193 MET A N 1
ATOM 1545 C CA . MET A 1 193 ? 3.965 -1.645 -9.665 1.00 98.62 193 MET A CA 1
ATOM 1546 C C . MET A 1 193 ? 4.463 -0.675 -10.741 1.00 98.62 193 MET A C 1
ATOM 1548 O O . MET A 1 193 ? 3.674 0.045 -11.358 1.00 98.62 193 MET A O 1
ATOM 1552 N N . LEU A 1 194 ? 5.768 -0.656 -10.982 1.00 98.38 194 LEU A N 1
ATOM 1553 C CA . LEU A 1 194 ? 6.416 0.238 -11.936 1.00 98.38 194 LEU A CA 1
ATOM 1554 C C . LEU A 1 194 ? 6.955 -0.582 -13.105 1.00 98.38 194 LEU A C 1
ATOM 1556 O O . LEU A 1 194 ? 7.885 -1.373 -12.931 1.00 98.38 194 LEU A O 1
ATOM 1560 N N . TYR A 1 195 ? 6.370 -0.388 -14.283 1.00 98.06 195 TYR A N 1
ATOM 1561 C CA . TYR A 1 195 ? 6.754 -1.076 -15.507 1.00 98.06 195 TYR A CA 1
ATOM 1562 C C . TYR A 1 195 ? 7.539 -0.137 -16.427 1.00 98.06 195 TYR A C 1
ATOM 1564 O O . TYR A 1 195 ? 6.994 0.834 -16.952 1.00 98.06 195 TYR A O 1
ATOM 1572 N N . PHE A 1 196 ? 8.829 -0.412 -16.603 1.00 95.94 196 PHE A N 1
ATOM 1573 C CA . PHE A 1 196 ? 9.763 0.398 -17.380 1.00 95.94 196 PHE A CA 1
ATOM 1574 C C . PHE A 1 196 ? 10.073 -0.257 -18.726 1.00 95.94 196 PHE A C 1
ATOM 1576 O O . PHE A 1 196 ? 10.475 -1.420 -18.777 1.00 95.94 196 PHE A O 1
ATOM 1583 N N . LYS A 1 197 ? 9.967 0.521 -19.806 1.00 93.56 197 LYS A N 1
ATOM 1584 C CA . LYS A 1 197 ? 10.369 0.128 -21.166 1.00 93.56 197 LYS A CA 1
ATOM 1585 C C . LYS A 1 197 ? 11.335 1.153 -21.742 1.00 93.56 197 LYS A C 1
ATOM 1587 O O . LYS A 1 197 ? 11.162 2.348 -21.535 1.00 93.56 197 LYS A O 1
ATOM 1592 N N . GLY A 1 198 ? 12.337 0.694 -22.471 1.00 88.06 198 GLY A N 1
ATOM 1593 C CA . GLY A 1 198 ? 13.383 1.513 -23.076 1.00 88.06 198 GLY A CA 1
ATOM 1594 C C . GLY A 1 198 ? 14.138 0.680 -24.103 1.00 88.06 198 GLY A C 1
ATOM 1595 O O . GLY A 1 198 ? 13.928 -0.530 -24.179 1.00 88.06 198 GLY A O 1
ATOM 1596 N N . ASN A 1 199 ? 14.984 1.323 -24.902 1.00 82.50 199 ASN A N 1
ATOM 1597 C CA . ASN A 1 199 ? 15.829 0.608 -25.855 1.00 82.50 199 ASN A CA 1
ATOM 1598 C C . ASN A 1 199 ? 16.946 -0.179 -25.135 1.00 82.50 199 ASN A C 1
ATOM 1600 O O . ASN A 1 199 ? 17.187 0.003 -23.936 1.00 82.50 199 ASN 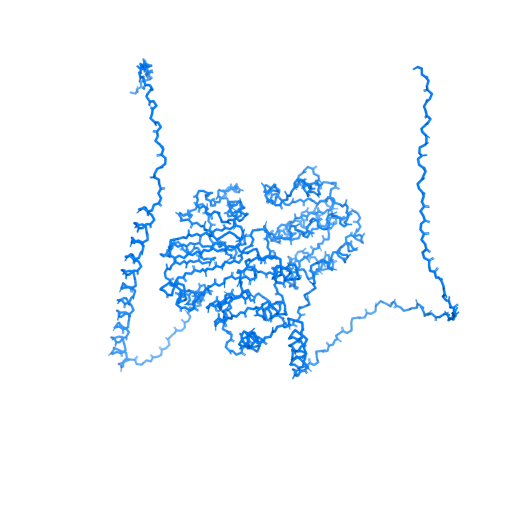A O 1
ATOM 1604 N N . ASP A 1 200 ? 17.671 -1.010 -25.882 1.00 76.75 200 ASP A N 1
ATOM 1605 C CA . ASP A 1 200 ? 18.749 -1.848 -25.339 1.00 76.75 200 ASP A CA 1
ATOM 1606 C C . ASP A 1 200 ? 19.938 -1.036 -24.781 1.00 76.75 200 ASP A C 1
ATOM 1608 O O . ASP A 1 200 ? 20.718 -1.541 -23.976 1.00 76.75 200 ASP A O 1
ATOM 1612 N N . GLU A 1 201 ? 20.078 0.246 -25.140 1.00 75.62 201 GLU A N 1
ATOM 1613 C CA . GLU A 1 201 ? 21.102 1.125 -24.553 1.00 75.62 201 GLU A CA 1
ATOM 1614 C C . GLU A 1 201 ? 20.781 1.515 -23.101 1.00 75.62 201 GLU A C 1
ATOM 1616 O O . GLU A 1 201 ? 21.688 1.772 -22.293 1.00 75.62 201 GLU A O 1
ATOM 1621 N N . ILE A 1 202 ? 19.486 1.575 -22.777 1.00 77.31 202 ILE A N 1
ATOM 1622 C CA . ILE A 1 202 ? 18.967 1.937 -21.458 1.00 77.31 202 ILE A CA 1
ATOM 1623 C C . ILE A 1 202 ? 18.692 0.686 -20.625 1.00 77.31 202 ILE A C 1
ATOM 1625 O O . ILE A 1 202 ? 19.129 0.623 -19.475 1.00 77.31 202 ILE A O 1
ATOM 1629 N N . PHE A 1 203 ? 18.029 -0.318 -21.205 1.00 83.25 203 PHE A N 1
ATOM 1630 C CA . PHE A 1 203 ? 17.697 -1.584 -20.551 1.00 83.25 203 PHE A CA 1
ATOM 1631 C C . PHE A 1 203 ? 18.145 -2.777 -21.403 1.00 83.25 203 PHE A C 1
ATOM 1633 O O . PHE A 1 203 ? 17.331 -3.473 -21.997 1.00 83.25 203 PHE A O 1
ATOM 1640 N N . ALA A 1 204 ? 19.452 -3.050 -21.415 1.00 76.12 204 ALA A N 1
ATOM 1641 C CA . ALA A 1 204 ? 20.083 -4.070 -22.266 1.00 76.12 204 ALA A CA 1
ATOM 1642 C C . ALA A 1 204 ? 19.489 -5.489 -22.172 1.00 76.12 204 ALA A C 1
ATOM 1644 O O . ALA A 1 204 ? 19.674 -6.299 -23.074 1.00 76.12 204 ALA A O 1
ATOM 1645 N N . GLN A 1 205 ? 18.806 -5.823 -21.075 1.00 83.44 205 GLN A N 1
ATOM 1646 C CA . GLN A 1 205 ? 18.202 -7.145 -20.879 1.00 83.44 205 GLN A CA 1
ATOM 16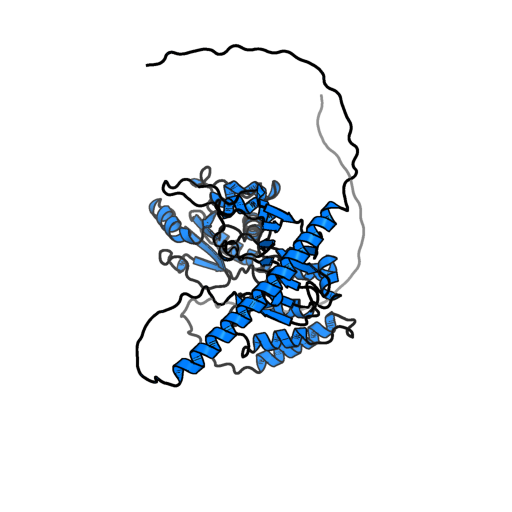47 C C . GLN A 1 205 ? 16.694 -7.167 -21.170 1.00 83.44 205 GLN A C 1
ATOM 1649 O O . GLN A 1 205 ? 16.092 -8.239 -21.121 1.00 83.44 205 GLN A O 1
ATOM 1654 N N . GLY A 1 206 ? 16.101 -6.028 -21.531 1.00 90.25 206 GLY A N 1
ATOM 1655 C CA . GLY A 1 206 ? 14.673 -5.852 -21.783 1.00 90.25 206 GLY A CA 1
ATOM 1656 C C . GLY A 1 206 ? 13.948 -5.084 -20.667 1.00 90.25 206 GLY A C 1
ATOM 1657 O O . GLY A 1 206 ? 14.585 -4.591 -19.732 1.00 90.25 206 GLY A O 1
ATOM 1658 N N . PRO A 1 207 ? 12.608 -4.985 -20.747 1.00 94.25 207 PRO A N 1
ATOM 1659 C CA . PRO A 1 207 ? 11.787 -4.223 -19.807 1.00 94.25 207 PRO A CA 1
ATOM 1660 C C . PRO A 1 207 ? 11.957 -4.648 -18.342 1.00 94.25 207 PRO A C 1
ATOM 1662 O O . PRO A 1 207 ? 12.232 -5.813 -18.047 1.00 94.25 207 PRO A O 1
ATOM 1665 N N . ILE A 1 208 ? 11.748 -3.707 -17.419 1.00 94.75 208 ILE A N 1
ATOM 1666 C CA . ILE A 1 208 ? 11.908 -3.925 -15.975 1.00 94.75 208 ILE A CA 1
ATOM 1667 C C . ILE A 1 208 ? 10.561 -3.759 -15.273 1.00 94.75 208 ILE A C 1
ATOM 1669 O O . ILE A 1 208 ? 9.873 -2.764 -15.487 1.00 94.75 208 ILE A O 1
ATOM 1673 N N . LEU A 1 209 ? 10.208 -4.695 -14.395 1.00 97.25 209 LEU A N 1
ATOM 1674 C CA . LEU A 1 209 ? 9.034 -4.603 -13.531 1.00 97.25 209 LEU A CA 1
ATOM 1675 C C . LEU A 1 209 ? 9.460 -4.560 -12.062 1.00 97.25 209 LEU A C 1
ATOM 1677 O O . LEU A 1 209 ? 10.129 -5.468 -11.571 1.00 97.25 209 LEU A O 1
ATOM 1681 N N . PHE A 1 210 ? 9.032 -3.528 -11.345 1.00 96.94 210 PHE A N 1
ATOM 1682 C CA . PHE A 1 210 ? 9.077 -3.486 -9.885 1.00 96.94 210 PHE A CA 1
ATOM 1683 C C . PHE A 1 210 ? 7.675 -3.686 -9.354 1.00 96.94 210 PHE A C 1
ATOM 1685 O O . PHE A 1 210 ? 6.805 -2.884 -9.677 1.00 96.94 210 PHE A O 1
ATOM 1692 N N . THR A 1 211 ? 7.441 -4.688 -8.513 1.00 97.81 211 THR A N 1
ATOM 1693 C CA . THR A 1 211 ? 6.109 -4.839 -7.916 1.00 97.81 211 THR A CA 1
ATOM 1694 C C . THR A 1 211 ? 5.846 -3.813 -6.816 1.00 97.81 211 THR A C 1
ATOM 1696 O O . THR A 1 211 ? 4.692 -3.505 -6.537 1.00 97.81 211 THR A O 1
ATOM 1699 N N . GLY A 1 212 ? 6.903 -3.275 -6.190 1.00 96.38 212 GLY A N 1
ATOM 1700 C CA . GLY A 1 212 ? 6.758 -2.655 -4.872 1.00 96.38 212 GLY A CA 1
ATOM 1701 C C . GLY A 1 212 ? 6.144 -3.666 -3.905 1.00 96.38 212 GLY A C 1
ATOM 1702 O O . GLY A 1 212 ? 6.304 -4.869 -4.112 1.00 96.38 212 GLY A O 1
ATOM 1703 N N . ASP A 1 213 ? 5.394 -3.186 -2.921 1.00 97.56 213 ASP A N 1
ATOM 1704 C CA . ASP A 1 213 ? 4.540 -4.052 -2.110 1.00 97.56 213 ASP A CA 1
ATOM 1705 C C . ASP A 1 213 ? 3.238 -4.325 -2.867 1.00 97.56 213 ASP A C 1
ATOM 1707 O O . ASP A 1 213 ? 2.580 -3.389 -3.338 1.00 97.56 213 ASP A O 1
ATOM 1711 N N . PHE A 1 214 ? 2.865 -5.599 -3.000 1.00 97.81 214 PHE A N 1
ATOM 1712 C CA . PHE A 1 214 ? 1.722 -5.998 -3.827 1.00 97.81 214 PHE A CA 1
ATOM 1713 C C . PHE A 1 214 ? 1.012 -7.247 -3.295 1.00 97.81 214 PHE A C 1
ATOM 1715 O O . PHE A 1 214 ? 1.617 -8.109 -2.649 1.00 97.81 214 PHE A O 1
ATOM 1722 N N . ARG A 1 215 ? -0.280 -7.383 -3.622 1.00 97.12 215 ARG A N 1
ATOM 1723 C CA . ARG A 1 215 ? -1.033 -8.621 -3.382 1.00 97.12 215 ARG A CA 1
ATOM 1724 C C . ARG A 1 215 ? -1.632 -9.181 -4.664 1.00 97.12 215 ARG A C 1
ATOM 1726 O O . ARG A 1 215 ? -2.645 -8.685 -5.155 1.00 97.12 215 ARG A O 1
ATOM 1733 N N . ALA A 1 216 ? -1.069 -10.280 -5.146 1.00 96.19 216 ALA A N 1
ATOM 1734 C CA . ALA A 1 216 ? -1.569 -11.047 -6.278 1.00 96.19 216 ALA A CA 1
ATOM 1735 C C . ALA A 1 216 ? -2.739 -11.966 -5.881 1.00 96.19 216 ALA A C 1
ATOM 1737 O O . ALA A 1 216 ? -2.728 -13.160 -6.158 1.00 96.19 216 ALA A O 1
ATOM 1738 N N . ASP A 1 217 ? -3.759 -11.425 -5.210 1.00 94.00 217 ASP A N 1
ATOM 1739 C CA . ASP A 1 217 ? -4.993 -12.176 -4.964 1.00 94.00 217 ASP A CA 1
ATOM 1740 C C . ASP A 1 217 ? -5.836 -12.298 -6.248 1.00 94.00 217 ASP A C 1
ATOM 1742 O O . ASP A 1 217 ? -5.487 -11.765 -7.306 1.00 94.00 217 ASP A O 1
ATOM 1746 N N . ARG A 1 218 ? -6.976 -12.996 -6.160 1.00 92.75 218 ARG A N 1
ATOM 1747 C CA . ARG A 1 218 ? -7.885 -13.206 -7.299 1.00 92.75 218 ARG A CA 1
ATOM 1748 C C . ARG A 1 218 ? -8.231 -11.906 -8.042 1.00 92.75 218 ARG A C 1
ATOM 1750 O O . ARG A 1 218 ? -8.273 -11.919 -9.265 1.00 92.75 218 ARG A O 1
ATOM 1757 N N . THR A 1 219 ? -8.406 -10.799 -7.322 1.00 91.44 219 THR A N 1
ATOM 1758 C CA . THR A 1 219 ? -8.778 -9.493 -7.891 1.00 91.44 219 THR A CA 1
ATOM 1759 C C . THR A 1 219 ? -7.688 -8.941 -8.806 1.00 91.44 219 THR A C 1
ATOM 1761 O O . THR A 1 219 ? -7.979 -8.381 -9.859 1.00 91.44 219 THR A O 1
ATOM 1764 N N . LEU A 1 220 ? -6.416 -9.085 -8.418 1.00 94.94 220 LEU A N 1
ATOM 1765 C CA . LEU A 1 220 ? -5.299 -8.699 -9.282 1.00 94.94 220 LEU A CA 1
ATOM 1766 C C . LEU A 1 220 ? -5.172 -9.678 -10.452 1.00 94.94 220 LEU A C 1
ATOM 1768 O O . LEU A 1 220 ? -4.935 -9.253 -11.577 1.00 94.94 220 LEU A O 1
ATOM 1772 N N . PHE A 1 221 ? -5.383 -10.974 -10.212 1.00 92.31 221 PHE A N 1
ATOM 1773 C CA . PHE A 1 221 ? -5.308 -11.992 -11.261 1.00 92.31 221 PHE A CA 1
ATOM 1774 C C . PHE A 1 221 ? -6.301 -11.789 -12.402 1.00 92.31 221 PHE A C 1
ATOM 1776 O O . PHE A 1 221 ? -5.930 -12.014 -13.551 1.00 92.31 221 PHE A O 1
ATOM 1783 N N . GLU A 1 222 ? -7.520 -11.343 -12.103 1.00 93.56 222 GLU A N 1
ATOM 1784 C CA . GLU A 1 222 ? -8.544 -11.025 -13.108 1.00 93.56 222 GLU A CA 1
ATOM 1785 C C . GLU A 1 222 ? -8.056 -9.966 -14.120 1.00 93.56 222 GLU A C 1
ATOM 1787 O O . GLU A 1 222 ? -8.486 -9.959 -15.273 1.00 93.56 222 GLU A O 1
ATOM 1792 N N . ARG A 1 223 ? -7.073 -9.130 -13.751 1.00 95.00 223 ARG A N 1
ATOM 1793 C CA . ARG A 1 223 ? -6.501 -8.115 -14.649 1.00 95.00 223 ARG A CA 1
ATOM 1794 C C . ARG A 1 223 ? -5.697 -8.692 -15.800 1.00 95.00 223 ARG A C 1
ATOM 1796 O O . ARG A 1 223 ? -5.634 -8.054 -16.841 1.00 95.00 223 ARG A O 1
ATOM 1803 N N . PHE A 1 224 ? -5.138 -9.893 -15.665 1.00 93.75 224 PHE A N 1
ATOM 1804 C CA . PHE A 1 224 ? -4.499 -10.559 -16.804 1.00 93.75 224 PHE A CA 1
ATOM 1805 C C . PHE A 1 224 ? -5.476 -10.828 -17.952 1.00 93.75 224 PHE A C 1
ATOM 1807 O O . PHE A 1 224 ? -5.038 -10.942 -19.092 1.00 93.75 224 PHE A O 1
ATOM 1814 N N . ASP A 1 225 ? -6.777 -10.886 -17.663 1.00 92.19 225 ASP A N 1
ATOM 1815 C CA . ASP A 1 225 ? -7.813 -11.107 -18.666 1.00 92.19 225 ASP A CA 1
ATOM 1816 C C . ASP A 1 225 ? -8.492 -9.790 -19.087 1.00 92.19 225 ASP A C 1
ATOM 1818 O O . ASP A 1 225 ? -8.917 -9.669 -20.235 1.00 92.19 225 ASP A O 1
ATOM 1822 N N . SER A 1 226 ? -8.563 -8.784 -18.203 1.00 93.75 226 SER A N 1
ATOM 1823 C CA . SER A 1 226 ? -9.333 -7.551 -18.436 1.00 93.75 226 SER A CA 1
ATOM 1824 C C . SER A 1 226 ? -8.521 -6.271 -18.683 1.00 93.75 226 SER A C 1
ATOM 1826 O O . SER A 1 226 ? -9.085 -5.301 -19.186 1.00 93.75 226 SER A O 1
ATOM 1828 N N . ASP A 1 227 ? -7.248 -6.210 -18.285 1.00 95.19 227 ASP A N 1
ATOM 1829 C CA . ASP A 1 227 ? -6.407 -5.005 -18.365 1.00 95.19 227 ASP A CA 1
ATOM 1830 C C . ASP A 1 227 ? -5.327 -5.173 -19.454 1.00 95.19 227 ASP A C 1
ATOM 1832 O O . ASP A 1 227 ? -4.459 -6.044 -19.323 1.00 95.19 227 ASP A O 1
ATOM 1836 N N . PRO A 1 228 ? -5.324 -4.332 -20.509 1.00 95.88 228 PRO A N 1
ATOM 1837 C CA . PRO A 1 228 ? -4.349 -4.415 -21.596 1.00 95.88 228 PRO A CA 1
ATOM 1838 C C . PRO A 1 228 ? -2.887 -4.355 -21.141 1.00 95.88 228 PRO A C 1
ATOM 1840 O O . PRO A 1 228 ? -2.035 -5.009 -21.737 1.00 95.88 228 PRO A O 1
ATOM 1843 N N . ASN A 1 229 ? -2.578 -3.618 -20.070 1.00 95.94 229 ASN A N 1
ATOM 1844 C CA . ASN A 1 229 ? -1.206 -3.526 -19.573 1.00 95.94 229 ASN A CA 1
ATOM 1845 C C . ASN A 1 229 ? -0.756 -4.837 -18.915 1.00 95.94 229 ASN A C 1
ATOM 1847 O O . ASN A 1 229 ? 0.389 -5.254 -19.070 1.00 95.94 229 ASN A O 1
ATOM 1851 N N . TYR A 1 230 ? -1.655 -5.514 -18.196 1.00 95.56 230 TYR A N 1
ATOM 1852 C CA . TYR A 1 230 ? -1.370 -6.834 -17.630 1.00 95.56 230 TYR A CA 1
ATOM 1853 C C . TYR A 1 230 ? -1.303 -7.912 -18.717 1.00 95.56 230 TYR A C 1
ATOM 1855 O O . TYR A 1 230 ? -0.485 -8.824 -18.615 1.00 95.56 230 TYR A O 1
ATOM 1863 N N . GLN A 1 231 ? -2.109 -7.795 -19.775 1.00 94.81 231 GLN A N 1
ATOM 1864 C CA . GLN A 1 231 ? -1.994 -8.648 -20.959 1.00 94.81 231 GLN A CA 1
ATOM 1865 C C . GLN A 1 231 ? -0.630 -8.464 -21.642 1.00 94.81 231 GLN A C 1
ATOM 1867 O O . GLN A 1 231 ? 0.036 -9.459 -21.930 1.00 94.81 231 GLN A O 1
ATOM 1872 N N . GLU A 1 232 ? -0.164 -7.221 -21.822 1.00 94.94 232 GLU A N 1
ATOM 1873 C CA . GLU A 1 232 ? 1.164 -6.917 -22.380 1.00 94.94 232 GLU A CA 1
ATOM 1874 C C . GLU A 1 232 ? 2.283 -7.606 -21.581 1.00 94.94 232 GLU A C 1
ATOM 1876 O O . GLU A 1 232 ? 3.163 -8.227 -22.178 1.00 94.94 232 GLU A O 1
ATOM 1881 N N . LEU A 1 233 ? 2.217 -7.599 -20.240 1.00 95.31 233 LEU A N 1
ATOM 1882 C CA . LEU A 1 233 ? 3.207 -8.276 -19.384 1.00 95.31 233 LEU A CA 1
ATOM 1883 C C . LEU A 1 233 ? 3.360 -9.780 -19.683 1.00 95.31 233 LEU A C 1
ATOM 1885 O O . LEU A 1 233 ? 4.425 -10.342 -19.432 1.00 95.31 233 LEU A O 1
ATOM 1889 N N . THR A 1 234 ? 2.323 -10.437 -20.211 1.00 92.50 234 THR A N 1
ATOM 1890 C CA . THR A 1 234 ? 2.379 -11.861 -20.598 1.00 92.50 234 THR A CA 1
ATOM 1891 C C . THR A 1 234 ? 2.965 -12.088 -21.993 1.00 92.50 234 THR A C 1
ATOM 1893 O O . THR A 1 234 ? 3.405 -13.193 -22.309 1.00 92.50 234 THR A O 1
ATOM 1896 N N . GLN A 1 235 ? 2.980 -11.048 -22.828 1.00 92.50 235 GLN A N 1
ATOM 1897 C CA . GLN A 1 235 ? 3.405 -11.104 -24.229 1.00 92.50 235 GLN A CA 1
ATOM 1898 C C . GLN A 1 235 ? 4.878 -10.723 -24.405 1.00 92.50 235 GLN A C 1
ATOM 1900 O O . GLN A 1 235 ? 5.524 -11.161 -25.358 1.00 92.50 235 GLN A O 1
ATOM 1905 N N . VAL A 1 236 ? 5.420 -9.928 -23.482 1.00 92.75 236 VAL A N 1
ATOM 1906 C CA . VAL A 1 236 ? 6.813 -9.474 -23.493 1.00 92.75 236 VAL A CA 1
ATOM 1907 C C . VAL A 1 236 ? 7.709 -10.365 -22.638 1.00 92.75 236 VAL A C 1
ATOM 1909 O O . VAL A 1 236 ? 7.280 -10.971 -21.658 1.00 92.75 236 VAL A O 1
ATOM 1912 N N . GLU A 1 237 ? 8.993 -10.405 -22.980 1.00 93.62 237 GLU A N 1
ATOM 1913 C CA . GLU A 1 237 ? 10.017 -10.998 -22.126 1.00 93.62 237 GLU A CA 1
ATOM 1914 C C . GLU A 1 237 ? 10.640 -9.920 -21.234 1.00 93.62 237 GLU A C 1
ATOM 1916 O O . GLU A 1 237 ? 11.349 -9.030 -21.707 1.00 93.62 237 GLU A O 1
ATOM 1921 N N . LEU A 1 238 ? 10.353 -9.987 -19.935 1.00 94.62 238 LEU A N 1
ATOM 1922 C CA . LEU A 1 238 ? 10.865 -9.063 -18.931 1.00 94.62 238 LEU A CA 1
ATOM 1923 C C . LEU A 1 238 ? 12.341 -9.361 -18.659 1.00 94.62 238 LEU A C 1
ATOM 1925 O O . LEU A 1 238 ? 12.715 -10.475 -18.283 1.00 94.62 238 LEU A O 1
ATOM 1929 N N . GLY A 1 239 ? 13.181 -8.340 -18.800 1.00 92.69 239 GLY A N 1
ATOM 1930 C CA . GLY A 1 239 ? 14.600 -8.431 -18.486 1.00 92.69 239 GLY A CA 1
ATOM 1931 C C . GLY A 1 239 ? 14.839 -8.612 -16.993 1.00 92.69 239 GLY A C 1
ATOM 1932 O O . GLY A 1 239 ? 15.614 -9.479 -16.592 1.00 92.69 239 GLY A O 1
ATOM 1933 N N . HIS A 1 240 ? 14.149 -7.821 -16.168 1.00 92.75 240 HIS A N 1
ATOM 1934 C CA . HIS A 1 240 ? 14.286 -7.867 -14.713 1.00 92.75 240 HIS A CA 1
ATOM 1935 C C . HIS A 1 240 ? 12.933 -7.726 -14.017 1.00 92.75 240 HIS A C 1
ATOM 1937 O O . HIS A 1 240 ? 12.164 -6.820 -14.333 1.00 92.75 240 HIS A O 1
ATOM 1943 N N . VAL A 1 241 ? 12.675 -8.573 -13.022 1.00 95.25 241 VAL A N 1
ATOM 1944 C CA . VAL A 1 241 ? 11.526 -8.445 -12.118 1.00 95.25 241 VAL A CA 1
ATOM 1945 C C . VAL A 1 241 ? 12.018 -8.363 -10.681 1.00 95.25 241 VAL A C 1
ATOM 1947 O O . VAL A 1 241 ? 12.710 -9.264 -10.215 1.00 95.25 241 VAL A O 1
ATOM 1950 N N . PHE A 1 242 ? 11.653 -7.289 -9.985 1.00 94.25 242 PHE A N 1
ATOM 1951 C CA . PHE A 1 242 ? 11.890 -7.108 -8.555 1.00 94.25 242 PHE A CA 1
ATOM 1952 C C . PHE A 1 242 ? 10.582 -7.363 -7.803 1.00 94.25 242 PHE A C 1
ATOM 1954 O O . PHE A 1 242 ? 9.627 -6.602 -7.973 1.00 94.25 242 PHE A O 1
ATOM 1961 N N . ILE A 1 243 ? 10.544 -8.444 -7.021 1.00 95.25 243 ILE A N 1
ATOM 1962 C CA . ILE A 1 243 ? 9.321 -9.006 -6.429 1.00 95.25 243 ILE A CA 1
ATOM 1963 C C . ILE A 1 243 ? 9.235 -8.730 -4.924 1.00 95.25 243 ILE A C 1
ATOM 1965 O O . ILE A 1 243 ? 10.230 -8.890 -4.215 1.00 95.25 243 ILE A O 1
ATOM 1969 N N . ASP A 1 244 ? 8.050 -8.355 -4.433 1.00 95.38 244 ASP A N 1
ATOM 1970 C CA . ASP A 1 244 ? 7.735 -8.326 -2.997 1.00 95.38 244 ASP A CA 1
ATOM 1971 C C . ASP A 1 244 ? 7.992 -9.706 -2.390 1.00 95.38 244 ASP A C 1
ATOM 1973 O O . ASP A 1 244 ? 7.351 -10.691 -2.757 1.00 95.38 244 ASP A O 1
ATOM 1977 N N . ASP A 1 245 ? 8.930 -9.774 -1.454 1.00 91.94 245 ASP A N 1
ATOM 1978 C CA . ASP A 1 245 ? 9.337 -10.996 -0.780 1.00 91.94 245 ASP A CA 1
ATOM 1979 C C . ASP A 1 245 ? 8.936 -11.032 0.703 1.00 91.94 245 ASP A C 1
ATOM 1981 O O . ASP A 1 245 ? 9.483 -11.820 1.477 1.00 91.94 245 ASP A O 1
ATOM 1985 N N . THR A 1 246 ? 7.958 -10.208 1.108 1.00 91.19 246 THR A N 1
ATOM 1986 C CA . THR A 1 246 ? 7.532 -10.044 2.510 1.00 91.19 246 THR A CA 1
ATOM 1987 C C . THR A 1 246 ? 7.170 -11.365 3.192 1.00 91.19 246 THR A C 1
ATOM 1989 O O . THR A 1 246 ? 7.565 -11.588 4.339 1.00 91.19 246 THR A O 1
ATOM 1992 N N . TYR A 1 247 ? 6.431 -12.239 2.502 1.00 89.50 247 TYR A N 1
ATOM 1993 C CA . TYR A 1 247 ? 5.971 -13.526 3.039 1.00 89.50 247 TYR A CA 1
ATOM 1994 C C . TYR A 1 247 ? 6.464 -14.743 2.257 1.00 89.50 247 TYR A C 1
ATOM 1996 O O . TYR A 1 247 ? 6.000 -15.851 2.514 1.00 89.50 247 TYR A O 1
ATOM 2004 N N . LEU A 1 248 ? 7.430 -14.579 1.347 1.00 86.19 248 LEU A N 1
ATOM 2005 C CA . LEU A 1 248 ? 7.987 -15.723 0.612 1.00 86.19 248 LEU A CA 1
ATOM 2006 C C . LEU A 1 248 ? 8.543 -16.795 1.552 1.00 86.19 248 LEU A C 1
ATOM 2008 O O . LEU A 1 248 ? 8.385 -17.986 1.307 1.00 86.19 248 LEU A O 1
ATOM 2012 N N . TRP A 1 249 ? 9.120 -16.356 2.665 1.00 80.25 249 TRP A N 1
ATOM 2013 C CA . TRP A 1 249 ? 9.805 -17.202 3.640 1.00 80.25 249 TRP A CA 1
ATOM 2014 C C . TRP A 1 249 ? 8.904 -17.665 4.795 1.00 80.25 249 TRP A C 1
ATOM 2016 O O . TRP A 1 249 ? 9.400 -18.273 5.739 1.00 80.25 249 TRP A O 1
ATOM 2026 N N . ASP A 1 250 ? 7.612 -17.322 4.792 1.00 77.94 250 ASP A N 1
ATOM 2027 C CA . ASP A 1 250 ? 6.691 -17.739 5.851 1.00 77.94 250 ASP A CA 1
ATOM 2028 C C . ASP A 1 250 ? 5.992 -19.041 5.455 1.00 77.94 250 ASP A C 1
ATOM 2030 O O . ASP A 1 250 ? 5.196 -19.084 4.515 1.00 77.94 250 ASP A O 1
ATOM 2034 N N . GLU A 1 251 ? 6.312 -20.119 6.165 1.00 70.19 251 GLU A N 1
ATOM 2035 C CA . GLU A 1 251 ? 5.764 -21.455 5.902 1.00 70.19 251 GLU A CA 1
ATOM 2036 C C . GLU A 1 251 ? 4.539 -21.781 6.752 1.00 70.19 251 GLU A C 1
ATOM 2038 O O . GLU A 1 251 ? 3.854 -22.774 6.531 1.00 70.19 251 GLU A O 1
ATOM 2043 N N . THR A 1 252 ? 4.268 -20.945 7.748 1.00 68.62 252 THR A N 1
ATOM 2044 C CA . THR A 1 252 ? 3.326 -21.253 8.827 1.00 68.62 252 THR A CA 1
ATOM 2045 C C . THR A 1 252 ? 2.017 -20.486 8.700 1.00 68.62 252 THR A C 1
ATOM 2047 O O . THR A 1 252 ? 1.012 -20.830 9.328 1.00 68.62 252 THR A O 1
ATOM 2050 N N . SER A 1 253 ? 2.024 -19.422 7.900 1.00 74.12 253 SER A N 1
ATOM 2051 C CA . SER A 1 253 ? 0.898 -18.516 7.749 1.00 74.12 253 SER A CA 1
ATOM 2052 C C . SER A 1 253 ? -0.100 -19.013 6.705 1.00 74.12 253 SER A C 1
ATOM 2054 O O . SER A 1 253 ? 0.220 -19.187 5.536 1.00 74.12 253 SER A O 1
ATOM 2056 N N . SER A 1 254 ? -1.360 -19.164 7.117 1.00 78.88 254 SER A N 1
ATOM 2057 C CA . SER A 1 254 ? -2.486 -19.349 6.197 1.00 78.88 254 SER A CA 1
ATOM 2058 C C . SER A 1 254 ? -2.908 -17.997 5.617 1.00 78.88 254 SER A C 1
ATOM 2060 O O . SER A 1 254 ? -3.196 -17.076 6.384 1.00 78.88 254 SER A O 1
ATOM 2062 N N . PHE A 1 255 ? -2.970 -17.888 4.285 1.00 86.69 255 PHE A N 1
ATOM 2063 C CA . PHE A 1 255 ? -3.366 -16.680 3.547 1.00 86.69 255 PHE A CA 1
ATOM 2064 C C . PHE A 1 255 ? -4.775 -16.810 2.961 1.00 86.69 255 PHE A C 1
ATOM 2066 O O . PHE A 1 255 ? -4.930 -17.091 1.772 1.00 86.69 255 PHE A O 1
ATOM 2073 N N . PRO A 1 256 ? -5.835 -16.590 3.756 1.00 91.44 256 PRO A N 1
ATOM 2074 C CA . PRO A 1 256 ? -7.178 -16.590 3.208 1.00 91.44 256 PRO A CA 1
ATOM 2075 C C . PRO A 1 256 ? -7.384 -15.390 2.268 1.00 91.44 256 PRO A C 1
ATOM 2077 O O . PRO A 1 256 ? -6.789 -14.311 2.464 1.00 91.44 256 PRO A O 1
ATOM 2080 N N . PRO A 1 257 ? -8.271 -15.527 1.270 1.00 92.12 257 PRO A N 1
ATOM 2081 C CA . PRO A 1 257 ? -8.801 -14.388 0.538 1.00 92.12 257 PRO A CA 1
ATOM 2082 C C . PRO A 1 257 ? -9.337 -13.332 1.510 1.00 92.12 257 PRO A C 1
ATOM 2084 O O . PRO A 1 257 ? -10.012 -13.656 2.489 1.00 92.12 257 PRO A O 1
ATOM 2087 N N . ARG A 1 258 ? -9.048 -12.048 1.242 1.00 93.69 258 ARG A N 1
ATOM 2088 C CA . ARG A 1 258 ? -9.457 -10.929 2.119 1.00 93.69 258 ARG A CA 1
ATOM 2089 C C . ARG A 1 258 ? -10.945 -10.988 2.461 1.00 93.69 258 ARG A C 1
ATOM 2091 O O . ARG A 1 258 ? -11.325 -10.719 3.598 1.00 93.69 258 ARG A O 1
ATOM 2098 N N . ASP A 1 259 ? -11.759 -11.369 1.482 1.00 92.12 259 ASP A N 1
ATOM 2099 C CA . ASP A 1 259 ? -13.214 -11.317 1.574 1.00 92.12 259 ASP A CA 1
ATOM 2100 C C . ASP A 1 259 ? -13.818 -12.393 2.473 1.00 92.12 259 ASP A C 1
ATOM 2102 O O . ASP A 1 259 ? -14.832 -12.151 3.128 1.00 92.12 259 ASP A O 1
ATOM 2106 N N . GLU A 1 260 ? -13.143 -13.532 2.603 1.00 92.75 260 GLU A N 1
ATOM 2107 C CA . GLU A 1 260 ? -13.573 -14.635 3.467 1.00 92.75 260 GLU A CA 1
ATOM 2108 C C . GLU A 1 260 ? -13.397 -14.321 4.959 1.00 92.75 260 GLU A C 1
ATOM 2110 O O . GLU A 1 260 ? -13.982 -14.977 5.824 1.00 92.75 260 GLU A O 1
ATOM 2115 N N . LEU A 1 261 ? -12.623 -13.284 5.293 1.00 94.50 261 LEU A N 1
ATOM 2116 C CA . LEU A 1 261 ? -12.402 -12.871 6.676 1.00 94.50 261 LEU A CA 1
ATOM 2117 C C . LEU A 1 261 ? -13.560 -12.050 7.245 1.00 94.50 261 LEU A C 1
ATOM 2119 O O . LEU A 1 261 ? -13.785 -12.082 8.458 1.00 94.50 261 LEU A O 1
ATOM 2123 N N . PHE A 1 262 ? -14.297 -11.312 6.411 1.00 95.94 262 PHE A N 1
ATOM 2124 C CA . PHE A 1 262 ? -15.292 -10.356 6.904 1.00 95.94 262 PHE A CA 1
ATOM 2125 C C . PHE A 1 262 ? -16.462 -10.994 7.657 1.00 95.94 262 PHE A C 1
ATOM 2127 O O . PHE A 1 262 ? -16.804 -10.443 8.704 1.00 95.94 262 PHE A O 1
ATOM 2134 N N . PRO A 1 263 ? -17.022 -12.153 7.253 1.00 95.50 263 PRO A N 1
ATOM 2135 C CA . PRO A 1 263 ? -18.035 -12.837 8.058 1.00 95.50 263 PRO A CA 1
ATOM 2136 C C . PRO A 1 263 ? -17.539 -13.166 9.475 1.00 95.50 263 PRO A C 1
ATOM 2138 O O . PRO A 1 263 ? -18.231 -12.911 10.457 1.00 95.50 263 PRO A O 1
ATOM 2141 N N . ARG A 1 264 ? -16.293 -13.642 9.615 1.00 95.69 264 ARG A N 1
ATOM 2142 C CA . ARG A 1 264 ? -15.701 -13.969 10.926 1.00 95.69 264 ARG A CA 1
ATOM 2143 C C . ARG A 1 264 ? -15.413 -12.722 11.768 1.00 95.69 264 ARG A C 1
ATOM 2145 O O . ARG A 1 264 ? -15.612 -12.739 12.986 1.00 95.69 264 ARG A O 1
ATOM 2152 N N . ILE A 1 265 ? -14.947 -11.645 11.132 1.00 97.19 265 ILE A N 1
ATOM 2153 C CA . ILE A 1 265 ? -14.741 -10.345 11.787 1.00 97.19 265 ILE A CA 1
ATOM 2154 C C . ILE A 1 265 ? -16.084 -9.792 12.279 1.00 97.19 265 ILE A C 1
ATOM 2156 O O . ILE A 1 265 ? -16.181 -9.365 13.429 1.00 97.19 265 ILE A O 1
ATOM 2160 N N . TYR A 1 266 ? -17.120 -9.843 11.440 1.00 96.81 266 TYR A N 1
ATOM 2161 C CA . TYR A 1 266 ? -18.476 -9.416 11.776 1.00 96.81 266 TYR A CA 1
ATOM 2162 C C . TYR A 1 266 ? -19.028 -10.175 12.983 1.00 96.81 266 TYR A C 1
ATOM 2164 O O . TYR A 1 266 ? -19.445 -9.537 13.949 1.00 96.81 266 TYR A O 1
ATOM 2172 N N . GLU A 1 267 ? -18.967 -11.510 12.973 1.00 96.94 267 GLU A N 1
ATOM 2173 C CA . GLU A 1 267 ? -19.436 -12.319 14.102 1.00 96.94 267 GLU A CA 1
ATOM 2174 C C . GLU A 1 267 ? -18.709 -11.933 15.392 1.00 96.94 267 GLU A C 1
ATOM 2176 O O . GLU A 1 267 ? -19.332 -11.684 16.421 1.00 96.94 267 GLU A O 1
ATOM 2181 N N . THR A 1 268 ? -17.391 -11.752 15.331 1.00 97.44 268 THR A N 1
ATOM 2182 C CA . THR A 1 268 ? -16.613 -11.312 16.498 1.00 97.44 268 THR A CA 1
ATOM 2183 C C . THR A 1 268 ? -17.072 -9.947 17.017 1.00 97.44 268 THR A C 1
ATOM 2185 O O . THR A 1 268 ? -17.268 -9.779 18.219 1.00 97.44 268 THR A O 1
ATOM 2188 N N . ILE A 1 269 ? -17.312 -8.972 16.134 1.00 97.31 269 ILE A N 1
ATOM 2189 C CA . ILE A 1 269 ? -17.849 -7.652 16.511 1.00 97.31 269 ILE A CA 1
ATOM 2190 C C . ILE A 1 269 ? -19.247 -7.769 17.127 1.00 97.31 269 ILE A C 1
ATOM 2192 O O . ILE A 1 269 ? -19.567 -7.054 18.084 1.00 97.31 269 ILE A O 1
ATOM 2196 N N . ARG A 1 270 ? -20.085 -8.658 16.590 1.00 96.00 270 ARG A N 1
ATOM 2197 C CA . ARG A 1 270 ? -21.444 -8.917 17.070 1.00 96.00 270 ARG A CA 1
ATOM 2198 C C . ARG A 1 270 ? -21.440 -9.504 18.485 1.00 96.00 270 ARG A C 1
ATOM 2200 O O . ARG A 1 270 ? -22.263 -9.091 19.299 1.00 96.00 270 ARG A O 1
ATOM 2207 N N . TRP A 1 271 ? -20.504 -10.404 18.788 1.00 96.25 271 TRP A N 1
ATOM 2208 C CA . TRP A 1 271 ? -20.339 -11.011 20.116 1.00 96.25 271 TRP A CA 1
ATOM 2209 C C . TRP A 1 271 ? -19.749 -10.063 21.162 1.00 96.25 271 TRP A C 1
ATOM 2211 O O . TRP A 1 271 ? -19.988 -10.236 22.359 1.00 96.25 271 TRP A O 1
ATOM 2221 N N . ILE A 1 272 ? -19.002 -9.038 20.745 1.00 96.38 272 ILE A N 1
ATOM 2222 C CA . ILE A 1 272 ? -18.505 -8.014 21.667 1.00 96.38 272 ILE A CA 1
ATOM 2223 C C . ILE A 1 272 ? -19.698 -7.189 22.193 1.00 96.38 272 ILE A C 1
ATOM 2225 O O . ILE A 1 272 ? -20.434 -6.607 21.389 1.00 96.38 272 ILE A O 1
ATOM 2229 N N . PRO A 1 273 ? -19.892 -7.065 23.523 1.00 94.25 273 PRO A N 1
ATOM 2230 C CA . PRO A 1 273 ? -21.029 -6.332 24.076 1.00 94.25 273 PRO A CA 1
ATOM 2231 C C . PRO A 1 273 ? -21.069 -4.858 23.644 1.00 94.25 273 PRO A C 1
ATOM 2233 O O . PRO A 1 273 ? -20.040 -4.210 23.441 1.00 94.25 273 PRO A O 1
ATOM 2236 N N . ARG A 1 274 ? -22.275 -4.289 23.522 1.00 90.62 274 ARG A N 1
ATOM 2237 C CA . ARG A 1 274 ? -22.489 -2.921 23.001 1.00 90.62 274 ARG A CA 1
ATOM 2238 C C . ARG A 1 274 ? -21.821 -1.818 23.827 1.00 90.62 274 ARG A C 1
ATOM 2240 O O . ARG A 1 274 ? -21.485 -0.780 23.272 1.00 90.62 274 ARG A O 1
ATOM 2247 N N . ASN A 1 275 ? -21.583 -2.051 25.117 1.00 89.56 275 ASN A N 1
ATOM 2248 C CA . ASN A 1 275 ? -20.897 -1.117 26.014 1.00 89.56 275 ASN A CA 1
ATOM 2249 C C . ASN A 1 275 ? -19.357 -1.167 25.926 1.00 89.56 275 ASN A C 1
ATOM 2251 O O . ASN A 1 275 ? -18.688 -0.444 26.664 1.00 89.56 275 ASN A O 1
ATOM 2255 N N . TYR A 1 276 ? -18.784 -2.011 25.062 1.00 93.75 276 TYR A N 1
ATOM 2256 C CA . TYR A 1 276 ? -17.344 -2.047 24.810 1.00 93.75 276 TYR A CA 1
ATOM 2257 C C . TYR A 1 276 ? -16.971 -1.162 23.628 1.00 93.75 276 TYR A C 1
ATOM 2259 O O . TYR A 1 276 ? -17.672 -1.121 22.621 1.00 93.75 276 TYR A O 1
ATOM 2267 N N . ARG A 1 277 ? -15.800 -0.535 23.724 1.00 93.50 277 ARG A N 1
ATOM 2268 C CA . ARG A 1 277 ? -15.078 0.037 22.591 1.00 93.50 277 ARG A CA 1
ATOM 2269 C C . ARG A 1 277 ? -14.315 -1.042 21.846 1.00 93.50 277 ARG A C 1
ATOM 2271 O O . ARG A 1 277 ? -13.779 -1.964 22.455 1.00 93.50 277 ARG A O 1
ATOM 2278 N N . ILE A 1 278 ? -14.225 -0.884 20.537 1.00 96.31 278 ILE A N 1
ATOM 2279 C CA . ILE A 1 278 ? -13.488 -1.760 19.640 1.00 96.31 278 ILE A CA 1
ATOM 2280 C C . ILE A 1 278 ? -12.432 -0.914 18.943 1.00 96.31 278 ILE A C 1
ATOM 2282 O O . ILE A 1 278 ? -12.766 0.028 18.228 1.00 96.31 278 ILE A O 1
ATOM 2286 N N . LEU A 1 279 ? -11.162 -1.238 19.169 1.00 96.31 279 LEU A N 1
ATOM 2287 C CA . LEU A 1 279 ? -10.032 -0.575 18.528 1.00 96.31 279 LEU A CA 1
ATOM 2288 C C . LEU A 1 279 ? -9.573 -1.367 17.300 1.00 96.31 279 LEU A C 1
ATOM 2290 O O . LEU A 1 279 ? -9.314 -2.566 17.399 1.00 96.31 279 LEU A O 1
ATOM 2294 N N . PHE A 1 280 ? -9.400 -0.673 16.179 1.00 96.94 280 PHE A N 1
ATOM 2295 C CA . PHE A 1 280 ? -8.785 -1.174 14.952 1.00 96.94 280 PHE A CA 1
ATOM 2296 C C . PHE A 1 280 ? -7.400 -0.532 14.767 1.00 96.94 280 PHE A C 1
ATOM 2298 O O . PHE A 1 280 ? -7.309 0.623 14.339 1.00 96.94 280 PHE A O 1
ATOM 2305 N N . PRO A 1 281 ? -6.309 -1.243 15.105 1.00 95.56 281 PRO A N 1
ATOM 2306 C CA . PRO A 1 281 ? -4.952 -0.732 15.010 1.00 95.56 281 PRO A CA 1
ATOM 2307 C C . PRO A 1 281 ? -4.422 -0.837 13.574 1.00 95.56 281 PRO A C 1
ATOM 2309 O O . PRO A 1 281 ? -4.106 -1.927 13.100 1.00 95.56 281 PRO A O 1
ATOM 2312 N N . LEU A 1 282 ? -4.260 0.301 12.897 1.00 95.06 282 LEU A N 1
ATOM 2313 C CA . LEU A 1 282 ? -3.811 0.386 11.502 1.00 95.06 282 LEU A CA 1
ATOM 2314 C C . LEU A 1 282 ? -2.527 1.220 11.339 1.00 95.06 282 LEU A C 1
ATOM 2316 O O . LEU A 1 282 ? -2.130 1.981 12.224 1.00 95.06 282 LEU A O 1
ATOM 2320 N N . HIS A 1 283 ? -1.863 1.097 10.187 1.00 93.12 283 HIS A N 1
ATOM 2321 C CA . HIS A 1 283 ? -0.806 2.033 9.767 1.00 93.12 283 HIS A CA 1
ATOM 2322 C C . HIS A 1 283 ? -1.417 3.394 9.389 1.00 93.12 283 HIS A C 1
ATOM 2324 O O . HIS A 1 283 ? -2.620 3.583 9.546 1.00 93.12 283 HIS A O 1
ATOM 2330 N N . LYS A 1 284 ? -0.629 4.372 8.921 1.00 93.69 284 LYS A N 1
ATOM 2331 C CA . LYS A 1 284 ? -1.188 5.663 8.460 1.00 93.69 284 LYS A CA 1
ATOM 2332 C C . LYS A 1 284 ? -2.061 5.526 7.204 1.00 93.69 284 LYS A C 1
ATOM 2334 O O . LYS A 1 284 ? -2.973 6.320 7.026 1.00 93.69 284 LYS A O 1
ATOM 2339 N N . LEU A 1 285 ? -1.754 4.535 6.373 1.00 95.62 285 LEU A N 1
ATOM 2340 C CA . LEU A 1 285 ? -2.409 4.224 5.110 1.00 95.62 285 LEU A CA 1
ATOM 2341 C C . LEU A 1 285 ? -2.558 2.703 5.002 1.00 95.62 285 LEU A C 1
ATOM 2343 O O . LEU A 1 285 ? -1.711 1.973 5.525 1.00 95.62 285 LEU A O 1
ATOM 2347 N N . GLY A 1 286 ? -3.612 2.235 4.346 1.00 95.81 286 GLY A N 1
ATOM 2348 C CA . GLY A 1 286 ? -3.894 0.824 4.122 1.00 95.81 286 GLY A CA 1
ATOM 2349 C C . GLY A 1 286 ? -5.092 0.335 4.933 1.00 95.81 286 GLY A C 1
ATOM 2350 O O . GLY A 1 286 ? -5.376 0.826 6.035 1.00 95.81 286 GLY A O 1
ATOM 2351 N N . LYS A 1 287 ? -5.739 -0.704 4.389 1.00 96.31 287 LYS A N 1
ATOM 2352 C CA . LYS A 1 287 ? -6.956 -1.363 4.899 1.00 96.31 287 LYS A CA 1
ATOM 2353 C C . LYS A 1 287 ? -8.236 -0.522 4.835 1.00 96.31 287 LYS A C 1
ATOM 2355 O O . LYS A 1 287 ? -9.217 -0.862 5.491 1.00 96.31 287 LYS A O 1
ATOM 2360 N N . GLU A 1 288 ? -8.278 0.521 4.013 1.00 96.69 288 GLU A N 1
ATOM 2361 C CA . GLU A 1 288 ? -9.467 1.359 3.805 1.00 96.69 288 GLU A CA 1
ATOM 2362 C C . GLU A 1 288 ? -10.664 0.534 3.298 1.00 96.69 288 GLU A C 1
ATOM 2364 O O . GLU A 1 288 ? -11.747 0.611 3.878 1.00 96.69 288 GLU A O 1
ATOM 2369 N N . ASN A 1 289 ? -10.454 -0.352 2.315 1.00 95.12 289 ASN A N 1
ATOM 2370 C CA . ASN A 1 289 ? -11.494 -1.271 1.828 1.00 95.12 289 ASN A CA 1
ATOM 2371 C C . ASN A 1 289 ? -12.008 -2.213 2.934 1.00 95.12 289 ASN A C 1
ATOM 2373 O O . ASN A 1 289 ? -13.202 -2.491 3.024 1.00 95.12 289 ASN A O 1
ATOM 2377 N N . ALA A 1 290 ? -11.123 -2.669 3.828 1.00 96.88 290 ALA A N 1
ATOM 2378 C CA . ALA A 1 290 ? -11.530 -3.493 4.961 1.00 96.88 290 ALA A CA 1
ATOM 2379 C C . ALA A 1 290 ? -12.424 -2.714 5.933 1.00 96.88 290 ALA A C 1
ATOM 2381 O O . ALA A 1 290 ? -13.417 -3.259 6.405 1.00 96.88 290 ALA A O 1
ATOM 2382 N N . LEU A 1 291 ? -12.121 -1.438 6.195 1.00 97.75 291 LEU A N 1
ATOM 2383 C CA . LEU A 1 291 ? -12.970 -0.576 7.020 1.00 97.75 291 LEU A CA 1
ATOM 2384 C C . LEU A 1 291 ? -14.356 -0.373 6.394 1.00 97.75 291 LEU A C 1
ATOM 2386 O O . LEU A 1 291 ? -15.353 -0.503 7.101 1.00 97.75 291 LEU A O 1
ATOM 2390 N N . ILE A 1 292 ? -14.425 -0.118 5.081 1.00 97.38 292 ILE A N 1
ATOM 2391 C CA . ILE A 1 292 ? -15.695 0.012 4.347 1.00 97.38 292 ILE A CA 1
ATOM 2392 C C . ILE A 1 292 ? -16.517 -1.273 4.477 1.00 97.38 292 ILE A C 1
ATOM 2394 O O . ILE A 1 292 ? -17.687 -1.227 4.857 1.00 97.38 292 ILE A O 1
ATOM 2398 N N . LYS A 1 293 ? -15.904 -2.434 4.212 1.00 97.00 293 LYS A N 1
ATOM 2399 C CA . LYS A 1 293 ? -16.577 -3.734 4.326 1.00 97.00 293 LYS A CA 1
ATOM 2400 C C . LYS A 1 293 ? -17.057 -3.981 5.753 1.00 97.00 293 LYS A C 1
ATOM 2402 O O . LYS A 1 293 ? -18.224 -4.304 5.942 1.00 97.00 293 LYS A O 1
ATOM 2407 N N . ILE A 1 294 ? -16.224 -3.750 6.766 1.00 97.44 294 ILE A N 1
ATOM 2408 C CA . ILE A 1 294 ? -16.617 -3.908 8.174 1.00 97.44 294 ILE A CA 1
ATOM 2409 C C . ILE A 1 294 ? -17.809 -3.011 8.523 1.00 97.44 294 ILE A C 1
ATOM 2411 O O . ILE A 1 294 ? -18.760 -3.490 9.142 1.00 97.44 294 ILE A O 1
ATOM 2415 N N . ALA A 1 295 ? -17.808 -1.743 8.107 1.00 97.00 295 ALA A N 1
ATOM 2416 C CA . ALA A 1 295 ? -18.932 -0.845 8.358 1.00 97.00 295 ALA A CA 1
ATOM 2417 C C . ALA A 1 295 ? -20.222 -1.330 7.674 1.00 97.00 295 ALA A C 1
ATOM 2419 O O . ALA A 1 295 ? -21.281 -1.337 8.298 1.00 97.00 295 ALA A O 1
ATOM 2420 N N . LYS A 1 296 ? -20.131 -1.818 6.428 1.00 96.19 296 LYS A N 1
ATOM 2421 C CA . LYS A 1 296 ? -21.270 -2.390 5.690 1.00 96.19 296 LYS A CA 1
ATOM 2422 C C . LYS A 1 296 ? -21.815 -3.664 6.344 1.00 96.19 296 LYS A C 1
ATOM 2424 O O . LYS A 1 296 ? -23.021 -3.770 6.533 1.00 96.19 296 LYS A O 1
ATOM 2429 N N . TYR A 1 297 ? -20.948 -4.599 6.739 1.00 94.94 297 TYR A N 1
ATOM 2430 C CA . TYR A 1 297 ? -21.352 -5.841 7.412 1.00 94.94 297 TYR A CA 1
ATOM 2431 C C . TYR A 1 297 ? -21.987 -5.578 8.783 1.00 94.94 297 TYR A C 1
ATOM 2433 O O . TYR A 1 297 ? -22.974 -6.208 9.150 1.00 94.94 297 TYR A O 1
ATOM 2441 N N . THR A 1 298 ? -21.412 -4.660 9.562 1.00 94.88 298 THR A N 1
ATOM 2442 C CA . THR A 1 298 ? -21.871 -4.383 10.933 1.00 94.88 298 THR A CA 1
ATOM 2443 C C . THR A 1 298 ? -23.066 -3.436 10.992 1.00 94.88 298 THR A C 1
ATOM 2445 O O . THR A 1 298 ? -23.799 -3.453 11.981 1.00 94.88 298 THR A O 1
ATOM 2448 N N . GLY A 1 299 ? -23.252 -2.597 9.968 1.00 94.56 299 GLY A N 1
ATOM 2449 C CA . GLY A 1 299 ? -24.180 -1.466 9.998 1.00 94.56 299 GLY A CA 1
ATOM 2450 C C . GLY A 1 299 ? -23.769 -0.369 10.989 1.00 94.56 299 GLY A C 1
ATOM 2451 O O . GLY A 1 299 ? -24.554 0.537 11.264 1.00 94.56 299 GLY A O 1
ATOM 2452 N N . GLU A 1 300 ? -22.564 -0.444 11.560 1.00 93.38 300 GLU A N 1
ATOM 2453 C CA . GLU A 1 300 ? -22.070 0.507 12.551 1.00 93.38 300 GLU A CA 1
ATOM 2454 C C . GLU A 1 300 ? -21.139 1.531 11.906 1.00 93.38 300 GLU A C 1
ATOM 2456 O O . GLU A 1 300 ? -20.284 1.192 11.087 1.00 93.38 300 GLU A O 1
ATOM 2461 N N . LYS A 1 301 ? -21.263 2.795 12.326 1.00 95.00 301 LYS A N 1
ATOM 2462 C CA . LYS A 1 301 ? -20.296 3.824 11.939 1.00 95.00 301 LYS A CA 1
ATOM 2463 C C . LYS A 1 301 ? -18.944 3.571 12.602 1.00 95.00 301 LYS A C 1
ATOM 2465 O O . LYS A 1 301 ? -18.876 3.091 13.734 1.00 95.00 301 LYS A O 1
ATOM 2470 N N . ILE A 1 302 ? -17.873 3.953 11.914 1.00 96.12 302 ILE A N 1
ATOM 2471 C CA . ILE A 1 302 ? -16.495 3.819 12.391 1.00 96.12 302 ILE A CA 1
ATOM 2472 C C . ILE A 1 302 ? -15.892 5.210 12.601 1.00 96.12 302 ILE A C 1
ATOM 2474 O O . ILE A 1 302 ? -15.863 6.032 11.687 1.00 96.12 302 ILE A O 1
ATOM 2478 N N . ALA A 1 303 ? -15.376 5.479 13.799 1.00 95.56 303 ALA A N 1
ATOM 2479 C CA . ALA A 1 303 ? -14.605 6.688 14.059 1.00 95.56 303 ALA A CA 1
ATOM 2480 C C . ALA A 1 303 ? -13.194 6.533 13.479 1.00 95.56 303 ALA A C 1
ATOM 2482 O O . ALA A 1 303 ? -12.467 5.606 13.850 1.00 95.56 303 ALA A O 1
ATOM 2483 N N . LEU A 1 304 ? -12.809 7.415 12.556 1.00 95.38 304 LEU A N 1
ATOM 2484 C CA . LEU A 1 304 ? -11.459 7.419 11.987 1.00 95.38 304 LEU A CA 1
ATOM 2485 C C . LEU A 1 304 ? -10.467 8.081 12.946 1.00 95.38 304 LEU A C 1
ATOM 2487 O O . LEU A 1 304 ? -10.848 8.874 13.801 1.00 95.38 304 LEU A O 1
ATOM 2491 N N . ASP A 1 305 ? -9.176 7.788 12.786 1.00 92.75 305 ASP A N 1
ATOM 2492 C CA . ASP A 1 305 ? -8.141 8.582 13.444 1.00 92.75 305 ASP A CA 1
ATOM 2493 C C . ASP A 1 305 ? -8.029 9.970 12.786 1.00 92.75 305 ASP A C 1
ATOM 2495 O O . ASP A 1 305 ? -8.315 10.130 11.597 1.00 92.75 305 ASP A O 1
ATOM 2499 N N . ALA A 1 306 ? -7.577 10.978 13.543 1.00 90.44 306 ALA A N 1
ATOM 2500 C CA . ALA A 1 306 ? -7.485 12.366 13.066 1.00 90.44 306 ALA A CA 1
ATOM 2501 C C . ALA A 1 306 ? -6.670 12.499 11.768 1.00 90.44 306 ALA A C 1
ATOM 2503 O O . ALA A 1 306 ? -6.902 13.387 10.951 1.00 90.44 306 ALA A O 1
ATOM 2504 N N . GLY A 1 307 ? -5.716 11.591 11.575 1.00 91.06 307 GLY A N 1
ATOM 2505 C CA . GLY A 1 307 ? -4.918 11.516 10.379 1.00 91.06 307 GLY A CA 1
ATOM 2506 C C . GLY A 1 307 ? -5.722 11.156 9.144 1.00 91.06 307 GLY A C 1
ATOM 2507 O O . GLY A 1 307 ? -5.809 11.959 8.217 1.00 91.06 307 GLY A O 1
ATOM 2508 N N . ARG A 1 308 ? -6.356 9.983 9.161 1.00 94.38 308 ARG A N 1
ATOM 2509 C CA . ARG A 1 308 ? -7.262 9.555 8.086 1.00 94.38 308 ARG A CA 1
ATOM 2510 C C . ARG A 1 308 ? -8.402 10.536 7.864 1.00 94.38 308 ARG A C 1
ATOM 2512 O O . ARG A 1 308 ? -8.730 10.810 6.718 1.00 94.38 308 ARG A O 1
ATOM 2519 N N . TRP A 1 309 ? -8.963 11.103 8.934 1.00 94.62 309 TRP A N 1
ATOM 2520 C CA . TRP A 1 309 ? -10.039 12.087 8.817 1.00 94.62 309 TRP A CA 1
ATOM 2521 C C . TRP A 1 309 ? -9.617 13.330 8.025 1.00 94.62 309 TRP A C 1
ATOM 2523 O O . TRP A 1 309 ? -10.389 13.833 7.208 1.00 94.62 309 TRP A O 1
ATOM 2533 N N . SER A 1 310 ? -8.379 13.800 8.213 1.00 92.75 310 SER A N 1
ATOM 2534 C CA . SER A 1 310 ? -7.857 14.978 7.508 1.00 92.75 310 SER A CA 1
ATOM 2535 C C . SER A 1 310 ? -7.676 14.782 5.998 1.00 92.75 310 SER A C 1
ATOM 2537 O O . SER A 1 310 ? -7.650 15.764 5.263 1.00 92.75 310 SER A O 1
ATOM 2539 N N . VAL A 1 311 ? -7.586 13.531 5.536 1.00 94.81 311 VAL A N 1
ATOM 2540 C CA . VAL A 1 311 ? -7.448 13.156 4.116 1.00 94.81 311 VAL A CA 1
ATOM 2541 C C . VAL A 1 311 ? -8.593 12.253 3.647 1.00 94.81 311 VAL A C 1
ATOM 2543 O O . VAL A 1 311 ? -8.457 11.507 2.684 1.00 94.81 311 VAL A O 1
ATOM 2546 N N . ARG A 1 312 ? -9.737 12.281 4.339 1.00 96.19 312 ARG A N 1
ATOM 2547 C CA . ARG A 1 312 ? -10.847 11.339 4.116 1.00 96.19 312 ARG A CA 1
ATOM 2548 C C . ARG A 1 312 ? -11.412 11.403 2.694 1.00 96.19 312 ARG A C 1
ATOM 2550 O O . ARG A 1 312 ? -11.724 10.366 2.130 1.00 96.19 312 ARG A O 1
ATOM 2557 N N . GLU A 1 313 ? -11.472 12.596 2.109 1.00 96.31 313 GLU A N 1
ATOM 2558 C CA . GLU A 1 313 ? -11.957 12.830 0.739 1.00 96.31 313 GLU A CA 1
ATOM 2559 C C . GLU A 1 313 ? -10.997 12.252 -0.313 1.00 96.31 313 GLU A C 1
ATOM 2561 O O . GLU A 1 313 ? -11.410 11.899 -1.411 1.00 96.31 313 GLU A O 1
ATOM 2566 N N . SER A 1 314 ? -9.724 12.077 0.052 1.00 95.50 314 SER A N 1
ATOM 2567 C CA . SER A 1 314 ? -8.727 11.377 -0.758 1.00 95.50 314 SER A CA 1
ATOM 2568 C C . SER A 1 314 ? -8.828 9.856 -0.630 1.00 95.50 314 SER A C 1
ATOM 2570 O O . SER A 1 314 ? -8.387 9.138 -1.525 1.00 95.50 314 SER A O 1
ATOM 2572 N N . LEU A 1 315 ? -9.344 9.343 0.489 1.00 96.25 315 LEU A N 1
ATOM 2573 C CA . LEU A 1 315 ? -9.361 7.909 0.801 1.00 96.25 315 LEU A CA 1
ATOM 2574 C C . LEU A 1 315 ? -10.687 7.223 0.467 1.00 96.25 315 LEU A C 1
ATOM 2576 O O . LEU A 1 315 ? -10.689 6.020 0.221 1.00 96.25 315 LEU A O 1
ATOM 2580 N N . PHE A 1 316 ? -11.790 7.966 0.484 1.00 96.94 316 PHE A N 1
ATOM 2581 C CA . PHE A 1 316 ? -13.142 7.428 0.398 1.00 96.94 316 PHE A CA 1
ATOM 2582 C C . PHE A 1 316 ? -13.995 8.274 -0.544 1.00 96.94 316 PHE A C 1
ATOM 2584 O O . PHE A 1 316 ? -13.911 9.503 -0.546 1.00 96.94 316 PHE A O 1
ATOM 2591 N N . SER A 1 317 ? -14.861 7.614 -1.308 1.00 96.62 317 SER A N 1
ATOM 2592 C CA . SER A 1 317 ? -15.918 8.283 -2.065 1.00 96.62 317 SER A CA 1
ATOM 2593 C C . SER A 1 317 ? -16.951 8.941 -1.132 1.00 96.62 317 SER A C 1
ATOM 2595 O O . SER A 1 317 ? -17.078 8.548 0.033 1.00 96.62 317 SER A O 1
ATOM 2597 N N . PRO A 1 318 ? -17.752 9.907 -1.624 1.00 96.12 318 PRO A N 1
ATOM 2598 C CA . PRO A 1 318 ? -18.824 10.514 -0.833 1.00 96.12 318 PRO A CA 1
ATOM 2599 C C . PRO A 1 318 ? -19.815 9.497 -0.248 1.00 96.12 318 PRO A C 1
ATOM 2601 O O . PRO A 1 318 ? -20.260 9.658 0.887 1.00 96.12 318 PRO A O 1
ATOM 2604 N N . GLU A 1 319 ? -20.125 8.429 -0.990 1.00 96.44 319 GLU A N 1
ATOM 2605 C CA . GLU A 1 319 ? -20.990 7.346 -0.512 1.00 96.44 319 GLU A CA 1
ATOM 2606 C C . GLU A 1 319 ? -20.322 6.551 0.615 1.00 96.44 319 GLU A C 1
ATOM 2608 O O . GLU A 1 319 ? -20.960 6.234 1.613 1.00 96.44 319 GLU A O 1
ATOM 2613 N N . GLU A 1 320 ? -19.029 6.251 0.511 1.00 97.19 320 GLU A N 1
ATOM 2614 C CA . GLU A 1 320 ? -18.308 5.517 1.555 1.00 97.19 320 GLU A CA 1
ATOM 2615 C C . GLU A 1 320 ? -18.132 6.348 2.831 1.00 97.19 320 GLU A C 1
ATOM 2617 O O . GLU A 1 320 ? -18.191 5.800 3.934 1.00 97.19 320 GLU A O 1
ATOM 2622 N N . LEU A 1 321 ? -17.983 7.672 2.705 1.00 96.50 321 LEU A N 1
ATOM 2623 C CA . LEU A 1 321 ? -17.840 8.587 3.841 1.00 96.50 321 LEU A CA 1
ATOM 2624 C C . LEU A 1 321 ? -19.029 8.550 4.810 1.00 96.50 321 LEU A C 1
ATOM 2626 O O . LEU A 1 321 ? -18.839 8.817 5.997 1.00 96.50 321 LEU A O 1
ATOM 2630 N N . GLN A 1 322 ? -20.225 8.146 4.366 1.00 95.00 322 GLN A N 1
ATOM 2631 C CA . GLN A 1 322 ? -21.402 8.022 5.239 1.00 95.00 322 GLN A CA 1
ATOM 2632 C C . GLN A 1 322 ? -21.208 7.011 6.387 1.00 95.00 322 GLN A C 1
ATOM 2634 O O . GLN A 1 322 ? -21.877 7.091 7.425 1.00 95.00 322 GLN A O 1
ATOM 2639 N N . HIS A 1 323 ? -20.284 6.062 6.204 1.00 96.06 323 HIS A N 1
ATOM 2640 C CA . HIS A 1 323 ? -19.945 5.024 7.172 1.00 96.06 323 HIS A CA 1
ATOM 2641 C C . HIS A 1 323 ? -18.953 5.490 8.247 1.00 96.06 323 HIS A C 1
ATOM 2643 O O . HIS A 1 323 ? -18.714 4.766 9.218 1.00 96.06 323 HIS A O 1
ATOM 2649 N N . PHE A 1 324 ? -18.383 6.688 8.110 1.00 95.81 324 PHE A N 1
ATOM 2650 C CA . PHE A 1 324 ? -17.319 7.183 8.976 1.00 95.81 324 PHE A CA 1
ATOM 2651 C C . PHE A 1 324 ? -17.742 8.423 9.768 1.00 95.81 324 PHE A C 1
ATOM 2653 O O . PHE A 1 324 ? -18.632 9.172 9.369 1.00 95.81 324 PHE A O 1
ATOM 2660 N N . VAL A 1 325 ? -17.101 8.636 10.918 1.00 94.19 325 VAL A N 1
ATOM 2661 C CA . VAL A 1 325 ? -17.261 9.852 11.731 1.00 94.19 325 VAL A CA 1
ATOM 2662 C C . VAL A 1 325 ? -15.912 10.410 12.172 1.00 94.19 325 VAL A C 1
ATOM 2664 O O . VAL A 1 325 ? -14.918 9.681 12.260 1.00 94.19 325 VAL A O 1
ATOM 2667 N N . GLU A 1 326 ? -15.900 11.705 12.479 1.00 90.69 326 GLU A N 1
ATOM 2668 C CA . GLU A 1 326 ? -14.753 12.400 13.056 1.00 90.69 326 GLU A CA 1
ATOM 2669 C C . GLU A 1 326 ? -14.414 11.853 14.458 1.00 90.69 326 GLU A C 1
ATOM 2671 O O . GLU A 1 326 ? -15.332 11.471 15.195 1.00 90.69 326 GLU A O 1
ATOM 2676 N N . PRO A 1 327 ? -13.129 11.832 14.877 1.00 78.31 327 PRO A N 1
ATOM 2677 C CA . PRO A 1 327 ? -12.754 11.333 16.199 1.00 78.31 327 PRO A CA 1
ATOM 2678 C C . PRO A 1 327 ? -13.433 12.034 17.392 1.00 78.31 327 PRO A C 1
ATOM 2680 O O . PRO A 1 327 ? -13.570 11.409 18.448 1.00 78.31 327 PRO A O 1
ATOM 2683 N N . GLU A 1 328 ? -13.816 13.312 17.266 1.00 67.56 328 GLU A N 1
ATOM 2684 C CA . GLU A 1 328 ? -14.213 14.158 18.407 1.00 67.56 328 GLU A CA 1
ATOM 2685 C C . GLU A 1 328 ? -15.735 14.320 18.582 1.00 67.56 328 GLU A C 1
ATOM 2687 O O . GLU A 1 328 ? -16.218 14.175 19.704 1.00 67.56 328 GLU A O 1
ATOM 2692 N N . GLU A 1 329 ? -16.519 14.515 17.516 1.00 52.81 329 GLU A N 1
ATOM 2693 C CA . GLU A 1 329 ? -17.961 14.823 17.638 1.00 52.81 329 GLU A CA 1
ATOM 2694 C C . GLU A 1 329 ? -18.837 13.648 18.113 1.00 52.81 329 GLU A C 1
ATOM 2696 O O . GLU A 1 329 ? -19.929 13.858 18.632 1.00 52.81 329 GLU A O 1
ATOM 2701 N N . ASN A 1 330 ? -18.366 12.402 17.995 1.00 51.47 330 ASN A N 1
ATOM 2702 C CA . ASN A 1 330 ? -19.161 11.202 18.304 1.00 51.47 330 ASN A CA 1
ATOM 2703 C C . ASN A 1 330 ? -18.430 10.196 19.202 1.00 51.47 330 ASN A C 1
ATOM 2705 O O . ASN A 1 330 ? -18.781 9.014 19.282 1.00 51.47 330 ASN A O 1
ATOM 2709 N N . SER A 1 331 ? -17.409 10.667 19.923 1.00 56.41 331 SER A N 1
ATOM 2710 C CA . SER A 1 331 ? -16.580 9.811 20.767 1.00 56.41 331 SER A CA 1
ATOM 2711 C C . SER A 1 331 ? -17.358 9.160 21.911 1.00 56.41 331 SER A C 1
ATOM 2713 O O . SER A 1 331 ? -16.837 8.234 22.503 1.00 56.41 331 SER A O 1
ATOM 2715 N N . SER A 1 332 ? -18.589 9.555 22.245 1.00 64.25 332 SER A N 1
ATOM 2716 C CA . SER A 1 332 ? -19.443 8.844 23.216 1.00 64.25 332 SER A CA 1
ATOM 2717 C C . SER A 1 332 ? -20.427 7.853 22.576 1.00 64.25 332 SER A C 1
ATOM 2719 O O . SER A 1 332 ? -20.816 6.899 23.246 1.00 64.25 332 SER A O 1
ATOM 2721 N N . THR A 1 333 ? -20.792 8.037 21.304 1.00 75.19 333 THR A N 1
ATOM 2722 C CA . THR A 1 333 ? -21.900 7.330 20.632 1.00 75.19 333 THR A CA 1
ATOM 2723 C C . THR A 1 333 ? -21.435 6.195 19.722 1.00 75.19 333 THR A C 1
ATOM 2725 O O . THR A 1 333 ? -22.146 5.206 19.559 1.00 75.19 333 THR A O 1
ATOM 2728 N N . VAL A 1 334 ? -20.229 6.297 19.158 1.00 89.94 334 VAL A N 1
ATOM 2729 C CA . VAL A 1 334 ? -19.658 5.264 18.285 1.00 89.94 334 VAL A CA 1
ATOM 2730 C C . VAL A 1 334 ? -18.754 4.336 19.079 1.00 89.94 334 VAL A C 1
ATOM 2732 O O . VAL A 1 334 ? -17.889 4.792 19.825 1.00 89.94 334 VAL A O 1
ATOM 2735 N N . ARG A 1 335 ? -18.900 3.020 18.899 1.00 92.56 335 ARG A N 1
ATOM 2736 C CA . ARG A 1 335 ? -18.073 2.039 19.615 1.00 92.56 335 ARG A CA 1
ATOM 2737 C C . ARG A 1 335 ? -16.859 1.527 18.839 1.00 92.56 335 ARG A C 1
ATOM 2739 O O . ARG A 1 335 ? -15.956 1.002 19.480 1.00 92.56 335 ARG A O 1
ATOM 2746 N N . ILE A 1 336 ? -16.795 1.700 17.516 1.00 95.56 336 ILE A N 1
ATOM 2747 C CA . ILE A 1 336 ? -15.679 1.235 16.672 1.00 95.56 336 ILE A CA 1
ATOM 2748 C C . ILE A 1 336 ? -14.742 2.402 16.338 1.00 95.56 336 ILE A C 1
ATOM 2750 O O . ILE A 1 336 ? -15.183 3.408 15.791 1.00 95.56 336 ILE A O 1
ATOM 2754 N N . HIS A 1 337 ? -13.454 2.266 16.662 1.00 94.88 337 HIS A N 1
ATOM 2755 C CA . HIS A 1 337 ? -12.447 3.327 16.544 1.00 94.88 337 HIS A CA 1
ATOM 2756 C C . HIS A 1 337 ? -11.206 2.825 15.822 1.00 94.88 337 HIS A C 1
ATOM 2758 O O . HIS A 1 337 ? -10.570 1.865 16.259 1.00 94.88 337 HIS A O 1
ATOM 2764 N N . VAL A 1 338 ? -10.811 3.512 14.758 1.00 96.12 338 VAL A N 1
ATOM 2765 C CA . VAL A 1 338 ? -9.505 3.327 14.129 1.00 96.12 338 VAL A CA 1
ATOM 2766 C C . VAL A 1 338 ? -8.458 4.079 14.935 1.00 96.12 338 VAL A C 1
ATOM 2768 O O . VAL A 1 338 ? -8.657 5.219 15.353 1.00 96.12 338 VAL A O 1
ATOM 2771 N N . CYS A 1 339 ? -7.309 3.449 15.145 1.00 93.69 339 CYS A N 1
ATOM 2772 C CA . CYS A 1 339 ? -6.168 4.099 15.764 1.00 93.69 339 CYS A CA 1
ATOM 2773 C C . CYS A 1 339 ? -4.866 3.688 15.084 1.00 93.69 339 CYS A C 1
ATOM 2775 O O . CYS A 1 339 ? -4.756 2.625 14.474 1.00 93.69 339 CYS A O 1
ATOM 2777 N N . LEU A 1 340 ? -3.839 4.530 15.208 1.00 93.19 340 LEU A N 1
ATOM 2778 C CA . LEU A 1 340 ? -2.508 4.155 14.749 1.00 93.19 340 LEU A CA 1
ATOM 2779 C C . LEU A 1 340 ? -1.987 2.994 15.598 1.00 93.19 340 LEU A C 1
ATOM 2781 O O . LEU A 1 340 ? -1.958 3.099 16.823 1.00 93.19 340 LEU A O 1
ATOM 2785 N N . ARG A 1 341 ? -1.481 1.938 14.953 1.00 92.50 341 ARG A N 1
ATOM 2786 C CA . ARG A 1 341 ? -0.956 0.720 15.597 1.00 92.50 341 ARG A CA 1
ATOM 2787 C C . ARG A 1 341 ? 0.030 1.011 16.733 1.00 92.50 341 ARG A C 1
ATOM 2789 O O . ARG A 1 341 ? 0.015 0.354 17.768 1.00 92.50 341 ARG A O 1
ATOM 2796 N N . ARG A 1 342 ? 0.881 2.028 16.564 1.00 90.62 342 ARG A N 1
ATOM 2797 C CA . ARG A 1 342 ? 1.869 2.444 17.578 1.00 90.62 342 ARG A CA 1
ATOM 2798 C C . ARG A 1 342 ? 1.259 3.108 18.823 1.00 90.62 342 ARG A C 1
ATOM 2800 O O . ARG A 1 342 ? 1.941 3.202 19.830 1.00 90.62 342 ARG A O 1
ATOM 2807 N N . LEU A 1 343 ? 0.025 3.610 18.733 1.00 92.12 343 LEU A N 1
ATOM 2808 C CA . LEU A 1 343 ? -0.690 4.331 19.798 1.00 92.12 343 LEU A CA 1
ATOM 2809 C C . LEU A 1 343 ? -1.777 3.479 20.466 1.00 92.12 343 LEU A C 1
ATOM 2811 O O . LEU A 1 343 ? -2.433 3.942 21.394 1.00 92.12 343 LEU A O 1
ATOM 2815 N N . THR A 1 344 ? -1.997 2.245 20.007 1.00 93.56 344 THR A N 1
ATOM 2816 C CA . THR A 1 344 ? -3.105 1.402 20.478 1.00 93.56 344 THR A CA 1
ATOM 2817 C C . THR A 1 344 ? -3.047 1.151 21.984 1.00 93.56 344 THR A C 1
ATOM 2819 O O . THR A 1 344 ? -4.085 1.196 22.632 1.00 93.56 344 THR A O 1
ATOM 2822 N N . GLY A 1 345 ? -1.851 0.952 22.553 1.00 92.94 345 GLY A N 1
ATOM 2823 C CA . GLY A 1 345 ? -1.680 0.763 24.000 1.00 92.94 345 GLY A CA 1
ATOM 2824 C C . GLY A 1 345 ? -2.048 2.006 24.815 1.00 92.94 345 GLY A C 1
ATOM 2825 O O . GLY A 1 345 ? -2.811 1.900 25.770 1.00 92.94 345 GLY A O 1
ATOM 2826 N N . ASP A 1 346 ? -1.573 3.185 24.397 1.00 92.19 346 ASP A N 1
ATOM 2827 C CA . ASP A 1 346 ? -1.894 4.454 25.066 1.00 92.19 346 ASP A CA 1
ATOM 2828 C C . ASP A 1 346 ? -3.404 4.739 25.023 1.00 92.19 346 ASP A C 1
ATOM 2830 O O . ASP A 1 346 ? -3.995 5.167 26.015 1.00 92.19 346 ASP A O 1
ATOM 2834 N N . LEU A 1 347 ? -4.046 4.472 23.879 1.00 91.25 347 LEU A N 1
ATOM 2835 C CA . LEU A 1 347 ? -5.483 4.682 23.710 1.00 91.25 347 LEU A CA 1
ATOM 2836 C C . LEU A 1 347 ? -6.312 3.686 24.531 1.00 91.25 347 LEU A C 1
ATOM 2838 O O . LEU A 1 347 ? -7.302 4.081 25.144 1.00 91.25 347 LEU A O 1
ATOM 2842 N N . TYR A 1 348 ? -5.892 2.420 24.576 1.00 93.31 348 TYR A N 1
ATOM 2843 C CA . TYR A 1 348 ? -6.527 1.385 25.391 1.00 93.31 348 TYR A CA 1
ATOM 2844 C C . TYR A 1 348 ? -6.534 1.774 26.879 1.00 93.31 348 TYR A C 1
ATOM 2846 O O . TYR A 1 348 ? -7.586 1.762 27.520 1.00 93.31 348 TYR A O 1
ATOM 2854 N N . GLU A 1 349 ? -5.392 2.216 27.416 1.00 92.25 349 GLU A N 1
ATOM 2855 C CA . GLU A 1 349 ? -5.285 2.703 28.800 1.00 92.25 349 GLU A CA 1
ATOM 2856 C C . GLU A 1 349 ? -6.107 3.976 29.036 1.00 92.25 349 GLU A C 1
ATOM 2858 O O . GLU A 1 349 ? -6.779 4.107 30.062 1.00 92.25 349 GLU A O 1
ATOM 2863 N N . ALA A 1 350 ? -6.078 4.924 28.095 1.00 90.56 350 ALA A N 1
ATOM 2864 C CA . ALA A 1 350 ? -6.839 6.166 28.197 1.00 90.56 350 ALA A CA 1
ATOM 2865 C C . ALA A 1 350 ? -8.355 5.918 28.246 1.00 90.56 350 ALA A C 1
ATOM 2867 O O . ALA A 1 350 ? -9.060 6.574 29.014 1.00 90.56 350 ALA A O 1
ATOM 2868 N N . TYR A 1 351 ? -8.863 4.964 27.466 1.00 89.50 351 TYR A N 1
ATOM 2869 C CA . TYR A 1 351 ? -10.261 4.545 27.532 1.00 89.50 351 TYR A CA 1
ATOM 2870 C C . TYR A 1 351 ? -10.589 3.807 28.829 1.00 89.50 351 TYR A C 1
ATOM 2872 O O . TYR A 1 351 ? -11.614 4.114 29.439 1.00 89.50 351 TYR A O 1
ATOM 2880 N N . GLY A 1 352 ? -9.696 2.938 29.311 1.00 86.62 352 GLY A N 1
ATOM 2881 C CA . GLY A 1 352 ? -9.842 2.298 30.620 1.00 86.62 352 GLY A CA 1
ATOM 2882 C C . GLY A 1 352 ? -9.970 3.312 31.765 1.00 86.62 352 GLY A C 1
ATOM 2883 O O . GLY A 1 352 ? -10.866 3.194 32.597 1.00 86.62 352 GLY A O 1
ATOM 2884 N N . LYS A 1 353 ? -9.156 4.379 31.758 1.00 87.75 353 LYS A N 1
ATOM 2885 C CA . LYS A 1 353 ? -9.245 5.489 32.733 1.00 87.75 353 LYS A CA 1
ATOM 2886 C C . LYS A 1 353 ? -10.572 6.251 32.672 1.00 87.75 353 LYS A C 1
ATOM 2888 O O . LYS A 1 353 ? -10.996 6.812 33.675 1.00 87.75 353 LYS A O 1
ATOM 2893 N N . LYS A 1 354 ? -11.234 6.259 31.513 1.00 83.94 354 LYS A N 1
ATOM 2894 C CA . LYS A 1 354 ? -12.581 6.823 31.314 1.00 83.94 354 LYS A CA 1
ATOM 2895 C C . LYS A 1 354 ? -13.696 5.798 31.579 1.00 83.94 354 LYS A C 1
ATOM 2897 O O . LYS A 1 354 ? -14.823 6.009 31.146 1.00 83.94 354 LYS A O 1
ATOM 2902 N N . ALA A 1 355 ? -13.381 4.692 32.258 1.00 84.12 355 ALA A N 1
ATOM 2903 C CA . ALA A 1 355 ? -14.288 3.588 32.572 1.00 84.12 355 ALA A CA 1
ATOM 2904 C C . ALA A 1 355 ? -14.893 2.865 31.349 1.00 84.12 355 ALA A C 1
ATOM 2906 O O . ALA A 1 355 ? -15.880 2.139 31.482 1.00 84.12 355 ALA A O 1
ATOM 2907 N N . PHE A 1 356 ? -14.294 2.998 30.159 1.00 84.38 356 PHE A N 1
ATOM 2908 C CA . PHE A 1 356 ? -14.680 2.190 29.003 1.00 84.38 356 PHE A CA 1
ATOM 2909 C C . PHE A 1 356 ? -13.996 0.826 29.040 1.00 84.38 356 PHE A C 1
ATOM 2911 O O . PHE A 1 356 ? -12.785 0.717 29.233 1.00 84.38 356 PHE A O 1
ATOM 2918 N N . LYS A 1 357 ? -14.765 -0.225 28.751 1.00 92.00 357 LYS A N 1
ATOM 2919 C CA . LYS A 1 357 ? -14.212 -1.546 28.441 1.00 92.00 357 LYS A CA 1
ATOM 2920 C C . LYS A 1 357 ? -13.793 -1.578 26.974 1.00 92.00 357 LYS A C 1
ATOM 2922 O O . LYS A 1 357 ? -14.502 -1.028 26.136 1.00 92.00 357 LYS A O 1
ATOM 2927 N N . CYS A 1 358 ? -12.665 -2.208 26.656 1.00 93.62 358 CYS A N 1
ATOM 2928 C CA . CYS A 1 358 ? -12.102 -2.187 25.306 1.00 93.62 358 CYS A CA 1
ATOM 2929 C C . CYS A 1 358 ? -11.754 -3.594 24.813 1.00 93.62 358 CYS A C 1
ATOM 2931 O O . CYS A 1 358 ? -11.244 -4.416 25.568 1.00 93.62 358 CYS A O 1
ATOM 2933 N N . LYS A 1 359 ? -11.998 -3.846 23.530 1.00 96.38 359 LYS A N 1
ATOM 2934 C CA . LYS A 1 359 ? -11.468 -4.977 22.764 1.00 96.38 359 LYS A CA 1
ATOM 2935 C C . LYS A 1 359 ? -10.703 -4.442 21.559 1.00 96.38 359 LYS A C 1
ATOM 2937 O O . LYS A 1 359 ? -10.917 -3.307 21.131 1.00 96.38 359 LYS A O 1
ATOM 2942 N N . VAL A 1 360 ? -9.809 -5.251 21.013 1.00 96.56 360 VAL A N 1
ATOM 2943 C CA . VAL A 1 360 ? -8.992 -4.897 19.854 1.00 96.56 360 VAL A CA 1
ATOM 2944 C C . VAL A 1 360 ? -9.210 -5.925 18.761 1.00 96.56 360 VAL A C 1
ATOM 2946 O O . VAL A 1 360 ? -9.111 -7.121 19.018 1.00 96.56 360 VAL A O 1
ATOM 2949 N N . ILE A 1 361 ? -9.482 -5.460 17.545 1.00 96.62 361 ILE A N 1
ATOM 2950 C CA . ILE A 1 361 ? -9.550 -6.308 16.355 1.00 96.62 361 ILE A CA 1
ATOM 2951 C C . ILE A 1 361 ? -8.342 -5.997 15.489 1.00 96.62 361 ILE A C 1
ATOM 2953 O O . ILE A 1 361 ? -8.224 -4.915 14.923 1.00 96.62 361 ILE A O 1
ATOM 2957 N N . ASN A 1 362 ? -7.420 -6.947 15.413 1.00 94.81 362 ASN A N 1
ATOM 2958 C CA . ASN A 1 362 ? -6.119 -6.794 14.789 1.00 94.81 362 ASN A CA 1
ATOM 2959 C C . ASN A 1 362 ? -6.090 -7.515 13.434 1.00 94.81 362 ASN A C 1
ATOM 2961 O O . ASN A 1 362 ? -6.138 -8.740 13.369 1.00 94.81 362 ASN A O 1
ATOM 2965 N N . LEU A 1 363 ? -6.002 -6.749 12.348 1.00 94.31 363 LEU A N 1
ATOM 2966 C CA . LEU A 1 363 ? -5.947 -7.266 10.979 1.00 94.31 363 LEU A CA 1
ATOM 2967 C C . LEU A 1 363 ? -4.483 -7.435 10.551 1.00 94.31 363 LEU A C 1
ATOM 2969 O O . LEU A 1 363 ? -3.840 -6.465 10.138 1.00 94.31 363 LEU A O 1
ATOM 2973 N N . THR A 1 364 ? -3.926 -8.635 10.706 1.00 88.69 364 THR A N 1
ATOM 2974 C CA . THR A 1 364 ? -2.524 -8.925 10.379 1.00 88.69 364 THR A CA 1
ATOM 2975 C C . THR A 1 364 ? -2.271 -10.424 10.237 1.00 88.69 364 THR A C 1
ATOM 2977 O O . THR A 1 364 ? -2.824 -11.222 10.989 1.00 88.69 364 THR A O 1
ATOM 2980 N N . MET A 1 365 ? -1.385 -10.793 9.313 1.00 84.31 365 MET A N 1
ATOM 2981 C CA . MET A 1 365 ? -0.856 -12.158 9.195 1.00 84.31 365 MET A CA 1
ATOM 2982 C C . MET A 1 365 ? 0.035 -12.542 10.373 1.00 84.31 365 MET A C 1
ATOM 2984 O O . MET A 1 365 ? 0.018 -13.672 10.847 1.00 84.31 365 MET A O 1
ATOM 2988 N N . GLN A 1 366 ? 0.819 -11.590 10.873 1.00 72.25 366 GLN A N 1
ATOM 2989 C CA . GLN A 1 366 ? 1.808 -11.878 11.895 1.00 72.25 366 GLN A CA 1
ATOM 2990 C C . GLN A 1 366 ? 1.139 -11.878 13.267 1.00 72.25 366 GLN A C 1
ATOM 2992 O O . GLN A 1 366 ? 0.552 -10.874 13.676 1.00 72.25 366 GLN A O 1
ATOM 2997 N N . ARG A 1 367 ? 1.361 -12.930 14.062 1.00 62.94 367 ARG A N 1
ATOM 2998 C CA . ARG A 1 367 ? 1.069 -12.939 15.510 1.00 62.94 367 ARG A CA 1
ATOM 2999 C C . ARG A 1 367 ? 1.999 -12.003 16.300 1.00 62.94 367 ARG A C 1
ATOM 3001 O O . ARG A 1 367 ? 2.354 -12.277 17.441 1.00 62.94 367 ARG A O 1
ATOM 3008 N N . LYS A 1 368 ? 2.434 -10.886 15.705 1.00 58.69 368 LYS A N 1
ATOM 3009 C CA . LYS A 1 368 ? 3.157 -9.845 16.428 1.00 58.69 368 LYS A CA 1
ATOM 3010 C C . LYS A 1 368 ? 2.238 -9.329 17.518 1.00 58.69 368 LYS A C 1
ATOM 3012 O O . LYS A 1 368 ? 1.209 -8.712 17.224 1.00 58.69 368 LYS A O 1
ATOM 3017 N N . THR A 1 369 ? 2.654 -9.553 18.759 1.00 62.56 369 THR A N 1
ATOM 3018 C CA . THR A 1 369 ? 2.013 -8.976 19.932 1.00 62.56 369 THR A CA 1
ATOM 3019 C C . THR A 1 369 ? 1.877 -7.476 19.710 1.00 62.56 369 THR A C 1
ATOM 3021 O O . THR A 1 369 ? 2.844 -6.789 19.359 1.00 62.56 369 THR A O 1
ATOM 3024 N N . LEU A 1 370 ? 0.660 -6.967 19.887 1.00 81.56 370 LEU A N 1
ATOM 3025 C CA . LEU A 1 370 ? 0.438 -5.535 20.045 1.00 81.56 370 LEU A CA 1
ATOM 3026 C C . LEU A 1 370 ? 1.155 -5.049 21.321 1.00 81.56 370 LEU A C 1
ATOM 3028 O O . LEU A 1 370 ? 1.976 -5.747 21.916 1.00 81.56 370 LEU A O 1
ATOM 3032 N N . SER A 1 371 ? 0.884 -3.816 21.744 1.00 83.06 371 SER A N 1
ATOM 3033 C CA . SER A 1 371 ? 1.420 -3.315 23.010 1.00 83.06 371 SER A CA 1
ATOM 3034 C C . SER A 1 371 ? 1.147 -4.302 24.152 1.00 83.06 371 SER A C 1
ATOM 3036 O O . SER A 1 371 ? -0.002 -4.684 24.356 1.00 83.06 371 SER A O 1
ATOM 3038 N N . ARG A 1 372 ? 2.178 -4.636 24.944 1.00 86.25 372 ARG A N 1
ATOM 3039 C CA . ARG A 1 372 ? 2.065 -5.471 26.162 1.00 86.25 372 ARG A CA 1
ATOM 3040 C C . ARG A 1 372 ? 1.095 -4.906 27.209 1.00 86.25 372 ARG A C 1
ATOM 3042 O O . ARG A 1 372 ? 0.758 -5.586 28.165 1.00 86.25 372 ARG A O 1
ATOM 3049 N N . ARG A 1 373 ? 0.667 -3.651 27.040 1.00 88.88 373 ARG A N 1
ATOM 3050 C CA . ARG A 1 373 ? -0.355 -2.987 27.862 1.00 88.88 373 ARG A CA 1
ATOM 3051 C C . ARG A 1 373 ? -1.771 -3.503 27.590 1.00 88.88 373 ARG A C 1
ATOM 3053 O O . ARG A 1 373 ? -2.688 -3.178 28.335 1.00 88.88 373 ARG A O 1
ATOM 3060 N N . ILE A 1 374 ? -1.965 -4.251 26.504 1.00 91.38 374 ILE A N 1
ATOM 3061 C CA . ILE A 1 374 ? -3.252 -4.815 26.106 1.00 91.38 374 ILE A CA 1
ATOM 3062 C C . ILE A 1 374 ? -3.212 -6.308 26.440 1.00 91.38 374 ILE A C 1
ATOM 3064 O O . ILE A 1 374 ? -2.383 -7.012 25.863 1.00 91.38 374 ILE A O 1
ATOM 3068 N N . PRO A 1 375 ? -4.079 -6.797 27.342 1.00 92.12 375 PRO A N 1
ATOM 3069 C CA . PRO A 1 375 ? -4.140 -8.223 27.645 1.00 92.12 375 PRO A CA 1
ATOM 3070 C C . PRO A 1 375 ? -4.531 -9.042 26.406 1.00 92.12 375 PRO A C 1
ATOM 3072 O O . PRO A 1 375 ? -5.371 -8.598 25.616 1.00 92.12 375 PRO A O 1
ATOM 3075 N N . GLU A 1 376 ? -3.928 -10.217 26.224 1.00 90.56 376 GLU A N 1
ATOM 3076 C CA . GLU A 1 376 ? -4.094 -11.041 25.016 1.00 90.56 376 GLU A CA 1
ATOM 3077 C C . GLU A 1 376 ? -5.546 -11.487 24.804 1.00 90.56 376 GLU A C 1
ATOM 3079 O O . GLU A 1 376 ? -6.040 -11.460 23.679 1.00 90.56 376 GLU A O 1
ATOM 3084 N N . GLU A 1 377 ? -6.288 -11.756 25.880 1.00 92.38 377 GLU A N 1
ATOM 3085 C CA . GLU A 1 377 ? -7.714 -12.100 25.857 1.00 92.38 377 GLU A CA 1
ATOM 3086 C C . GLU A 1 377 ? -8.626 -10.950 25.377 1.00 92.38 377 GLU A C 1
ATOM 3088 O O . GLU A 1 377 ? -9.836 -11.112 25.161 1.00 92.38 377 GLU A O 1
ATOM 3093 N N . ASN A 1 378 ? -8.066 -9.748 25.225 1.00 94.81 378 ASN A N 1
ATOM 3094 C CA . ASN A 1 378 ? -8.747 -8.593 24.651 1.00 94.81 378 ASN A CA 1
ATOM 3095 C C . ASN A 1 378 ? -8.403 -8.360 23.175 1.00 94.81 378 ASN A C 1
ATOM 3097 O O . ASN A 1 378 ? -8.945 -7.422 22.586 1.00 94.81 378 ASN A O 1
ATOM 3101 N N . ILE A 1 379 ? -7.556 -9.198 22.571 1.00 94.56 379 ILE A N 1
ATOM 3102 C CA . ILE A 1 379 ? -7.107 -9.071 21.185 1.00 94.56 379 ILE A CA 1
ATOM 3103 C C . ILE A 1 379 ? -7.685 -10.213 20.344 1.00 94.56 379 ILE A C 1
ATOM 3105 O O . ILE A 1 379 ? -7.335 -11.375 20.511 1.00 94.56 379 ILE A O 1
ATOM 3109 N N . PHE A 1 380 ? -8.500 -9.861 19.355 1.00 94.88 380 PHE A N 1
ATOM 3110 C CA . PHE A 1 380 ? -8.957 -10.772 18.310 1.00 94.88 380 PHE A CA 1
ATOM 3111 C C . PHE A 1 380 ? -8.146 -10.514 17.039 1.00 94.88 380 PHE A C 1
ATOM 3113 O O . PHE A 1 380 ? -8.241 -9.432 16.458 1.00 94.88 380 PHE A O 1
ATOM 3120 N N . SER A 1 381 ? -7.324 -11.476 16.614 1.00 93.38 381 SER A N 1
ATOM 3121 C CA . SER A 1 381 ? -6.478 -11.329 15.421 1.00 93.38 381 SER A CA 1
ATOM 3122 C C . SER A 1 381 ? -7.033 -12.105 14.231 1.00 93.38 381 SER A C 1
ATOM 3124 O O . SER A 1 381 ? -7.433 -13.259 14.371 1.00 93.38 381 SER A O 1
ATOM 3126 N N . PHE A 1 382 ? -7.016 -11.475 13.057 1.00 93.94 382 PHE A N 1
ATOM 3127 C CA . PHE A 1 382 ? -7.445 -12.061 11.788 1.00 93.94 382 PHE A CA 1
ATOM 3128 C C . PHE A 1 382 ? -6.307 -11.974 10.769 1.00 93.94 382 PHE A C 1
ATOM 3130 O O . PHE A 1 382 ? -5.749 -10.879 10.628 1.00 93.94 382 PHE A O 1
ATOM 3137 N N . PRO A 1 383 ? -5.995 -13.065 10.038 1.00 93.19 383 PRO A N 1
ATOM 3138 C CA . PRO A 1 383 ? -4.896 -13.134 9.071 1.00 93.19 383 PRO A CA 1
ATOM 3139 C C . PRO A 1 383 ? -5.241 -12.385 7.775 1.00 93.19 383 PRO A C 1
ATOM 3141 O O . PRO A 1 383 ? -5.367 -12.954 6.698 1.00 93.19 383 PRO A O 1
ATOM 3144 N N . TYR A 1 384 ? -5.453 -11.077 7.894 1.00 94.12 384 TYR A N 1
ATOM 3145 C CA . TYR A 1 384 ? -5.659 -10.181 6.769 1.00 94.12 384 TYR A CA 1
ATOM 3146 C C . TYR A 1 384 ? -4.295 -9.681 6.284 1.00 94.12 384 TYR A C 1
ATOM 3148 O O . TYR A 1 384 ? -3.568 -9.019 7.036 1.00 94.12 384 TYR A O 1
ATOM 3156 N N . SER A 1 385 ? -3.978 -9.954 5.019 1.00 94.31 385 SER A N 1
ATOM 3157 C CA . SER A 1 385 ? -2.757 -9.486 4.359 1.00 94.31 385 SER A CA 1
ATOM 3158 C C . SER A 1 385 ? -3.042 -8.434 3.291 1.00 94.31 385 SER A C 1
ATOM 3160 O O . SER A 1 385 ? -4.043 -8.514 2.578 1.00 94.31 385 SER A O 1
ATOM 3162 N N . ASP A 1 386 ? -2.115 -7.493 3.137 1.00 95.31 386 ASP A N 1
ATOM 3163 C CA . ASP A 1 386 ? -2.007 -6.649 1.942 1.00 95.31 386 ASP A CA 1
ATOM 3164 C C . ASP A 1 386 ? -0.800 -7.018 1.068 1.00 95.31 386 ASP A C 1
ATOM 3166 O O . ASP A 1 386 ? -0.495 -6.316 0.114 1.00 95.31 386 ASP A O 1
ATOM 3170 N N . HIS A 1 387 ? -0.146 -8.136 1.375 1.00 95.25 387 HIS A N 1
ATOM 3171 C CA . HIS A 1 387 ? 0.942 -8.709 0.589 1.00 95.25 387 HIS A CA 1
ATOM 3172 C C . HIS A 1 387 ? 0.587 -10.126 0.160 1.00 95.25 387 HIS A C 1
ATOM 3174 O O . HIS A 1 387 ? -0.224 -10.795 0.816 1.00 95.25 387 HIS A O 1
ATOM 3180 N N . SER A 1 388 ? 1.232 -10.570 -0.907 1.00 95.12 388 SER A N 1
ATOM 3181 C CA . SER A 1 388 ? 1.048 -11.900 -1.472 1.00 95.12 388 SER A CA 1
ATOM 3182 C C . SER A 1 388 ? 1.612 -13.015 -0.583 1.00 95.12 388 SER A C 1
ATOM 3184 O O . SER A 1 388 ? 2.658 -12.863 0.047 1.00 95.12 388 SER A O 1
ATOM 3186 N N . SER A 1 389 ? 0.923 -14.150 -0.581 1.00 93.38 389 SER A N 1
ATOM 3187 C CA . SER A 1 389 ? 1.458 -15.460 -0.196 1.00 93.38 389 SER A CA 1
ATOM 3188 C C . SER A 1 389 ? 2.490 -15.971 -1.204 1.00 93.38 389 SER A C 1
ATOM 3190 O O . SER A 1 389 ? 2.613 -15.445 -2.315 1.00 93.38 389 SER A O 1
ATOM 3192 N N . PHE A 1 390 ? 3.193 -17.044 -0.837 1.00 92.38 390 PHE A N 1
ATOM 3193 C CA . PHE A 1 390 ? 4.066 -17.763 -1.759 1.00 92.38 390 PHE A CA 1
ATOM 3194 C C . PHE A 1 390 ? 3.299 -18.260 -2.994 1.00 92.38 390 PHE A C 1
ATOM 3196 O O . PHE A 1 390 ? 3.740 -18.042 -4.120 1.00 92.38 390 PHE A O 1
ATOM 3203 N N . GLU A 1 391 ? 2.122 -18.858 -2.807 1.00 91.69 391 GLU A N 1
ATOM 3204 C CA . GLU A 1 391 ? 1.301 -19.413 -3.886 1.00 91.69 391 GLU A CA 1
ATOM 3205 C C . GLU A 1 391 ? 0.780 -18.322 -4.829 1.00 91.69 391 GLU A C 1
ATOM 3207 O O . GLU A 1 391 ? 0.801 -18.496 -6.050 1.00 91.69 391 GLU A O 1
ATOM 3212 N N . GLU A 1 392 ? 0.345 -17.180 -4.283 1.00 94.88 392 GLU A N 1
ATOM 3213 C CA . GLU A 1 392 ? -0.069 -16.011 -5.070 1.00 94.88 392 GLU A CA 1
ATOM 3214 C C . GLU A 1 392 ? 1.107 -15.480 -5.921 1.00 94.88 392 GLU A C 1
ATOM 3216 O O . GLU A 1 392 ? 0.926 -15.224 -7.115 1.00 94.88 392 GLU A O 1
ATOM 3221 N N . ILE A 1 393 ? 2.327 -15.397 -5.362 1.00 95.12 393 ILE A N 1
ATOM 3222 C CA . ILE A 1 393 ? 3.537 -14.982 -6.103 1.00 95.12 393 ILE A CA 1
ATOM 3223 C C . ILE A 1 393 ? 3.910 -16.006 -7.173 1.00 95.12 393 ILE A C 1
ATOM 3225 O O . ILE A 1 393 ? 4.129 -15.637 -8.326 1.00 95.12 393 ILE A O 1
ATOM 3229 N N . HIS A 1 394 ? 3.953 -17.292 -6.827 1.00 93.06 394 HIS A N 1
ATOM 3230 C CA . HIS A 1 394 ? 4.271 -18.362 -7.767 1.00 93.06 394 HIS A CA 1
ATOM 3231 C C . HIS A 1 394 ? 3.313 -18.346 -8.963 1.00 93.06 394 HIS A C 1
ATOM 3233 O O . HIS A 1 394 ? 3.739 -18.358 -10.122 1.00 93.06 394 HIS A O 1
ATOM 3239 N N . ARG A 1 395 ? 2.005 -18.238 -8.699 1.00 92.81 395 ARG A N 1
ATOM 3240 C CA . ARG A 1 395 ? 0.981 -18.139 -9.743 1.00 92.81 395 ARG A CA 1
ATOM 3241 C C . ARG A 1 395 ? 1.182 -16.888 -10.607 1.00 92.81 395 ARG A C 1
ATOM 3243 O O . ARG A 1 395 ? 0.911 -16.939 -11.807 1.00 92.81 395 ARG A O 1
ATOM 3250 N N . PHE A 1 396 ? 1.640 -15.779 -10.018 1.00 95.81 396 PHE A N 1
ATOM 3251 C CA . PHE A 1 396 ? 1.810 -14.500 -10.712 1.00 95.81 396 PHE A CA 1
ATOM 3252 C C . PHE A 1 396 ? 2.995 -14.591 -11.671 1.00 95.81 396 PHE A C 1
ATOM 3254 O O . PHE A 1 396 ? 2.843 -14.358 -12.868 1.00 95.81 396 PHE A O 1
ATOM 3261 N N . LEU A 1 397 ? 4.143 -15.058 -11.176 1.00 95.00 397 LEU A N 1
ATOM 3262 C CA . LEU A 1 397 ? 5.348 -15.282 -11.978 1.00 95.00 397 LEU A CA 1
ATOM 3263 C C . LEU A 1 397 ? 5.128 -16.342 -13.066 1.00 95.00 397 LEU A C 1
ATOM 3265 O O . LEU A 1 397 ? 5.643 -16.218 -14.177 1.00 95.00 397 LEU A O 1
ATOM 3269 N N . SER A 1 398 ? 4.278 -17.339 -12.807 1.00 92.00 398 SER A N 1
ATOM 3270 C CA . SER A 1 398 ? 3.900 -18.347 -13.804 1.00 92.00 398 SER A CA 1
ATOM 3271 C C . SER A 1 398 ? 3.236 -17.743 -15.051 1.00 92.00 398 SER A C 1
ATOM 3273 O O . SER A 1 398 ? 3.329 -18.341 -16.119 1.00 92.00 398 SER A O 1
ATOM 3275 N N . ARG A 1 399 ? 2.643 -16.543 -14.979 1.00 92.25 399 ARG A N 1
ATOM 3276 C CA . ARG A 1 399 ? 2.069 -15.840 -16.146 1.00 92.25 399 ARG A CA 1
ATOM 3277 C C . ARG A 1 399 ? 3.084 -15.022 -16.953 1.00 92.25 399 ARG A C 1
ATOM 3279 O O . ARG A 1 399 ? 2.764 -14.610 -18.061 1.00 92.25 399 ARG A O 1
ATOM 3286 N N . LEU A 1 400 ? 4.282 -14.786 -16.421 1.00 94.19 400 LEU A N 1
ATOM 3287 C CA . LEU A 1 400 ? 5.255 -13.849 -16.987 1.00 94.19 400 LEU A CA 1
ATOM 3288 C C . LEU A 1 400 ? 6.446 -14.571 -17.619 1.00 94.19 400 LEU A C 1
ATOM 3290 O O . LEU A 1 400 ? 6.883 -15.609 -17.126 1.00 94.19 400 LEU A O 1
ATOM 3294 N N . ARG A 1 401 ? 7.026 -14.008 -18.679 1.00 93.75 401 ARG A N 1
ATOM 3295 C CA . ARG A 1 401 ? 8.317 -14.460 -19.219 1.00 93.75 401 ARG A CA 1
ATOM 3296 C C . ARG A 1 401 ? 9.423 -13.592 -18.630 1.00 93.75 401 ARG A C 1
ATOM 3298 O O . ARG A 1 401 ? 9.415 -12.387 -18.856 1.00 93.75 401 ARG A O 1
ATOM 3305 N N . ILE A 1 402 ? 10.334 -14.171 -17.846 1.00 94.25 402 ILE A N 1
ATOM 3306 C CA . ILE A 1 402 ? 11.295 -13.414 -17.025 1.00 94.25 402 ILE A CA 1
ATOM 3307 C C . ILE A 1 402 ? 12.707 -13.964 -17.228 1.00 94.25 402 ILE A C 1
ATOM 3309 O O . ILE A 1 402 ? 12.935 -15.149 -17.002 1.00 94.25 402 ILE A O 1
ATOM 3313 N N . LYS A 1 403 ? 13.665 -13.097 -17.578 1.00 91.94 403 LYS A N 1
ATOM 3314 C CA . LYS A 1 403 ? 15.093 -13.458 -17.642 1.00 91.94 403 LYS A CA 1
ATOM 3315 C C . LYS A 1 403 ? 15.745 -13.474 -16.265 1.00 91.94 403 LYS A C 1
ATOM 3317 O O . LYS A 1 403 ? 16.445 -14.420 -15.926 1.00 91.94 403 LYS A O 1
ATOM 3322 N N . ASN A 1 404 ? 15.521 -12.423 -15.473 1.00 90.75 404 ASN A N 1
ATOM 3323 C CA . ASN A 1 404 ? 16.151 -12.266 -14.166 1.00 90.75 404 ASN A CA 1
ATOM 3324 C C . ASN A 1 404 ? 15.124 -11.879 -13.094 1.00 90.75 404 ASN A C 1
ATOM 3326 O O . ASN A 1 404 ? 14.499 -10.820 -13.180 1.00 90.75 404 ASN A O 1
ATOM 3330 N N . LEU A 1 405 ? 14.999 -12.702 -12.055 1.00 92.56 405 LEU A N 1
ATOM 3331 C CA . LEU A 1 405 ? 14.149 -12.448 -10.892 1.00 92.56 405 LEU A CA 1
ATOM 3332 C C . LEU A 1 405 ? 15.007 -12.000 -9.699 1.00 92.56 405 LEU A C 1
ATOM 3334 O O . LEU A 1 405 ? 16.059 -12.585 -9.447 1.00 92.56 405 LEU A O 1
ATOM 3338 N N . HIS A 1 406 ? 14.551 -10.986 -8.959 1.00 90.25 406 HIS A N 1
ATOM 3339 C CA . HIS A 1 406 ? 15.276 -10.377 -7.837 1.00 90.25 406 HIS A CA 1
ATOM 3340 C C . HIS A 1 406 ? 14.347 -10.178 -6.631 1.00 90.25 406 HIS A C 1
ATOM 3342 O O . HIS A 1 406 ? 13.247 -9.649 -6.813 1.00 90.25 406 HIS A O 1
ATOM 3348 N N . PRO A 1 407 ? 14.755 -10.544 -5.402 1.00 90.94 407 PRO A N 1
ATOM 3349 C CA . PRO A 1 407 ? 13.969 -10.251 -4.207 1.00 90.94 407 PRO A CA 1
ATOM 3350 C C . PRO A 1 407 ? 14.043 -8.756 -3.881 1.00 90.94 407 PRO A C 1
ATOM 3352 O O . PRO A 1 407 ? 15.121 -8.154 -3.910 1.00 90.94 407 PRO A O 1
ATOM 3355 N N . TRP A 1 408 ? 12.917 -8.143 -3.520 1.00 86.06 408 TRP A N 1
ATOM 3356 C CA . TRP A 1 408 ? 12.874 -6.719 -3.184 1.00 86.06 408 TRP A CA 1
ATOM 3357 C C . TRP A 1 408 ? 13.681 -6.373 -1.924 1.00 86.06 408 TRP A C 1
ATOM 3359 O O . TRP A 1 408 ? 14.358 -5.341 -1.873 1.00 86.06 408 TRP A O 1
ATOM 3369 N N . SER A 1 409 ? 13.687 -7.245 -0.910 1.00 79.06 409 SER A N 1
ATOM 3370 C CA . SER A 1 409 ? 14.439 -7.019 0.332 1.00 79.06 409 SER A CA 1
ATOM 3371 C C . SER A 1 409 ? 15.968 -7.082 0.178 1.00 79.06 409 SER A C 1
ATOM 3373 O O . SER A 1 409 ? 16.684 -6.674 1.099 1.00 79.06 409 SER A O 1
ATOM 3375 N N . ASN A 1 410 ? 16.473 -7.542 -0.976 1.00 69.25 410 ASN A N 1
ATOM 3376 C CA . ASN A 1 410 ? 17.883 -7.855 -1.237 1.00 69.25 410 ASN A CA 1
ATOM 3377 C C . ASN A 1 410 ? 18.482 -8.878 -0.247 1.00 69.25 410 ASN A C 1
ATOM 3379 O O . ASN A 1 410 ? 19.659 -8.796 0.115 1.00 69.25 410 ASN A O 1
ATOM 3383 N N . ARG A 1 411 ? 17.653 -9.812 0.238 1.00 75.50 411 ARG A N 1
ATOM 3384 C CA . ARG A 1 411 ? 18.091 -10.988 1.002 1.00 75.50 411 ARG A CA 1
ATOM 3385 C C . ARG A 1 411 ? 18.969 -11.888 0.118 1.00 75.50 411 ARG A C 1
ATOM 338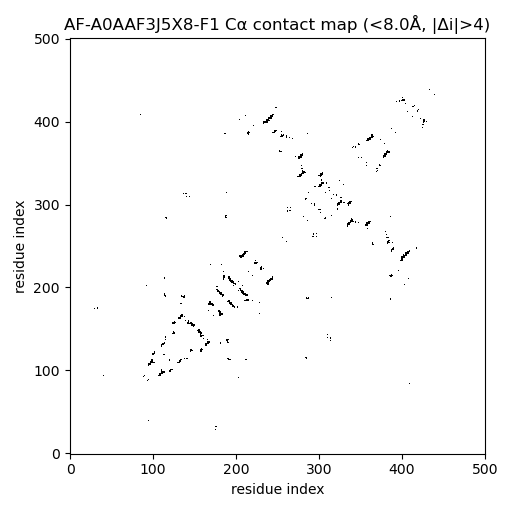7 O O . ARG A 1 411 ? 18.762 -11.955 -1.091 1.00 75.50 411 ARG A O 1
ATOM 3394 N N . ASP A 1 412 ? 19.939 -12.578 0.720 1.00 75.12 412 ASP A N 1
ATOM 3395 C CA . ASP A 1 412 ? 20.659 -13.653 0.029 1.00 75.12 412 ASP A CA 1
ATOM 3396 C C . ASP A 1 412 ? 19.745 -14.878 -0.098 1.00 75.12 412 ASP A C 1
ATOM 3398 O O . ASP A 1 412 ? 19.254 -15.399 0.902 1.00 75.12 412 ASP A O 1
ATOM 3402 N N . VAL A 1 413 ? 19.483 -15.282 -1.337 1.00 80.25 413 VAL A N 1
ATOM 3403 C CA . VAL A 1 413 ? 18.481 -16.292 -1.714 1.00 80.25 413 VAL A CA 1
ATOM 3404 C C . VAL A 1 413 ? 19.101 -17.492 -2.432 1.00 80.25 413 VAL A C 1
ATOM 3406 O O . VAL A 1 413 ? 18.380 -18.328 -2.968 1.00 80.25 413 VAL A O 1
ATOM 3409 N N . LYS A 1 414 ? 20.438 -17.580 -2.479 1.00 74.62 414 LYS A N 1
ATOM 3410 C CA . LYS A 1 414 ? 21.154 -18.604 -3.262 1.00 74.62 414 LYS A CA 1
ATOM 3411 C C . LYS A 1 414 ? 20.782 -20.036 -2.880 1.00 74.62 414 LYS A C 1
ATOM 3413 O O . LYS A 1 414 ? 20.623 -20.876 -3.762 1.00 74.62 414 LYS A O 1
ATOM 3418 N N . ASP A 1 415 ? 20.610 -20.283 -1.587 1.00 77.44 415 ASP A N 1
ATOM 3419 C CA . ASP A 1 415 ? 20.357 -21.621 -1.051 1.00 77.44 415 ASP A CA 1
ATOM 3420 C C . ASP A 1 415 ? 18.889 -21.850 -0.664 1.00 77.44 415 ASP A C 1
ATOM 3422 O O . ASP A 1 415 ? 18.561 -22.892 -0.105 1.00 77.44 415 ASP A O 1
ATOM 3426 N N . ASP A 1 416 ? 17.992 -20.911 -0.974 1.00 85.19 416 ASP A N 1
ATOM 3427 C CA . ASP A 1 416 ? 16.587 -21.007 -0.579 1.00 85.19 416 ASP A CA 1
ATOM 3428 C C . ASP A 1 416 ? 15.760 -21.840 -1.577 1.00 85.19 416 ASP A C 1
ATOM 3430 O O . ASP A 1 416 ? 15.676 -21.521 -2.765 1.00 85.19 416 ASP A O 1
ATOM 3434 N N . GLU A 1 417 ? 15.131 -22.914 -1.094 1.00 85.81 417 GLU A N 1
ATOM 3435 C CA . GLU A 1 417 ? 14.352 -23.838 -1.929 1.00 85.81 417 GLU A CA 1
ATOM 3436 C C . GLU A 1 417 ? 13.105 -23.194 -2.544 1.00 85.81 417 GLU A C 1
ATOM 3438 O O . GLU A 1 417 ? 12.799 -23.423 -3.715 1.00 85.81 417 GLU A O 1
ATOM 3443 N N . ARG A 1 418 ? 12.410 -22.320 -1.809 1.00 86.88 418 ARG A N 1
ATOM 3444 C CA . ARG A 1 418 ? 11.244 -21.605 -2.345 1.00 86.88 418 ARG A CA 1
ATOM 3445 C C . ARG A 1 418 ? 11.665 -20.667 -3.460 1.00 86.88 418 ARG A C 1
ATOM 3447 O O . ARG A 1 418 ? 10.997 -20.599 -4.491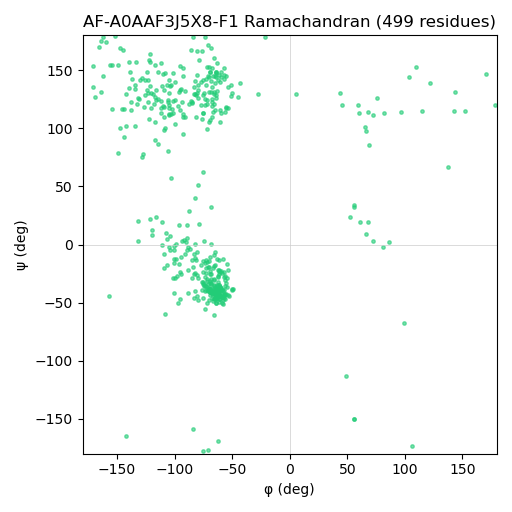 1.00 86.88 418 ARG A O 1
ATOM 3454 N N . TRP A 1 419 ? 12.797 -19.986 -3.296 1.00 90.75 419 TRP A N 1
ATOM 3455 C CA . TRP A 1 419 ? 13.356 -19.155 -4.356 1.00 90.75 419 TRP A CA 1
ATOM 3456 C C . TRP A 1 419 ? 13.711 -19.972 -5.605 1.00 90.75 419 TRP A C 1
ATOM 3458 O O . TRP A 1 419 ? 13.382 -19.559 -6.719 1.00 90.75 419 TRP A O 1
ATOM 3468 N N . LYS A 1 420 ? 14.308 -21.160 -5.441 1.00 88.94 420 LYS A N 1
ATOM 3469 C CA . LYS A 1 420 ? 14.583 -22.083 -6.557 1.00 88.94 420 LYS A CA 1
ATOM 3470 C C . LYS A 1 420 ? 13.302 -22.497 -7.289 1.00 88.94 420 LYS A C 1
ATOM 3472 O O . LYS A 1 420 ? 13.297 -22.486 -8.519 1.00 88.94 420 LYS A O 1
ATOM 3477 N N . ILE A 1 421 ? 12.212 -22.779 -6.569 1.00 89.38 421 ILE A N 1
ATOM 3478 C CA . ILE A 1 421 ? 10.898 -23.075 -7.170 1.00 89.38 421 ILE A CA 1
ATOM 3479 C C . ILE A 1 421 ? 10.396 -21.887 -8.007 1.00 89.38 421 ILE A C 1
ATOM 3481 O O . ILE A 1 421 ? 9.955 -22.070 -9.143 1.00 89.38 421 ILE A O 1
ATOM 3485 N N . LEU A 1 422 ? 10.507 -20.652 -7.501 1.00 91.12 422 LEU A N 1
ATOM 3486 C CA . LEU A 1 422 ? 10.118 -19.464 -8.273 1.00 91.12 422 LEU A CA 1
ATOM 3487 C C . LEU A 1 422 ? 10.968 -19.294 -9.541 1.00 91.12 422 LEU A C 1
ATOM 3489 O O . LEU A 1 422 ? 10.431 -18.961 -10.597 1.00 91.12 422 LEU A O 1
ATOM 3493 N N . LEU A 1 423 ? 12.279 -19.552 -9.469 1.00 88.31 423 LEU A N 1
ATOM 3494 C CA . LEU A 1 423 ? 13.162 -19.513 -10.640 1.00 88.31 423 LEU A CA 1
ATOM 3495 C C . LEU A 1 423 ? 12.774 -20.565 -11.688 1.00 88.31 423 LEU A C 1
ATOM 3497 O O . LEU A 1 423 ? 12.768 -20.262 -12.881 1.00 88.31 423 LEU A O 1
ATOM 3501 N N . GLN A 1 424 ? 12.393 -21.772 -11.261 1.00 85.12 424 GLN A N 1
ATOM 3502 C CA . GLN A 1 424 ? 11.889 -22.811 -12.163 1.00 85.12 424 GLN A CA 1
ATOM 3503 C C . GLN A 1 424 ? 10.594 -22.373 -12.860 1.00 85.12 424 GLN A C 1
ATOM 3505 O O . GLN A 1 424 ? 10.485 -22.514 -14.077 1.00 85.12 424 GLN A O 1
ATOM 3510 N N . ALA A 1 425 ? 9.651 -21.764 -12.134 1.00 82.75 425 ALA A N 1
ATOM 3511 C CA . ALA A 1 425 ? 8.405 -21.238 -12.705 1.00 82.75 425 ALA A CA 1
ATOM 3512 C C . ALA A 1 425 ? 8.630 -20.119 -13.748 1.00 82.75 425 ALA A C 1
ATOM 3514 O O . ALA A 1 425 ? 7.826 -19.937 -14.672 1.00 82.75 425 ALA A O 1
ATOM 3515 N N . CYS A 1 426 ? 9.732 -19.373 -13.621 1.00 83.94 426 CYS A N 1
ATOM 3516 C CA . CYS A 1 426 ? 10.170 -18.383 -14.607 1.00 83.94 426 CYS A CA 1
ATOM 3517 C C . CYS A 1 426 ? 10.810 -19.020 -15.853 1.00 83.94 426 CYS A C 1
ATOM 3519 O O . CYS A 1 426 ? 10.660 -18.472 -16.942 1.00 83.94 426 CYS A O 1
ATOM 3521 N N . ALA A 1 427 ? 11.495 -20.160 -15.704 1.00 72.12 427 ALA A N 1
ATOM 3522 C CA . ALA A 1 427 ? 12.269 -20.819 -16.762 1.00 72.12 427 ALA A CA 1
ATOM 3523 C C . ALA A 1 427 ? 11.440 -21.694 -17.723 1.00 72.12 427 ALA A C 1
ATOM 3525 O O . ALA A 1 427 ? 11.953 -22.116 -18.759 1.00 72.12 427 ALA A O 1
ATOM 3526 N N . VAL A 1 428 ? 10.174 -21.985 -17.401 1.00 68.50 428 VAL A N 1
ATOM 3527 C CA . VAL A 1 428 ? 9.279 -22.747 -18.288 1.00 68.50 428 VAL A CA 1
ATOM 3528 C C . VAL A 1 428 ? 9.028 -21.960 -19.578 1.00 68.50 428 VAL A C 1
ATOM 3530 O O . VAL A 1 428 ? 8.575 -20.815 -19.528 1.00 68.50 428 VAL A O 1
ATOM 3533 N N . ASP A 1 429 ? 9.276 -22.586 -20.733 1.00 61.47 429 ASP A N 1
ATOM 3534 C CA . ASP A 1 429 ? 8.960 -22.002 -22.037 1.00 61.47 429 ASP A CA 1
ATOM 3535 C C . ASP A 1 429 ? 7.438 -21.899 -22.221 1.00 61.47 429 ASP A C 1
ATOM 3537 O O . ASP A 1 429 ? 6.720 -22.890 -22.367 1.00 61.47 429 ASP A O 1
ATOM 3541 N N . LYS A 1 430 ? 6.943 -20.662 -22.192 1.00 66.31 430 LYS A N 1
ATOM 3542 C CA . LYS A 1 430 ? 5.516 -20.327 -22.286 1.00 66.31 430 LYS A CA 1
ATOM 3543 C C . LYS A 1 430 ? 5.054 -20.119 -23.733 1.00 66.31 430 LYS A C 1
ATOM 3545 O O . LYS A 1 430 ? 3.887 -19.817 -23.953 1.00 66.31 430 LYS A O 1
ATOM 3550 N N . SER A 1 431 ? 5.936 -20.293 -24.724 1.00 55.00 431 SER A N 1
ATOM 3551 C CA . SER A 1 431 ? 5.620 -20.099 -26.148 1.00 55.00 431 SER A CA 1
ATOM 3552 C C . SER A 1 431 ? 4.787 -21.228 -26.777 1.00 55.00 431 SER A C 1
ATOM 3554 O O . SER A 1 431 ? 4.219 -21.040 -27.850 1.00 55.00 431 SER A O 1
ATOM 3556 N N . THR A 1 432 ? 4.665 -22.384 -26.111 1.00 42.03 432 THR A N 1
ATOM 3557 C CA . THR A 1 432 ? 4.056 -23.608 -26.673 1.00 42.03 432 THR A CA 1
ATOM 3558 C C . THR A 1 432 ? 2.712 -24.014 -26.058 1.00 42.03 432 THR A C 1
ATOM 3560 O O . THR A 1 432 ? 2.120 -25.003 -26.487 1.00 42.03 432 THR A O 1
ATOM 3563 N N . THR A 1 433 ? 2.181 -23.285 -25.073 1.00 44.72 433 THR A N 1
ATOM 3564 C CA . THR A 1 433 ? 1.047 -23.763 -24.261 1.00 44.72 433 THR A CA 1
ATOM 3565 C C . THR A 1 433 ? -0.198 -22.893 -24.414 1.00 44.72 433 THR A C 1
ATOM 3567 O O . THR A 1 433 ? -0.444 -21.953 -23.666 1.00 44.72 433 THR A O 1
ATOM 3570 N N . SER A 1 434 ? -1.042 -23.249 -25.390 1.00 39.62 434 SER A N 1
ATOM 3571 C CA . SER A 1 434 ? -2.295 -22.545 -25.708 1.00 39.62 434 SER A CA 1
ATOM 3572 C C . SER A 1 434 ? -3.479 -22.868 -24.777 1.00 39.62 434 SER A C 1
ATOM 3574 O O . SER A 1 434 ? -4.626 -22.616 -25.141 1.00 39.62 434 SER A O 1
ATOM 3576 N N . SER A 1 435 ? -3.260 -23.429 -23.586 1.00 41.25 435 SER A N 1
ATOM 3577 C CA . SER A 1 435 ? -4.335 -23.595 -22.600 1.00 41.25 435 SER A CA 1
ATOM 3578 C C . SER A 1 435 ? -3.817 -23.346 -21.188 1.00 41.25 435 SER A C 1
ATOM 3580 O O . SER A 1 435 ? -3.184 -24.200 -20.564 1.00 41.25 435 SER A O 1
ATOM 3582 N N . THR A 1 436 ? -4.122 -22.162 -20.676 1.00 47.78 436 THR A N 1
ATOM 3583 C CA . THR A 1 436 ? -3.745 -21.670 -19.349 1.00 47.78 436 THR A CA 1
ATOM 3584 C C . THR A 1 436 ? -4.308 -22.500 -18.189 1.00 47.78 436 THR A C 1
ATOM 3586 O O . THR A 1 436 ? -3.808 -22.360 -17.083 1.00 47.78 436 THR A O 1
ATOM 3589 N N . ASN A 1 437 ? -5.279 -23.398 -18.399 1.00 42.97 437 ASN A N 1
ATOM 3590 C CA . ASN A 1 437 ? -5.855 -24.220 -17.322 1.00 42.97 437 ASN A CA 1
ATOM 3591 C C . ASN A 1 437 ? -5.101 -25.539 -17.075 1.00 42.97 437 ASN A C 1
ATOM 3593 O O . ASN A 1 437 ? -4.836 -25.875 -15.925 1.00 42.97 437 ASN A O 1
ATOM 3597 N N . ALA A 1 438 ? -4.674 -26.245 -18.127 1.00 41.38 438 ALA A N 1
ATOM 3598 C CA . ALA A 1 438 ? -3.990 -27.537 -17.983 1.00 41.38 438 ALA A CA 1
ATOM 3599 C C . ALA A 1 438 ? -2.597 -27.396 -17.341 1.00 41.38 438 ALA A C 1
ATOM 3601 O O . ALA A 1 438 ? -2.172 -28.234 -16.552 1.00 41.38 438 ALA A O 1
ATOM 3602 N N . LEU A 1 439 ? -1.899 -26.294 -17.629 1.00 45.09 439 LEU A N 1
ATOM 3603 C CA . LEU A 1 439 ? -0.585 -26.018 -17.047 1.00 45.09 439 LEU A CA 1
ATOM 3604 C C . LEU A 1 439 ? -0.675 -25.654 -15.558 1.00 45.09 439 LEU A C 1
ATOM 3606 O O . LEU A 1 439 ? 0.226 -25.981 -14.791 1.00 45.09 439 LEU A O 1
ATOM 3610 N N . HIS A 1 440 ? -1.774 -25.014 -15.138 1.00 46.28 440 HIS A N 1
ATOM 3611 C CA . HIS A 1 440 ? -2.037 -24.721 -13.724 1.00 46.28 440 HIS A CA 1
ATOM 3612 C C . HIS A 1 440 ? -2.337 -25.997 -12.938 1.00 46.28 440 HIS A C 1
ATOM 3614 O O . HIS A 1 440 ? -1.840 -26.123 -11.825 1.00 46.28 440 HIS A O 1
ATOM 3620 N N . GLU A 1 441 ? -3.074 -26.957 -13.506 1.00 45.28 441 GLU A N 1
ATOM 3621 C CA . GLU A 1 441 ? -3.302 -28.261 -12.865 1.00 45.28 441 GLU A CA 1
ATOM 3622 C C . GLU A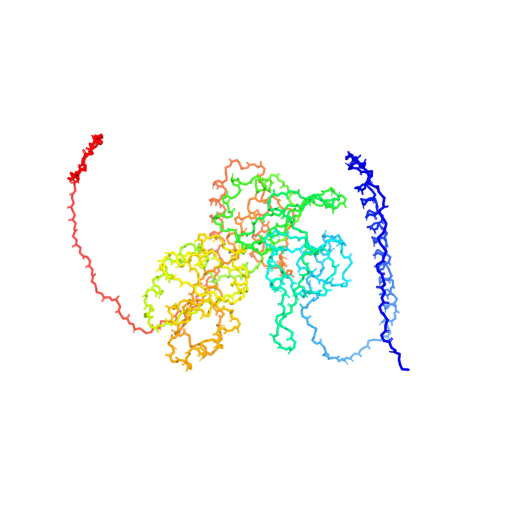 1 441 ? -2.013 -29.075 -12.743 1.00 45.28 441 GLU A C 1
ATOM 3624 O O . GLU A 1 441 ? -1.710 -29.557 -11.656 1.00 45.28 441 GLU A O 1
ATOM 3629 N N . VAL A 1 442 ? -1.209 -29.158 -13.807 1.00 45.03 442 VAL A N 1
ATOM 3630 C CA . VAL A 1 442 ? 0.057 -29.911 -13.786 1.00 45.03 442 VAL A CA 1
ATOM 3631 C C . VAL A 1 442 ? 1.070 -29.287 -12.821 1.00 45.03 442 VAL A C 1
ATOM 3633 O O . VAL A 1 442 ? 1.709 -29.999 -12.052 1.00 45.03 442 VAL A O 1
ATOM 3636 N N . LEU A 1 443 ? 1.199 -27.957 -12.791 1.00 44.91 443 LEU A N 1
ATOM 3637 C CA . LEU A 1 443 ? 2.109 -27.293 -11.851 1.00 44.91 443 LEU A CA 1
ATOM 3638 C C . LEU A 1 443 ? 1.595 -27.330 -10.405 1.00 44.91 443 LEU A C 1
ATOM 3640 O O . LEU A 1 443 ? 2.400 -27.485 -9.491 1.00 44.91 443 LEU A O 1
ATOM 3644 N N . ALA A 1 444 ? 0.281 -27.226 -10.175 1.00 46.75 444 ALA A N 1
ATOM 3645 C CA . ALA A 1 444 ? -0.298 -27.385 -8.839 1.00 46.75 444 ALA A CA 1
ATOM 3646 C C . ALA A 1 444 ? -0.130 -28.817 -8.311 1.00 46.75 444 ALA A C 1
ATOM 3648 O O . ALA A 1 444 ? 0.096 -29.000 -7.116 1.00 46.75 444 ALA A O 1
ATOM 3649 N N . GLN A 1 445 ? -0.203 -29.816 -9.194 1.00 45.34 445 GLN A N 1
ATOM 3650 C CA . GLN A 1 445 ? 0.086 -31.213 -8.883 1.00 45.34 445 GLN A CA 1
ATOM 3651 C C . GLN A 1 445 ? 1.562 -31.387 -8.487 1.00 45.34 445 GLN A C 1
ATOM 3653 O O . GLN A 1 445 ? 1.846 -31.868 -7.394 1.00 45.34 445 GLN A O 1
ATOM 3658 N N . ASN A 1 446 ? 2.493 -30.871 -9.297 1.00 43.69 446 ASN A N 1
ATOM 3659 C CA . ASN A 1 446 ? 3.932 -30.949 -9.019 1.00 43.69 446 ASN A CA 1
ATOM 3660 C C . ASN A 1 446 ? 4.332 -30.204 -7.732 1.00 43.69 446 ASN A C 1
ATOM 3662 O O . ASN A 1 446 ? 5.230 -30.641 -7.012 1.00 43.69 446 ASN A O 1
ATOM 3666 N N . LEU A 1 447 ? 3.669 -29.083 -7.417 1.00 45.00 447 LEU A N 1
ATOM 3667 C CA . LEU A 1 447 ? 3.901 -28.335 -6.179 1.00 45.00 447 LEU A CA 1
ATOM 3668 C C . LEU A 1 447 ? 3.407 -29.116 -4.952 1.00 45.00 447 LEU A C 1
ATOM 3670 O O . LEU A 1 447 ? 4.103 -29.147 -3.942 1.00 45.00 447 LEU A O 1
ATOM 3674 N N . ARG A 1 448 ? 2.244 -29.779 -5.041 1.00 51.94 448 ARG A N 1
ATOM 3675 C CA . ARG A 1 448 ? 1.740 -30.665 -3.974 1.00 51.94 448 ARG A CA 1
ATOM 3676 C C . ARG A 1 448 ? 2.694 -31.826 -3.724 1.00 51.94 448 ARG A C 1
ATOM 3678 O O . ARG A 1 448 ? 3.070 -32.052 -2.582 1.00 51.94 448 ARG A O 1
ATOM 3685 N N . GLU A 1 449 ? 3.153 -32.478 -4.786 1.00 48.78 449 GLU A N 1
ATOM 3686 C CA . GLU A 1 449 ? 4.102 -33.594 -4.699 1.00 48.78 449 GLU A CA 1
ATOM 3687 C C . GLU A 1 449 ? 5.457 -33.155 -4.115 1.00 48.78 449 GLU A C 1
ATOM 3689 O O . GLU A 1 449 ? 6.064 -33.881 -3.330 1.00 48.78 449 GLU A O 1
ATOM 3694 N N . SER A 1 450 ? 5.909 -31.936 -4.428 1.00 43.06 450 SER A N 1
ATOM 3695 C CA . SER A 1 450 ? 7.162 -31.381 -3.893 1.00 43.06 450 SER A CA 1
ATOM 3696 C C . SER A 1 450 ? 7.048 -30.951 -2.425 1.00 43.06 450 SER A C 1
ATOM 3698 O O . SER A 1 450 ? 8.010 -31.085 -1.672 1.00 43.06 450 SER A O 1
ATOM 3700 N N . LEU A 1 451 ? 5.880 -30.456 -2.001 1.00 42.06 451 LEU A N 1
ATOM 3701 C CA . LEU A 1 451 ? 5.604 -30.087 -0.608 1.00 42.06 451 LEU A CA 1
ATOM 3702 C C . LEU A 1 451 ? 5.369 -31.318 0.284 1.00 42.06 451 LEU A C 1
ATOM 3704 O O . LEU A 1 451 ? 5.756 -31.301 1.450 1.00 42.06 451 LEU A O 1
ATOM 3708 N N . GLU A 1 452 ? 4.792 -32.395 -0.255 1.00 47.78 452 GLU A N 1
ATOM 3709 C CA . GLU A 1 452 ? 4.618 -33.683 0.440 1.00 47.78 452 GLU A CA 1
ATOM 3710 C C . GLU A 1 452 ? 5.936 -34.460 0.611 1.00 47.78 452 GLU A C 1
ATOM 3712 O O . GLU A 1 452 ? 6.041 -35.310 1.495 1.00 47.78 452 GLU A O 1
ATOM 3717 N N . ALA A 1 453 ? 6.961 -34.154 -0.191 1.00 40.44 453 ALA A N 1
ATOM 3718 C CA . ALA A 1 453 ? 8.287 -34.770 -0.107 1.00 40.44 453 ALA A CA 1
ATOM 3719 C C . ALA A 1 453 ? 9.193 -34.174 0.993 1.00 40.44 453 ALA A C 1
ATOM 3721 O O . ALA A 1 453 ? 10.286 -34.693 1.237 1.00 40.44 453 ALA A O 1
ATOM 3722 N N . LEU A 1 454 ? 8.766 -33.098 1.666 1.00 34.75 454 LEU A N 1
ATOM 3723 C CA . LEU A 1 454 ? 9.498 -32.517 2.791 1.00 34.75 454 LEU A CA 1
ATOM 3724 C C . LEU A 1 454 ? 9.213 -33.318 4.079 1.00 34.75 454 LEU A C 1
ATOM 3726 O O . LEU A 1 454 ? 8.050 -33.569 4.401 1.00 34.75 454 LEU A O 1
ATOM 3730 N N . PRO A 1 455 ? 10.241 -33.732 4.845 1.00 32.94 455 PRO A N 1
ATOM 3731 C CA . PRO A 1 455 ? 10.039 -34.514 6.058 1.00 32.94 455 PRO A CA 1
ATOM 3732 C C . PRO A 1 455 ? 9.292 -33.686 7.110 1.00 32.94 455 PRO A C 1
ATOM 3734 O O . PRO A 1 455 ? 9.794 -32.683 7.613 1.00 32.94 455 PRO A O 1
ATOM 3737 N N . ILE A 1 456 ? 8.083 -34.129 7.456 1.00 34.94 456 ILE A N 1
ATOM 3738 C CA . ILE A 1 456 ? 7.299 -33.572 8.557 1.00 34.94 456 ILE A CA 1
ATOM 3739 C C . ILE A 1 456 ? 7.971 -33.997 9.868 1.00 34.94 456 ILE A C 1
ATOM 3741 O O . ILE A 1 456 ? 7.754 -35.108 10.353 1.00 34.94 456 ILE A O 1
ATOM 3745 N N . GLU A 1 457 ? 8.767 -33.118 10.477 1.00 34.22 457 GLU A N 1
ATOM 3746 C CA . GLU A 1 457 ? 9.028 -33.233 11.912 1.00 34.22 457 GLU A CA 1
ATOM 3747 C C . GLU A 1 457 ? 7.733 -32.886 12.654 1.00 34.22 457 GLU A C 1
ATOM 3749 O O . GLU A 1 457 ? 7.277 -31.743 12.698 1.00 34.22 457 GLU A O 1
ATOM 3754 N N . THR A 1 458 ? 7.094 -33.914 13.207 1.00 28.59 458 THR A N 1
ATOM 3755 C CA . THR A 1 458 ? 5.898 -33.791 14.038 1.00 28.59 458 THR A CA 1
ATOM 3756 C C . THR A 1 458 ? 6.202 -32.950 15.278 1.00 28.59 458 THR A C 1
ATOM 3758 O O . THR A 1 458 ? 6.840 -33.422 16.219 1.00 28.59 458 THR A O 1
ATOM 3761 N N . ILE A 1 459 ? 5.719 -31.709 15.299 1.00 28.69 459 ILE A N 1
ATOM 3762 C CA . ILE A 1 459 ? 5.687 -30.868 16.500 1.00 28.69 459 ILE A CA 1
ATOM 3763 C C . ILE A 1 459 ? 4.564 -31.396 17.417 1.00 28.69 459 ILE A C 1
ATOM 3765 O O . ILE A 1 459 ? 3.439 -31.567 16.938 1.00 28.69 459 ILE A O 1
ATOM 3769 N N . PRO A 1 460 ? 4.802 -31.644 18.721 1.00 26.17 460 PRO A N 1
ATOM 3770 C CA . PRO A 1 460 ? 3.759 -32.118 19.624 1.00 26.17 460 PRO A CA 1
ATOM 3771 C C . PRO A 1 460 ? 2.705 -31.026 19.834 1.00 26.17 460 PRO A C 1
ATOM 3773 O O . PRO A 1 460 ? 3.013 -29.920 20.282 1.00 26.17 460 PRO A O 1
ATOM 3776 N N . PHE A 1 461 ? 1.451 -31.345 19.525 1.00 27.98 461 PHE A N 1
ATOM 3777 C CA . PHE A 1 461 ? 0.305 -30.496 19.822 1.00 27.98 461 PHE A CA 1
ATOM 3778 C C . PHE A 1 461 ? -0.007 -30.602 21.322 1.00 27.98 461 PHE A C 1
ATOM 3780 O O . PHE A 1 461 ? -0.378 -31.665 21.813 1.00 27.98 461 PHE A O 1
ATOM 3787 N N . LEU A 1 462 ? 0.178 -29.507 22.062 1.00 27.69 462 LEU A N 1
ATOM 3788 C CA . LEU A 1 462 ? -0.336 -29.362 23.423 1.00 27.69 462 LEU A CA 1
ATOM 3789 C C . LEU A 1 462 ? -1.863 -29.246 23.347 1.00 27.69 462 LEU A C 1
ATOM 3791 O O . LEU A 1 462 ? -2.395 -28.210 22.946 1.00 27.69 462 LEU A O 1
ATOM 3795 N N . GLU A 1 463 ? -2.556 -30.319 23.726 1.00 29.05 463 GLU A N 1
ATOM 3796 C CA . GLU A 1 463 ? -3.968 -30.279 24.094 1.00 29.05 463 GLU A CA 1
ATOM 3797 C C . GLU A 1 463 ? -4.132 -29.323 25.282 1.00 29.05 463 GLU A C 1
ATOM 3799 O O . GLU A 1 463 ? -3.625 -29.566 26.376 1.00 29.05 463 GLU A O 1
ATOM 3804 N N . ALA A 1 464 ? -4.808 -28.198 25.052 1.00 29.73 464 ALA A N 1
ATOM 3805 C CA . ALA A 1 464 ? -5.311 -27.360 26.126 1.00 29.73 464 ALA A CA 1
ATOM 3806 C C . ALA A 1 464 ? -6.668 -27.913 26.571 1.00 29.73 464 ALA A C 1
ATOM 3808 O O . ALA A 1 464 ? -7.598 -28.041 25.771 1.00 29.73 464 ALA A O 1
ATOM 3809 N N . ASP A 1 465 ? -6.741 -28.235 27.856 1.00 30.72 465 ASP A N 1
ATOM 3810 C CA . ASP A 1 465 ? -7.901 -28.744 28.570 1.00 30.72 465 ASP A CA 1
ATOM 3811 C C . ASP A 1 465 ? -9.212 -27.991 28.268 1.00 30.72 465 ASP A C 1
ATOM 3813 O O . ASP A 1 465 ? -9.341 -26.784 28.468 1.00 30.72 465 ASP A O 1
ATOM 3817 N N . GLY A 1 466 ? -10.226 -28.769 27.879 1.00 29.94 466 GLY A N 1
ATOM 3818 C CA . GLY A 1 466 ? -11.528 -28.769 28.546 1.00 29.94 466 GLY A CA 1
ATOM 3819 C C . GLY A 1 466 ? -12.421 -27.531 28.431 1.00 29.94 466 GLY A C 1
ATOM 3820 O O . GLY A 1 466 ? -12.562 -26.779 29.388 1.00 29.94 466 GLY A O 1
ATOM 3821 N N . LEU A 1 467 ? -13.211 -27.455 27.357 1.00 27.78 467 LEU A N 1
ATOM 3822 C CA . LEU A 1 467 ? -14.622 -27.047 27.440 1.00 27.78 467 LEU A CA 1
ATOM 3823 C C . LEU A 1 467 ? -15.414 -27.790 26.356 1.00 27.78 467 LEU A C 1
ATOM 3825 O O . LEU A 1 467 ? -15.357 -27.484 25.168 1.00 27.78 467 LEU A O 1
ATOM 3829 N N . ALA A 1 468 ? -16.099 -28.843 26.798 1.00 28.23 468 ALA A N 1
ATOM 3830 C CA . ALA A 1 468 ? -16.801 -29.808 25.971 1.00 28.23 468 ALA A CA 1
ATOM 3831 C C . ALA A 1 468 ? -17.998 -29.193 25.225 1.00 28.23 468 ALA A C 1
ATOM 3833 O O . ALA A 1 468 ? -18.970 -28.757 25.839 1.00 28.23 468 ALA A O 1
ATOM 3834 N N . LEU A 1 469 ? -17.970 -29.272 23.896 1.00 29.17 469 LEU A N 1
ATOM 3835 C CA . LEU A 1 469 ? -19.155 -29.237 23.040 1.00 29.17 469 LEU A CA 1
ATOM 3836 C C . LEU A 1 469 ? -19.274 -30.606 22.367 1.00 29.17 469 LEU A C 1
ATOM 3838 O O . LEU A 1 469 ? -18.759 -30.825 21.280 1.00 29.17 469 LEU A O 1
ATOM 3842 N N . ASN A 1 470 ? -19.923 -31.546 23.054 1.00 29.83 470 ASN A N 1
ATOM 3843 C CA . ASN A 1 470 ? -20.362 -32.811 22.471 1.00 29.83 470 ASN A CA 1
ATOM 3844 C C . ASN A 1 470 ? -21.703 -33.218 23.087 1.00 29.83 470 ASN A C 1
ATOM 3846 O O . ASN A 1 470 ? -21.767 -33.441 24.298 1.00 29.83 470 ASN A O 1
ATOM 3850 N N . ARG A 1 471 ? -22.735 -33.283 22.228 1.00 31.86 471 ARG A N 1
ATOM 3851 C CA . ARG A 1 471 ? -24.085 -33.901 22.321 1.00 31.86 471 ARG A CA 1
ATOM 3852 C C . ARG A 1 471 ? -24.987 -33.067 21.385 1.00 31.86 471 ARG A C 1
ATOM 3854 O O . ARG A 1 471 ? -25.141 -31.882 21.631 1.00 31.86 471 ARG A O 1
ATOM 3861 N N . LEU A 1 472 ? -25.559 -33.547 20.279 1.00 30.14 472 LEU A N 1
ATOM 3862 C CA . LEU A 1 472 ? -26.160 -34.848 19.966 1.00 30.14 472 LEU A CA 1
ATOM 3863 C C . LEU A 1 472 ? -26.151 -35.125 18.445 1.00 30.14 472 LEU A C 1
ATOM 3865 O O . LEU A 1 472 ? -26.147 -34.204 17.634 1.00 30.14 472 LEU A O 1
ATOM 3869 N N . ALA A 1 473 ? -26.166 -36.415 18.113 1.00 31.53 473 ALA A N 1
ATOM 3870 C CA . ALA A 1 473 ? -26.184 -37.033 16.786 1.00 31.53 473 ALA A CA 1
ATOM 3871 C C . ALA A 1 473 ? -27.570 -36.977 16.071 1.00 31.53 473 ALA A C 1
ATOM 3873 O O . ALA A 1 473 ? -28.572 -36.705 16.737 1.00 31.53 473 ALA A O 1
ATOM 3874 N N . PRO A 1 474 ? -27.639 -37.267 14.746 1.00 41.38 474 PRO A N 1
ATOM 3875 C CA . PRO A 1 474 ? -28.870 -37.446 13.938 1.00 41.38 474 PRO A CA 1
ATOM 3876 C C . PRO A 1 474 ? -29.394 -38.913 14.086 1.00 41.38 474 PRO A C 1
ATOM 3878 O O . PRO A 1 474 ? -28.722 -39.649 14.816 1.00 41.38 474 PRO A O 1
ATOM 3881 N N . PRO A 1 475 ? -30.529 -39.409 13.501 1.00 46.62 475 PRO A N 1
ATOM 3882 C CA . PRO A 1 475 ? -30.905 -39.354 12.064 1.00 46.62 475 PRO A CA 1
ATOM 3883 C C . PRO A 1 475 ? -32.426 -39.342 11.740 1.00 46.62 475 PRO A C 1
ATOM 3885 O O . PRO A 1 475 ? -33.255 -39.420 12.640 1.00 46.62 475 PRO A O 1
ATOM 3888 N N . LEU A 1 476 ? -32.788 -39.280 10.446 1.00 31.41 476 LEU A N 1
ATOM 3889 C CA . LEU A 1 476 ? -33.800 -40.158 9.819 1.00 31.41 476 LEU A CA 1
ATOM 3890 C C . LEU A 1 476 ? -33.828 -39.995 8.284 1.00 31.41 476 LEU A C 1
ATOM 3892 O O . LEU A 1 476 ? -33.784 -38.887 7.755 1.00 31.41 476 LEU A O 1
ATOM 3896 N N . ASP A 1 477 ? -33.881 -41.147 7.618 1.00 31.17 477 ASP A N 1
ATOM 3897 C CA . ASP A 1 477 ? -33.801 -41.403 6.178 1.00 31.17 477 ASP A CA 1
ATOM 3898 C C . ASP A 1 477 ? -35.141 -41.289 5.419 1.00 31.17 477 ASP A C 1
ATOM 3900 O O . ASP A 1 477 ? -36.221 -41.395 5.997 1.00 31.17 477 ASP A O 1
ATOM 3904 N N . ALA A 1 478 ? -34.981 -41.268 4.087 1.00 29.52 478 ALA A N 1
ATOM 3905 C CA . ALA A 1 478 ? -35.790 -41.930 3.050 1.00 29.52 478 ALA A CA 1
ATOM 3906 C C . ALA A 1 478 ? -36.917 -41.167 2.307 1.00 29.52 478 ALA A C 1
ATOM 3908 O O . ALA A 1 478 ? -38.012 -40.940 2.807 1.00 29.52 478 ALA A O 1
ATOM 3909 N N . ALA A 1 479 ? -36.640 -40.998 1.003 1.00 29.59 479 ALA A N 1
ATOM 3910 C CA . ALA A 1 479 ? -37.431 -41.485 -0.142 1.00 29.59 479 ALA A CA 1
ATOM 3911 C C . ALA A 1 479 ? -38.115 -40.466 -1.090 1.00 29.59 479 ALA A C 1
ATOM 3913 O O . ALA A 1 479 ? -39.107 -39.818 -0.783 1.00 29.59 479 ALA A O 1
ATOM 3914 N N . SER A 1 480 ? -37.608 -40.514 -2.331 1.00 29.81 480 SER A N 1
ATOM 3915 C CA . SER A 1 480 ? -38.323 -40.628 -3.617 1.00 29.81 480 SER A CA 1
ATOM 3916 C C . SER A 1 480 ? -39.126 -39.460 -4.222 1.00 29.81 480 SER A C 1
ATOM 3918 O O . SER A 1 480 ? -40.286 -39.225 -3.907 1.00 29.81 480 SER A O 1
ATOM 3920 N N . THR A 1 481 ? -38.543 -38.979 -5.328 1.00 30.00 481 THR A N 1
ATOM 3921 C CA . THR A 1 481 ? -39.089 -38.783 -6.695 1.00 30.00 481 THR A CA 1
ATOM 3922 C C . THR A 1 481 ? -39.486 -37.392 -7.227 1.00 30.00 481 THR A C 1
ATOM 3924 O O . THR A 1 481 ? -39.965 -36.556 -6.466 1.00 30.00 481 THR A O 1
ATOM 3927 N N . PRO A 1 482 ? -39.261 -37.142 -8.548 1.00 54.53 482 PRO A N 1
ATOM 3928 C CA . PRO A 1 482 ? -39.164 -35.802 -9.152 1.00 54.53 482 PRO A CA 1
ATOM 3929 C C . PRO A 1 482 ? -40.140 -35.545 -10.325 1.00 54.53 482 PRO A C 1
ATOM 3931 O O . PRO A 1 482 ? -40.385 -36.444 -11.106 1.00 54.53 482 PRO A O 1
ATOM 3934 N N . TYR A 1 483 ? -40.607 -34.311 -10.533 1.00 27.31 483 TYR A N 1
ATOM 3935 C CA . TYR A 1 483 ? -41.190 -33.747 -11.779 1.00 27.31 483 TYR A CA 1
ATOM 3936 C C . TYR A 1 483 ? -41.338 -32.227 -11.510 1.00 27.31 483 TYR A C 1
ATOM 3938 O O . TYR A 1 483 ? -41.520 -31.851 -10.359 1.00 27.31 483 TYR A O 1
ATOM 3946 N N . SER A 1 484 ? -41.350 -31.246 -12.411 1.00 26.80 484 SER A N 1
ATOM 3947 C CA . SER A 1 484 ? -41.093 -31.060 -13.841 1.00 26.80 484 SER A CA 1
ATOM 3948 C C . SER A 1 484 ? -41.569 -29.626 -14.149 1.00 26.80 484 SER A C 1
ATOM 3950 O O . SER A 1 484 ? -42.567 -29.193 -13.583 1.00 26.80 484 SER A O 1
ATOM 3952 N N . THR A 1 485 ? -40.900 -28.939 -15.082 1.00 28.75 485 THR A N 1
ATOM 3953 C CA . THR A 1 485 ? -41.441 -27.887 -15.984 1.00 28.75 485 THR A CA 1
ATOM 3954 C C . THR A 1 485 ? -42.066 -26.585 -15.423 1.00 28.75 485 THR A C 1
ATOM 3956 O O . THR A 1 485 ? -43.164 -26.571 -14.885 1.00 28.75 485 THR A O 1
ATOM 3959 N N . MET A 1 486 ? -41.356 -25.477 -15.701 1.00 26.06 486 MET A N 1
ATOM 3960 C CA . MET A 1 486 ? -41.766 -24.116 -16.155 1.00 26.06 486 MET A CA 1
ATOM 3961 C C . MET A 1 486 ? -43.152 -23.949 -16.856 1.00 26.06 486 MET A C 1
ATOM 3963 O O . MET A 1 486 ? -43.712 -24.977 -17.232 1.00 26.06 486 MET A O 1
ATOM 3967 N N . PRO A 1 487 ? -43.633 -22.735 -17.278 1.00 42.09 487 PRO A N 1
ATOM 3968 C CA . PRO A 1 487 ? -43.319 -21.307 -16.968 1.00 42.09 487 PRO A CA 1
ATOM 3969 C C . PRO A 1 487 ? -44.580 -20.362 -16.905 1.00 42.09 487 PRO A C 1
ATOM 3971 O O . PRO A 1 487 ? -45.709 -20.834 -16.954 1.00 42.09 487 PRO A O 1
ATOM 3974 N N . LEU A 1 488 ? -44.349 -19.027 -16.942 1.00 27.80 488 LEU A N 1
ATOM 3975 C CA . LEU A 1 488 ? -45.270 -17.901 -17.282 1.00 27.80 488 LEU A CA 1
ATOM 3976 C C . LEU A 1 488 ? -46.285 -17.550 -16.172 1.00 27.80 488 LEU A C 1
ATOM 3978 O O . LEU A 1 488 ? -46.979 -18.411 -15.665 1.00 27.80 488 LEU A O 1
ATOM 3982 N N . GLY A 1 489 ? -46.419 -16.321 -15.671 1.00 24.44 489 GLY A N 1
ATOM 3983 C CA . GLY A 1 489 ? -46.496 -15.019 -16.330 1.00 24.44 489 GLY A CA 1
ATOM 3984 C C . GLY A 1 489 ? -47.839 -14.391 -15.911 1.00 24.44 489 GLY A C 1
ATOM 3985 O O . GLY A 1 489 ? -48.821 -15.120 -15.842 1.00 24.44 489 GLY A O 1
ATOM 3986 N N . ILE A 1 490 ? -47.858 -13.085 -15.613 1.00 28.00 490 ILE A N 1
ATOM 3987 C CA . ILE A 1 490 ? -48.987 -12.121 -15.670 1.00 28.00 490 ILE A CA 1
ATOM 3988 C C . ILE A 1 490 ? -48.931 -11.112 -14.506 1.00 28.00 490 ILE A C 1
ATOM 3990 O O . ILE A 1 490 ? -49.075 -11.434 -13.330 1.00 28.00 490 ILE A O 1
ATOM 3994 N N . ASP A 1 491 ? -48.732 -9.870 -14.933 1.00 28.72 491 ASP A N 1
ATOM 3995 C CA . ASP A 1 491 ? -48.870 -8.581 -14.262 1.00 28.72 491 ASP A CA 1
ATOM 3996 C C . ASP A 1 491 ? -50.356 -8.193 -14.114 1.00 28.72 491 ASP A C 1
ATOM 3998 O O . ASP A 1 491 ? -51.129 -8.400 -15.048 1.00 28.72 491 ASP A O 1
ATOM 4002 N N . TRP A 1 492 ? -50.736 -7.589 -12.980 1.00 27.52 492 TRP A N 1
ATOM 4003 C CA . TRP A 1 492 ? -51.925 -6.733 -12.860 1.00 27.52 492 TRP A CA 1
ATOM 4004 C C . TRP A 1 492 ? -51.674 -5.558 -11.897 1.00 27.52 492 TRP A C 1
ATOM 4006 O O . TRP A 1 492 ? -51.853 -5.641 -10.685 1.00 27.52 492 TRP A O 1
ATOM 4016 N N . THR A 1 493 ? -51.241 -4.446 -12.485 1.00 29.50 493 THR A N 1
ATOM 4017 C CA . THR A 1 493 ? -51.691 -3.053 -12.278 1.00 29.50 493 THR A CA 1
ATOM 4018 C C . THR A 1 493 ? -52.731 -2.709 -11.179 1.00 29.50 493 THR A C 1
ATOM 4020 O O . THR A 1 493 ? -53.859 -3.187 -11.154 1.00 29.50 493 THR A O 1
ATOM 4023 N N . ASN A 1 494 ? -52.349 -1.694 -10.384 1.00 30.14 494 ASN A N 1
ATOM 4024 C CA . ASN A 1 494 ? -53.086 -0.483 -9.963 1.00 30.14 494 ASN A CA 1
ATOM 4025 C C . ASN A 1 494 ? -54.553 -0.557 -9.473 1.00 30.14 494 ASN A C 1
ATOM 4027 O O . ASN A 1 494 ? -55.472 -0.638 -10.283 1.00 30.14 494 ASN A O 1
ATOM 4031 N N . ARG A 1 495 ? -54.788 -0.117 -8.219 1.00 28.80 495 ARG A N 1
ATOM 4032 C CA . ARG A 1 495 ? -55.482 1.173 -7.982 1.00 28.80 495 ARG A CA 1
ATOM 4033 C C . ARG A 1 495 ? -55.351 1.728 -6.559 1.00 28.80 495 ARG A C 1
ATOM 4035 O O . ARG A 1 495 ? -55.628 1.072 -5.564 1.00 28.80 495 ARG A O 1
ATOM 4042 N N . VAL A 1 496 ? -54.989 3.006 -6.548 1.00 32.75 496 VAL A N 1
ATOM 4043 C CA . VAL A 1 496 ? -55.012 3.991 -5.465 1.00 32.75 496 VAL A CA 1
ATOM 4044 C C . VAL A 1 496 ? -56.454 4.353 -5.088 1.00 32.75 496 VAL A C 1
ATOM 4046 O O . VAL A 1 496 ? -57.286 4.563 -5.970 1.00 32.75 496 VAL A O 1
ATOM 4049 N N . LEU A 1 497 ? -56.714 4.522 -3.789 1.00 29.73 497 LEU A N 1
ATOM 4050 C CA . LEU A 1 497 ? -57.860 5.256 -3.245 1.00 29.73 497 LEU A CA 1
ATOM 4051 C C . LEU A 1 497 ? -57.352 6.553 -2.592 1.00 29.73 497 LEU A C 1
ATOM 4053 O O . LEU A 1 497 ? -56.564 6.508 -1.648 1.00 29.73 497 LEU A O 1
ATOM 4057 N N . ARG A 1 498 ? -57.812 7.707 -3.089 1.00 33.97 498 ARG A N 1
ATOM 4058 C CA . ARG A 1 498 ? -57.864 8.979 -2.351 1.00 33.97 498 ARG A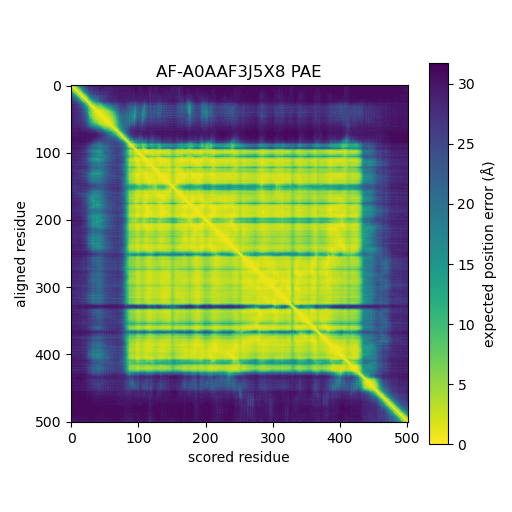 CA 1
ATOM 4059 C C . ARG A 1 498 ? -59.197 9.664 -2.646 1.00 33.97 498 ARG A C 1
ATOM 4061 O O . ARG A 1 498 ? -59.527 9.918 -3.801 1.00 33.97 498 ARG A O 1
ATOM 4068 N N . GLU A 1 499 ? -59.936 9.938 -1.581 1.00 34.72 499 GLU A N 1
ATOM 4069 C CA . GLU A 1 499 ? -61.112 10.809 -1.521 1.00 34.72 499 GLU A CA 1
ATOM 4070 C C . GLU A 1 499 ? -60.652 12.276 -1.667 1.00 34.72 499 GLU A C 1
ATOM 4072 O O . GLU A 1 499 ? -59.651 12.674 -1.076 1.00 34.72 499 GLU A O 1
ATOM 4077 N N . LYS A 1 500 ? -61.145 12.980 -2.695 1.00 37.81 500 LYS A N 1
ATOM 4078 C CA . LYS A 1 500 ? -62.238 13.980 -2.690 1.00 37.81 500 LYS A CA 1
ATOM 4079 C C . LYS A 1 500 ? -61.956 15.273 -1.904 1.00 37.81 500 LYS A C 1
ATOM 4081 O O . LYS A 1 500 ? -62.235 15.342 -0.712 1.00 37.81 500 LYS A O 1
ATOM 4086 N N . ALA A 1 501 ? -61.548 16.313 -2.633 1.00 34.88 501 ALA A N 1
ATOM 4087 C CA . ALA A 1 501 ? -62.311 17.554 -2.832 1.00 34.88 501 ALA A CA 1
ATOM 4088 C C . ALA A 1 501 ? -61.798 18.250 -4.100 1.00 34.88 501 ALA A C 1
ATOM 4090 O O . ALA A 1 501 ? -60.557 18.288 -4.263 1.00 34.88 501 ALA A O 1
#

Foldseek 3Di:
DDDDDDDDDDDDDDDDDDDDDDDDDDDVVLVVVLVVVVVVVVVVVVVVVVVVVVVVVVVVVVVVVPVPDDDDDDDDDDDDPPPQLPDPCCVQQPLAEDELDDDPPRNHQAYEYQALDCSSVPQFFCPDDAAYEFAPLRLLCQQLSQFDQDPVRDTDTTHDSVSYDHDHALDWDDPSFKIWHWHAQQQWGRGTKIWIAGDCVRRVQGIEIESDFHALDPVVVCCCVVPVVVVVQLVDAHSEYADACPALPPPPFDDDDQVVCQVVVLVVVVPPDPQAAEEEADALTGCLVVLLSNCVSNVFAEEEDQSCVVCVVSRDPPVSCVSYDHCPPCVPPGRHYYDHLLCVLVVCVVCVVVVHHYAYEYEDRDPPDGPPSDDPVRYHYDHHHSGYHLVSLLLSLLSGQYDYYHYSVSDDCPPPPSVVSSVVSNPDDPPPDPDPPVVCVVVVVVVVVVVVPDDDPDDDDDDDDDDDDDDDDDDDDDDDDDDDDDDDDDDDDDDDDDDDD

Solvent-accessible surface area (backbone atoms only — not comparable to full-atom values): 30264 Å² total; per-residue (Å²): 138,86,78,91,76,90,81,82,90,83,86,81,87,84,87,86,80,89,75,88,76,78,88,86,80,91,56,71,69,60,51,52,51,45,50,54,48,50,53,48,51,50,55,47,52,54,52,49,52,50,48,51,51,49,52,55,49,51,50,54,54,47,57,74,63,52,83,78,66,90,84,86,88,80,84,89,80,90,79,74,95,81,70,69,72,54,61,62,58,42,67,73,47,42,66,50,48,33,70,40,56,80,58,88,87,58,81,47,75,41,35,37,41,35,40,72,48,65,86,37,47,54,81,54,25,53,82,64,87,63,65,35,38,27,27,49,54,23,47,69,46,40,32,64,70,34,34,42,63,45,98,86,67,47,79,37,71,15,34,60,66,91,34,47,45,58,42,55,73,76,43,75,42,80,72,78,70,35,35,40,27,33,39,78,16,66,31,38,83,33,18,23,17,43,39,37,42,49,51,60,92,72,29,72,68,37,31,35,38,36,33,44,64,27,20,51,46,71,77,52,55,52,29,52,80,74,34,71,68,48,38,46,50,50,76,42,63,30,20,35,37,34,37,61,49,90,35,59,84,56,90,82,67,72,76,62,61,70,76,73,45,48,65,60,52,41,51,53,58,67,70,48,60,86,80,36,35,36,38,35,51,31,64,94,62,52,61,61,68,55,51,54,50,50,25,66,72,63,74,44,52,34,25,35,32,69,68,50,54,77,46,36,79,81,75,37,55,80,76,60,47,74,39,49,42,60,54,72,90,40,62,88,78,50,44,36,34,41,36,50,52,93,45,42,39,63,51,52,53,54,38,43,77,69,75,41,47,70,37,33,48,38,69,33,64,65,89,69,77,69,51,88,79,49,60,68,95,37,54,49,76,39,50,42,66,48,52,33,46,47,66,32,47,45,59,53,44,54,57,34,39,48,75,38,83,41,59,61,76,55,68,91,53,91,87,39,67,67,54,51,53,49,52,51,46,27,67,57,79,72,90,79,62,95,50,79,63,64,57,51,51,55,50,52,49,54,49,50,57,58,60,68,68,51,87,78,78,81,73,86,81,81,81,76,84,84,83,90,88,85,87,84,82,88,89,89,85,89,85,87,89,90,87,80,83,87,81,85,88,87,88,80,83,87,85,89,87,80,89,87,133

Nearest PDB structures (foldseek):
  5ahr-assembly1_A-2  TM=7.788E-01  e=2.431E-25  Homo sapiens
  8cg9-assembly1_A  TM=7.878E-01  e=6.526E-24  Homo sapiens
  5q1u-assembly1_A  TM=7.862E-01  e=4.558E-24  Homo sapiens
  5nzw-assembly1_A  TM=7.782E-01  e=4.044E-24  Homo sapiens
  4b87-assembly1_A  TM=7.709E-01  e=1.915E-23  Homo sapiens

Secondary structure (DSSP, 8-state):
-------------------------SSHHHHHHHHHHHHHHHHHHHHHHHHHHHHHHHHHHHHHHHTT------------S-SGGGHHHHHHHTTTEEES---TT---SEEE---S-HHHHTT-STT--S-EEEEHHHHHHHHHHT--B-TTS-B---S-GGGEEEE-BT-EEE-SSEEEEEEE-SSSTT-EEEEEEE-TTT-TT--EEE--S---SHHHHTHHHH-HHHHHHHHSEEEEEEE--TTTT-SS-----GGGHHHHHHHHHHHS-TTEEEEEEE-SS--HHHHHHHHHHH---EEPPHHHHHTHHHHS-HHHHTTEE-TTTTTTT--EEEEEGGGHHHHHHHHHHTT-EEEEEEE-SS-----TTS-GGGEEEE---SS--HHHHHHHHHTSEEEEEEETT----TT-HHHHHHHHHHHS-GGG---HHHHHHHHHHHHHHHHHTS-----------------------------------------------

Mean predicted aligned error: 15.99 Å

pLDDT: mean 73.78, std 26.04, range [24.09, 98.69]

Sequence (501 aa):
MSETRKRKRTRFSEDVEFYEYQSDFDESRGDLQRYSTMVAIRQMREEAQRKEAEVAARNRMSETLDESRTSVNKSLKTDSPSSSKRSLLDAVCGMLFSVDNFNRYSRKAFYFLTHGHSDHYGSLSYTWKRQIYCSEKTAELLPYLTSRKNRTGTLGAGISKQLLHSIPLGIAQDLGNFTITLLDANHCPGSAMLYFKGNDEIFAQGPILFTGDFRADRTLFERFDSDPNYQELTQVELGHVFIDDTYLWDETSSFPPRDELFPRIYETIRWIPRNYRILFPLHKLGKENALIKIAKYTGEKIALDAGRWSVRESLFSPEELQHFVEPEENSSTVRIHVCLRRLTGDLYEAYGKKAFKCKVINLTMQRKTLSRRIPEENIFSFPYSDHSSFEEIHRFLSRLRIKNLHPWSNRDVKDDERWKILLQACAVDKSTTSSTNALHEVLAQNLRESLEALPIETIPFLEADGLALNRLAPPLDAASTPYSTMPLGIDWTNRVLREKA

Organism: NCBI:txid2138241

Radius of gyration: 30.49 Å; Cα contacts (8 Å, |Δi|>4): 666; chains: 1; bounding box: 118×102×65 Å